Protein AF-Q387C3-F1 (afdb_monomer_lite)

GO terms:
  GO:0005739 mitochondrion (C, HTP)
  GO:0020023 kinetoplast (C, HTP)

Organism: Trypanosoma brucei brucei (strain 927/4 GUTat10.1) (NCBI:txid185431)

Radius of gyration: 22.63 Å; chains: 1; bounding box: 74×60×64 Å

Foldseek 3Di:
DPPPPVVVPPVPPPQDDDPDPPQAPVNLVVCLCCVLAVPKDKFFDDQDPPDDPDDDDDDDDDDDDPQPPNVVVVVVVNVVVVVVCVVVVVDDDQPPALQFDFALCRDFPDPQLSVLQVVLCVQFPFQQVPAAPHFTLFFRMEMADAPDFQVCVLVPVQLSSLSNQAWDPDPVLCCQARRHRQPPDPPPPQDPVSCVRDVQVCSCNTFVWHDDPRFKIWGQGWDDDPPGTHTYTGIYGYAHSPADLVQLQQDQELVSNQRRSSSSRDDPSSNCRRGRVLLVLLLVLLQVLCVVPDPQGDHSQLSSQLLSVLSSVSPLVPDFQPCDVPGGDSLRSSLSSNLSSLVCLQPPVVSSQARNRRRSYGCCSHNCSVVSVVCSPVRPSVVSVVDDRDDPPPPPDD

pLDDT: mean 73.8, std 21.59, range [23.7, 95.62]

Structure (mmCIF, N/CA/C/O backbone):
data_AF-Q387C3-F1
#
_entry.id   AF-Q387C3-F1
#
loop_
_atom_site.group_PDB
_atom_site.id
_atom_site.type_symbol
_atom_site.label_atom_id
_atom_site.label_alt_id
_atom_site.label_comp_id
_atom_site.label_asym_id
_atom_site.label_entity_id
_atom_site.label_seq_id
_atom_site.pdbx_PDB_ins_code
_atom_site.Cartn_x
_atom_site.Cartn_y
_atom_site.Cartn_z
_atom_site.occupancy
_atom_site.B_iso_or_equiv
_atom_site.auth_seq_id
_atom_site.auth_comp_id
_atom_site.auth_asym_id
_atom_site.auth_atom_id
_atom_site.pdbx_PDB_model_num
ATOM 1 N N . MET A 1 1 ? -52.956 4.264 6.812 1.00 38.75 1 MET A N 1
ATOM 2 C CA . MET A 1 1 ? -51.473 4.323 6.847 1.00 38.75 1 MET A CA 1
ATOM 3 C C . MET A 1 1 ? -50.904 3.700 8.136 1.00 38.75 1 MET A C 1
ATOM 5 O O . MET A 1 1 ? -50.330 4.404 8.950 1.00 38.75 1 MET A O 1
ATOM 9 N N . LYS A 1 2 ? -51.064 2.383 8.361 1.00 35.19 2 LYS A N 1
ATOM 10 C CA . LYS A 1 2 ? -50.528 1.671 9.554 1.00 35.19 2 LYS A CA 1
ATOM 11 C C . LYS A 1 2 ? -49.824 0.340 9.223 1.00 35.19 2 LYS A C 1
ATOM 13 O O . LYS A 1 2 ? -49.592 -0.472 10.108 1.00 35.19 2 LYS A O 1
ATOM 18 N N . LEU A 1 3 ? -49.461 0.120 7.956 1.00 33.91 3 LEU A N 1
ATOM 19 C CA . LEU A 1 3 ? -48.816 -1.124 7.504 1.00 33.91 3 LEU A CA 1
ATOM 20 C C . LEU A 1 3 ? -47.295 -1.009 7.285 1.00 33.91 3 LEU A C 1
ATOM 22 O O . LEU A 1 3 ? -46.644 -2.024 7.087 1.00 33.91 3 LEU A O 1
ATOM 26 N N . SER A 1 4 ? -46.703 0.185 7.405 1.00 39.81 4 SER A N 1
ATOM 27 C CA . SER A 1 4 ? -45.262 0.382 7.156 1.00 39.81 4 SER A CA 1
ATOM 28 C C . SER A 1 4 ? -44.362 0.206 8.387 1.00 39.81 4 SER A C 1
ATOM 30 O O . SER A 1 4 ? -43.162 0.031 8.216 1.00 39.81 4 SER A O 1
ATOM 32 N N . GLN A 1 5 ? -44.887 0.245 9.617 1.00 36.94 5 GLN A N 1
ATOM 33 C CA . GLN A 1 5 ? -44.041 0.131 10.819 1.00 36.94 5 GLN A CA 1
ATOM 34 C C . GLN A 1 5 ? -43.820 -1.314 11.281 1.00 36.94 5 GLN A C 1
ATOM 36 O O . GLN A 1 5 ? -42.764 -1.614 11.823 1.00 36.94 5 GLN A O 1
ATOM 41 N N . ARG A 1 6 ? -44.751 -2.241 11.011 1.00 37.69 6 ARG A N 1
ATOM 42 C CA . ARG A 1 6 ? -44.586 -3.650 11.422 1.00 37.69 6 ARG A CA 1
ATOM 43 C C . ARG A 1 6 ? -43.566 -4.427 10.586 1.00 37.69 6 ARG A C 1
ATOM 45 O O . ARG A 1 6 ? -43.044 -5.422 11.070 1.00 37.69 6 ARG A O 1
ATOM 52 N N . PHE A 1 7 ? -43.239 -3.960 9.381 1.00 34.22 7 PHE A N 1
ATOM 53 C CA . PHE A 1 7 ? -42.236 -4.615 8.535 1.00 34.22 7 PHE A CA 1
ATOM 54 C C . PHE A 1 7 ? -40.785 -4.293 8.915 1.00 34.22 7 PHE A C 1
ATOM 56 O O . PHE A 1 7 ? -39.894 -5.007 8.477 1.00 34.22 7 PHE A O 1
ATOM 63 N N . LEU A 1 8 ? -40.537 -3.273 9.745 1.00 36.22 8 LEU A N 1
ATOM 64 C CA . LEU A 1 8 ? -39.182 -2.941 10.209 1.00 36.22 8 LEU A CA 1
ATOM 65 C C . LEU A 1 8 ? -38.859 -3.515 11.595 1.00 36.22 8 LEU A C 1
ATOM 67 O O . LEU A 1 8 ? -37.692 -3.608 11.957 1.00 36.22 8 LEU A O 1
ATOM 71 N N . SER A 1 9 ? -39.864 -3.936 12.368 1.00 35.44 9 SER A N 1
ATOM 72 C CA . SER A 1 9 ? -39.640 -4.496 13.708 1.00 35.44 9 SER A CA 1
ATOM 73 C C . SER A 1 9 ? -39.278 -5.983 13.689 1.00 35.44 9 SER A C 1
ATOM 75 O O . SER A 1 9 ? -38.544 -6.432 14.561 1.00 35.44 9 SER A O 1
ATOM 77 N N . ASN A 1 10 ? -39.749 -6.747 12.696 1.00 30.33 10 ASN A N 1
ATOM 78 C CA . ASN A 1 10 ? -39.537 -8.200 12.671 1.00 30.33 10 ASN A CA 1
ATOM 79 C C . ASN A 1 10 ? -38.231 -8.633 11.987 1.00 30.33 10 ASN A C 1
ATOM 81 O O . ASN A 1 10 ? -37.791 -9.755 12.202 1.00 30.33 10 ASN A O 1
ATOM 85 N N . THR A 1 11 ? -37.573 -7.765 11.218 1.00 34.19 11 THR A N 1
ATOM 86 C CA . THR A 1 11 ? -36.307 -8.088 10.529 1.00 34.19 11 THR A CA 1
ATOM 87 C C . THR A 1 11 ? -35.054 -7.767 11.346 1.00 34.19 11 THR A C 1
ATOM 89 O O . THR A 1 11 ? -33.955 -8.111 10.926 1.00 34.19 11 THR A O 1
ATOM 92 N N . LEU A 1 12 ? -35.189 -7.144 12.522 1.00 31.41 12 LEU A N 1
ATOM 93 C CA . LEU A 1 12 ? -34.053 -6.819 13.397 1.00 31.41 12 LEU A CA 1
ATOM 94 C C . LEU A 1 12 ? -33.748 -7.891 14.456 1.00 31.41 12 LEU A C 1
ATOM 96 O O . LEU A 1 12 ? -32.735 -7.780 15.139 1.00 31.41 12 LEU A O 1
ATOM 100 N N . ALA A 1 13 ? -34.568 -8.939 14.585 1.00 33.94 13 ALA A N 1
ATOM 101 C CA . ALA A 1 13 ? -34.376 -9.967 15.613 1.00 33.94 13 ALA A CA 1
ATOM 102 C C . ALA A 1 13 ? -33.485 -11.154 15.186 1.00 33.94 13 ALA A C 1
ATOM 104 O O . ALA A 1 13 ? -33.095 -11.943 16.039 1.00 33.94 13 ALA A O 1
ATOM 105 N N . GLU A 1 14 ? -33.103 -11.266 13.908 1.00 33.69 14 GLU A N 1
ATOM 106 C CA . GLU A 1 14 ? -32.164 -12.304 13.426 1.00 33.69 14 GLU A CA 1
ATOM 107 C C . GLU A 1 14 ? -30.790 -11.735 13.024 1.00 33.69 14 GLU A C 1
ATOM 109 O O . GLU A 1 14 ? -29.954 -12.413 12.419 1.00 33.69 14 GLU A O 1
ATOM 114 N N . ALA A 1 15 ? -30.526 -10.474 13.373 1.00 40.91 15 ALA A N 1
ATOM 115 C CA . ALA A 1 15 ? -29.268 -9.802 13.087 1.00 40.91 15 ALA A CA 1
ATOM 116 C C . ALA A 1 15 ? -28.169 -10.257 14.060 1.00 40.91 15 ALA A C 1
ATOM 118 O O . ALA A 1 15 ? -27.867 -9.564 15.021 1.00 40.91 15 ALA A O 1
ATOM 119 N N . GLY A 1 16 ? -27.573 -11.416 13.764 1.00 44.28 16 GLY A N 1
ATOM 120 C CA . GLY A 1 16 ? -26.260 -11.843 14.249 1.00 44.28 16 GLY A CA 1
ATOM 121 C C . GLY A 1 16 ? -26.186 -12.092 15.753 1.00 44.28 16 GLY A C 1
ATOM 122 O O . GLY A 1 16 ? -26.202 -11.168 16.557 1.00 44.28 16 GLY A O 1
ATOM 123 N N . THR A 1 17 ? -26.019 -13.356 16.140 1.00 41.78 17 THR A N 1
ATOM 124 C CA . THR A 1 17 ? -25.529 -13.732 17.470 1.00 41.78 17 THR A CA 1
ATOM 125 C C . THR A 1 17 ? -24.332 -12.858 17.832 1.00 41.78 17 THR A C 1
ATOM 127 O O . THR A 1 17 ? -23.262 -12.983 17.235 1.00 41.78 17 THR A O 1
ATOM 130 N N . LEU A 1 18 ? -24.551 -11.932 18.770 1.00 46.16 18 LEU A N 1
ATOM 131 C CA . LEU A 1 18 ? -23.509 -11.109 19.366 1.00 46.16 18 LEU A CA 1
ATOM 132 C C . LEU A 1 18 ? -22.377 -12.025 19.845 1.00 46.16 18 LEU A C 1
ATOM 134 O O . LEU A 1 18 ? -22.671 -13.112 20.357 1.00 46.16 18 LEU A O 1
ATOM 138 N N . PRO A 1 19 ? -21.111 -11.596 19.721 1.00 47.91 19 PRO A N 1
ATOM 139 C CA . PRO A 1 19 ? -20.008 -12.334 20.302 1.00 47.91 19 PRO A CA 1
ATOM 140 C C . PRO A 1 19 ? -20.312 -12.623 21.777 1.00 47.91 19 PRO A C 1
ATOM 142 O O . PRO A 1 19 ? -20.581 -11.707 22.563 1.00 47.91 19 PRO A O 1
ATOM 145 N N . SER A 1 20 ? -20.336 -13.905 22.146 1.00 47.19 20 SER A N 1
ATOM 146 C CA . SER A 1 20 ? -20.483 -14.324 23.538 1.00 47.19 20 SER A CA 1
ATOM 147 C C . SER A 1 20 ? -19.380 -13.675 24.377 1.00 47.19 20 SER A C 1
ATOM 149 O O . SER A 1 20 ? -18.255 -13.530 23.899 1.00 47.19 20 SER A O 1
ATOM 151 N N . ARG A 1 21 ? -19.686 -13.291 25.625 1.00 48.75 21 ARG A N 1
ATOM 152 C CA . ARG A 1 21 ? -18.704 -12.760 26.591 1.00 48.75 21 ARG A CA 1
ATOM 153 C C . ARG A 1 21 ? -17.388 -13.555 26.503 1.00 48.75 21 ARG A C 1
ATOM 155 O O . ARG A 1 21 ? -17.379 -14.726 26.863 1.00 48.75 21 ARG A O 1
ATOM 162 N N . GLY A 1 22 ? -16.316 -12.926 26.014 1.00 58.00 22 GLY A N 1
ATOM 163 C CA . GLY A 1 22 ? -14.974 -13.518 25.927 1.00 58.00 22 GLY A CA 1
ATOM 164 C C . GLY A 1 22 ? -14.355 -13.620 24.528 1.00 58.00 22 GLY A C 1
ATOM 165 O O . GLY A 1 22 ? -13.241 -14.114 24.415 1.00 58.00 22 GLY A O 1
ATOM 166 N N . THR A 1 23 ? -15.011 -13.173 23.453 1.00 70.12 23 THR A N 1
ATOM 167 C CA . THR A 1 23 ? -14.377 -13.193 22.120 1.00 70.12 23 THR A CA 1
ATOM 168 C C . THR A 1 23 ? -13.334 -12.082 21.986 1.00 70.12 23 THR A C 1
ATOM 170 O O . THR A 1 23 ? -13.680 -10.892 22.030 1.00 70.12 23 THR A O 1
ATOM 173 N N . SER A 1 24 ? -12.079 -12.469 21.777 1.00 84.25 24 SER A N 1
ATOM 174 C CA . SER A 1 24 ? -10.998 -11.551 21.427 1.00 84.25 24 SER A CA 1
ATOM 175 C C . SER A 1 24 ? -11.196 -10.934 20.034 1.00 84.25 24 SER A C 1
ATOM 177 O O . SER A 1 24 ? -12.136 -11.276 19.307 1.00 84.25 24 SER A O 1
ATOM 179 N N . HIS A 1 25 ? -10.326 -9.997 19.642 1.00 85.44 25 HIS A N 1
ATOM 180 C CA . HIS A 1 25 ? -10.421 -9.342 18.332 1.00 85.44 25 HIS A CA 1
ATOM 181 C C 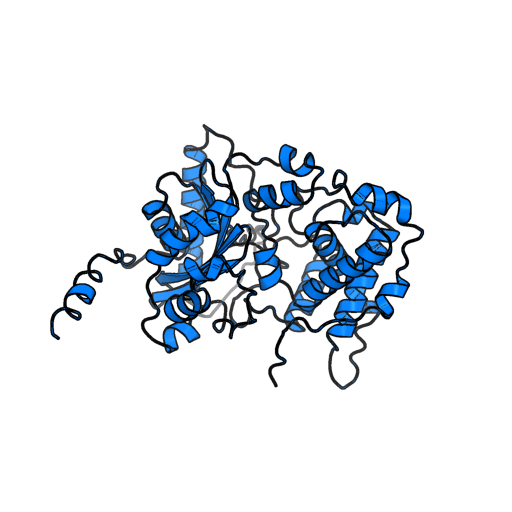. HIS A 1 25 ? -10.236 -10.338 17.182 1.00 85.44 25 HIS A C 1
ATOM 183 O O . HIS A 1 25 ? -11.015 -10.340 16.226 1.00 85.44 25 HIS A O 1
ATOM 189 N N . SER A 1 26 ? -9.249 -11.225 17.311 1.00 87.69 26 SER A N 1
ATOM 190 C CA . SER A 1 26 ? -8.972 -12.286 16.342 1.00 87.69 26 SER A CA 1
ATOM 191 C C . SER A 1 26 ? -10.149 -13.263 16.215 1.00 87.69 26 SER A C 1
ATOM 193 O O . SER A 1 26 ? -10.561 -13.612 15.105 1.00 87.69 26 SER A O 1
ATOM 195 N N . GLU A 1 27 ? -10.763 -13.639 17.337 1.00 90.12 27 GLU A N 1
ATOM 196 C CA . GLU A 1 27 ? -11.932 -14.515 17.350 1.00 90.12 27 GLU A CA 1
ATOM 197 C C . GLU A 1 27 ? -13.176 -13.840 16.753 1.00 90.12 27 GLU A C 1
ATOM 199 O O . GLU A 1 27 ? -13.901 -14.464 15.980 1.00 90.12 27 GLU A O 1
ATOM 204 N N . ALA A 1 28 ? -13.392 -12.545 17.008 1.00 90.12 28 ALA A N 1
ATOM 205 C CA . ALA A 1 28 ? -14.476 -11.788 16.381 1.00 90.12 28 ALA A CA 1
ATOM 206 C C . ALA A 1 28 ? -14.335 -11.739 14.846 1.00 90.12 28 ALA A C 1
ATOM 208 O O . ALA A 1 28 ? -15.321 -11.908 14.122 1.00 90.12 28 ALA A O 1
ATOM 209 N N . ILE A 1 29 ? -13.107 -11.570 14.333 1.00 92.69 29 ILE A N 1
ATOM 210 C CA . ILE A 1 29 ? -12.818 -11.668 12.892 1.00 92.69 29 ILE A CA 1
ATOM 211 C C . ILE A 1 29 ? -13.145 -13.073 12.385 1.00 92.69 29 ILE A C 1
ATOM 213 O O . ILE A 1 29 ? -13.852 -13.210 11.385 1.00 92.69 29 ILE A O 1
ATOM 217 N N . ARG A 1 30 ? -12.668 -14.121 13.070 1.00 93.69 30 ARG A N 1
ATOM 218 C CA . ARG A 1 30 ? -12.927 -15.511 12.676 1.00 93.69 30 ARG A CA 1
ATOM 219 C C . ARG A 1 30 ? -14.420 -15.794 12.587 1.00 93.69 30 ARG A C 1
ATOM 221 O O . ARG A 1 30 ? -14.869 -16.286 11.558 1.00 93.69 30 ARG A O 1
ATOM 228 N N . GLN A 1 31 ? -15.191 -15.461 13.616 1.00 93.31 31 GLN A N 1
ATOM 229 C CA . GLN A 1 31 ? -16.634 -15.705 13.645 1.00 93.31 31 GLN A CA 1
ATOM 230 C C . GLN A 1 31 ? -17.361 -14.971 12.517 1.00 93.31 31 GLN A C 1
ATOM 232 O O . GLN A 1 31 ? -18.200 -15.559 11.829 1.00 93.31 31 GLN A O 1
ATOM 237 N N . LEU A 1 32 ? -17.008 -13.707 12.269 1.00 94.94 32 LEU A N 1
ATOM 238 C CA . LEU A 1 32 ? -17.576 -12.931 11.170 1.00 94.94 32 LEU A CA 1
ATOM 239 C C . LEU A 1 32 ? -17.297 -13.584 9.809 1.00 94.94 32 LEU A C 1
ATOM 241 O O . LEU A 1 32 ? -18.212 -13.762 9.001 1.00 94.94 32 LEU A O 1
ATOM 245 N N . ILE A 1 33 ? -16.041 -13.951 9.554 1.00 95.38 33 ILE A N 1
ATOM 246 C CA . ILE A 1 33 ? -15.647 -14.529 8.270 1.00 95.38 33 ILE A CA 1
ATOM 247 C C . ILE A 1 33 ? -16.227 -15.934 8.110 1.00 95.38 33 ILE A C 1
ATOM 249 O O . ILE A 1 33 ? -16.856 -16.193 7.093 1.00 95.38 33 ILE A O 1
ATOM 253 N N . MET A 1 34 ? -16.109 -16.813 9.106 1.00 94.94 34 MET A N 1
ATOM 254 C CA . MET A 1 34 ? -16.586 -18.202 9.031 1.00 94.94 34 MET A CA 1
ATOM 255 C C . MET A 1 34 ? -18.110 -18.304 8.941 1.00 94.94 34 MET A C 1
ATOM 257 O O . MET A 1 34 ? -18.622 -19.185 8.257 1.00 94.94 34 MET A O 1
ATOM 261 N N . SER A 1 35 ? -18.853 -17.385 9.566 1.00 94.25 35 SER A N 1
ATOM 262 C CA . SER A 1 35 ? -20.317 -17.343 9.422 1.00 94.25 35 SER A CA 1
ATOM 263 C C . SER A 1 35 ? -20.780 -16.875 8.038 1.00 94.25 35 SER A C 1
ATOM 265 O O . SER A 1 35 ? -21.914 -17.149 7.648 1.00 94.25 35 SER A O 1
ATOM 267 N N . THR A 1 36 ? -19.920 -16.179 7.289 1.00 94.00 36 THR A N 1
ATOM 268 C CA . THR A 1 36 ? -20.244 -15.630 5.962 1.00 94.00 36 THR A CA 1
ATOM 269 C C . THR A 1 36 ? -19.657 -16.474 4.824 1.00 94.00 36 THR A C 1
ATOM 271 O O . THR A 1 36 ? -20.293 -16.656 3.785 1.00 94.00 36 THR A O 1
ATOM 274 N N . PHE A 1 37 ? -18.455 -17.007 5.035 1.00 94.44 37 PHE A N 1
ATOM 275 C CA . PHE A 1 37 ? -17.664 -17.814 4.111 1.00 94.44 37 PHE A CA 1
ATOM 276 C C . PHE A 1 37 ? -17.051 -19.003 4.872 1.00 94.44 37 PHE A C 1
ATOM 278 O O . PHE A 1 37 ? -15.876 -18.960 5.237 1.00 94.44 37 PHE A O 1
ATOM 285 N N . PRO A 1 38 ? -17.823 -20.081 5.111 1.00 92.50 38 PRO A N 1
ATOM 286 C CA . PRO A 1 38 ? -17.369 -21.221 5.916 1.00 92.50 38 PRO A CA 1
ATOM 287 C C . PRO A 1 38 ? -16.145 -21.955 5.353 1.00 92.50 38 PRO A C 1
ATOM 289 O O . PRO A 1 38 ? -15.455 -22.653 6.084 1.00 92.50 38 PRO A O 1
ATOM 292 N N . THR A 1 39 ? -15.881 -21.814 4.052 1.00 90.69 39 THR A N 1
ATOM 293 C CA . THR A 1 39 ? -14.740 -22.432 3.360 1.00 90.69 39 THR A CA 1
ATOM 294 C C . THR A 1 39 ? -13.518 -21.517 3.277 1.00 90.69 39 THR A C 1
ATOM 296 O O . THR A 1 39 ? -12.529 -21.885 2.646 1.00 90.69 39 THR A O 1
ATOM 299 N N . ALA A 1 40 ? -13.586 -20.299 3.823 1.00 93.62 40 ALA A N 1
ATOM 300 C CA . ALA A 1 40 ? -12.461 -19.377 3.784 1.00 93.62 40 ALA A CA 1
ATOM 301 C C . ALA A 1 40 ? -11.338 -19.831 4.728 1.00 93.62 40 ALA A C 1
ATOM 303 O O . ALA A 1 40 ? -11.575 -20.472 5.748 1.00 93.62 40 ALA A O 1
ATOM 304 N N . THR A 1 41 ? -10.105 -19.450 4.416 1.00 93.06 41 THR A N 1
ATOM 305 C CA . THR A 1 41 ? -8.969 -19.569 5.344 1.00 93.06 41 THR A CA 1
ATOM 306 C C . THR A 1 41 ? -8.548 -18.173 5.783 1.00 93.06 41 THR A C 1
ATOM 308 O O . THR A 1 41 ? -8.606 -17.237 4.990 1.00 93.06 41 THR A O 1
ATOM 311 N N . ILE A 1 42 ? -8.141 -18.004 7.041 1.00 92.38 42 ILE A N 1
ATOM 312 C CA . ILE A 1 42 ? -7.762 -16.697 7.594 1.00 92.38 42 ILE A CA 1
ATOM 313 C C . ILE A 1 42 ? -6.333 -16.785 8.113 1.00 92.38 42 ILE A C 1
ATOM 315 O O . ILE A 1 42 ? -6.062 -17.564 9.022 1.00 92.38 42 ILE A O 1
ATOM 319 N N . SER A 1 43 ? -5.447 -15.950 7.580 1.00 91.62 43 SER A N 1
ATOM 320 C CA . SER A 1 43 ? -4.094 -15.776 8.108 1.00 91.62 43 SER A CA 1
ATOM 321 C C . SER A 1 43 ? -3.997 -14.421 8.787 1.00 91.62 43 SER A C 1
ATOM 323 O O . SER A 1 43 ? -4.036 -13.379 8.131 1.00 91.62 43 SER A O 1
ATOM 325 N N . PHE A 1 44 ? -3.885 -14.426 10.110 1.00 87.62 44 PHE A N 1
ATOM 326 C CA . PHE A 1 44 ? -3.710 -13.206 10.890 1.00 87.62 44 PHE A CA 1
ATOM 327 C C . PHE A 1 44 ? -2.278 -12.694 10.785 1.00 87.62 44 PHE A C 1
ATOM 329 O O . PHE A 1 44 ? -1.318 -13.467 10.799 1.00 87.62 44 PHE A O 1
ATOM 336 N N . ILE A 1 45 ? -2.145 -11.374 10.733 1.00 80.25 45 ILE A N 1
ATOM 337 C CA . ILE A 1 45 ? -0.859 -10.691 10.713 1.00 80.25 45 ILE A CA 1
ATOM 338 C C .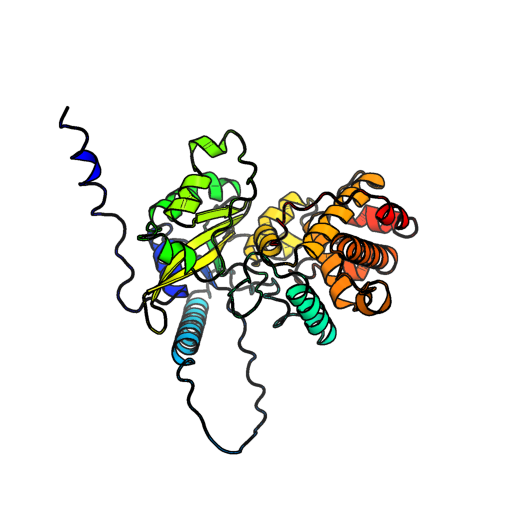 ILE A 1 45 ? -0.630 -10.146 12.119 1.00 80.25 45 ILE A C 1
ATOM 340 O O . ILE A 1 45 ? -1.075 -9.053 12.459 1.00 80.25 45 ILE A O 1
ATOM 344 N N . THR A 1 46 ? -0.004 -10.949 12.979 1.00 68.50 46 THR A N 1
ATOM 345 C CA . THR A 1 46 ? 0.390 -10.483 14.315 1.00 68.50 46 THR A CA 1
ATOM 346 C C . THR A 1 46 ? 1.493 -9.433 14.179 1.00 68.50 46 THR A C 1
ATOM 348 O O . THR A 1 46 ? 2.213 -9.431 13.194 1.00 68.50 46 THR A O 1
ATOM 351 N N . THR A 1 47 ? 1.663 -8.509 15.118 1.00 57.97 47 THR A N 1
ATOM 352 C CA . THR A 1 47 ? 2.948 -7.804 15.272 1.00 57.97 47 THR A CA 1
ATOM 353 C C . THR A 1 47 ? 3.841 -8.743 16.064 1.00 57.97 47 THR A C 1
ATOM 355 O O . THR A 1 47 ? 3.412 -9.218 17.110 1.00 57.97 47 THR A O 1
ATOM 358 N N . GLY A 1 48 ? 5.022 -9.100 15.555 1.00 47.81 48 GLY A N 1
ATOM 359 C CA . GLY A 1 48 ? 5.881 -10.037 16.280 1.00 47.81 48 GLY A CA 1
ATOM 360 C C . GLY A 1 48 ? 6.265 -9.399 17.608 1.00 47.81 48 GLY A C 1
ATOM 361 O O . GLY A 1 48 ? 6.888 -8.338 17.598 1.00 47.81 48 GLY A O 1
ATOM 362 N N . SER A 1 49 ? 5.875 -9.999 18.736 1.00 34.94 49 SER A N 1
ATOM 363 C CA . SER A 1 49 ? 6.625 -9.774 19.962 1.00 34.94 49 SER A CA 1
ATOM 364 C C . SER A 1 49 ? 8.011 -10.351 19.671 1.00 34.94 49 SER A C 1
ATOM 366 O O . SER A 1 49 ? 8.148 -11.470 19.170 1.00 34.94 49 SER A O 1
ATOM 368 N N . ASN A 1 50 ? 9.047 -9.528 19.804 1.00 34.06 50 ASN A N 1
ATOM 369 C CA . ASN A 1 50 ? 10.405 -9.977 19.554 1.00 34.06 50 ASN A CA 1
ATOM 370 C C . ASN A 1 50 ? 10.662 -11.196 20.436 1.00 34.06 50 ASN A C 1
ATOM 372 O O . ASN A 1 50 ? 10.640 -11.084 21.663 1.00 34.06 50 ASN A O 1
ATOM 376 N N . GLY A 1 51 ? 10.891 -12.343 19.790 1.00 28.28 51 GLY A N 1
ATOM 377 C CA . GLY A 1 51 ? 11.363 -13.551 20.438 1.00 28.28 51 GLY A CA 1
ATOM 378 C C . GLY A 1 51 ? 12.522 -13.168 21.340 1.00 28.28 51 GLY A C 1
ATOM 379 O O . GLY A 1 51 ? 13.549 -12.673 20.875 1.00 28.28 51 GLY A O 1
ATOM 380 N N . ALA A 1 52 ? 12.290 -13.318 22.639 1.00 29.22 52 ALA A N 1
ATOM 381 C CA . ALA A 1 52 ? 13.228 -12.989 23.683 1.00 29.22 52 ALA A CA 1
ATOM 382 C C . ALA A 1 52 ? 14.551 -13.715 23.415 1.00 29.22 52 ALA A C 1
ATOM 384 O O . ALA A 1 52 ? 14.711 -14.904 23.699 1.00 29.22 52 ALA A O 1
ATOM 385 N N . HIS A 1 53 ? 15.532 -12.982 22.896 1.00 27.17 53 HIS A N 1
ATOM 386 C CA . HIS A 1 53 ? 16.915 -13.287 23.189 1.00 27.17 53 HIS A CA 1
ATOM 387 C C . HIS A 1 53 ? 17.102 -13.064 24.684 1.00 27.17 53 HIS A C 1
ATOM 389 O O . HIS A 1 53 ? 17.242 -11.945 25.166 1.00 27.17 53 HIS A O 1
ATOM 395 N N . SER A 1 54 ? 17.006 -14.189 25.390 1.00 26.52 54 SER A N 1
ATOM 396 C CA . SER A 1 54 ? 17.482 -14.465 26.735 1.00 26.52 54 SER A CA 1
ATOM 397 C C . SER A 1 54 ? 18.729 -13.644 27.078 1.00 26.52 54 SER A C 1
ATOM 399 O O . SER A 1 54 ? 19.855 -14.080 26.851 1.00 26.52 54 SER A O 1
ATOM 401 N N . ALA A 1 55 ? 18.530 -12.465 27.656 1.00 28.41 55 ALA A N 1
ATOM 402 C CA . ALA A 1 55 ? 19.565 -11.718 28.345 1.00 28.41 55 ALA A CA 1
ATOM 403 C C . ALA A 1 55 ? 19.100 -11.548 29.788 1.00 28.41 55 ALA A C 1
ATOM 405 O O . ALA A 1 55 ? 18.257 -10.712 30.107 1.00 28.41 55 ALA A O 1
ATOM 406 N N . ASN A 1 56 ? 19.624 -12.432 30.632 1.00 26.30 56 ASN A N 1
ATOM 407 C CA . ASN A 1 56 ? 19.478 -12.422 32.076 1.00 26.30 56 ASN A CA 1
ATOM 408 C C . ASN A 1 56 ? 19.787 -11.025 32.625 1.00 26.30 56 ASN A C 1
ATOM 410 O O . ASN A 1 56 ? 20.947 -10.622 32.678 1.00 26.30 56 ASN A O 1
ATOM 414 N N . VAL A 1 57 ? 18.756 -10.314 33.070 1.00 29.25 57 VAL A N 1
ATOM 415 C CA . VAL A 1 57 ? 18.902 -9.192 33.996 1.00 29.25 57 VAL A CA 1
ATOM 416 C C . VAL A 1 57 ? 17.989 -9.475 35.179 1.00 29.25 57 VAL A C 1
ATOM 418 O O . VAL A 1 57 ? 16.839 -9.051 35.256 1.00 29.25 57 VAL A O 1
ATOM 421 N N . THR A 1 58 ? 18.517 -10.273 36.097 1.00 28.16 58 THR A N 1
ATOM 422 C CA . THR A 1 58 ? 18.178 -10.194 37.514 1.00 28.16 58 THR A CA 1
ATOM 423 C C . THR A 1 58 ? 18.565 -8.799 38.000 1.00 28.16 58 THR A C 1
ATOM 425 O O . THR A 1 58 ? 19.752 -8.491 38.009 1.00 28.16 58 THR A O 1
ATOM 428 N N . ASP A 1 59 ? 17.603 -7.931 38.315 1.00 25.75 59 ASP A N 1
ATOM 429 C CA . ASP A 1 59 ? 17.340 -7.582 39.717 1.00 25.75 59 ASP A CA 1
ATOM 430 C C . ASP A 1 59 ? 16.271 -6.484 39.910 1.00 25.75 59 ASP A C 1
ATOM 432 O O . ASP A 1 59 ? 16.372 -5.361 39.427 1.00 25.75 59 ASP A O 1
ATOM 436 N N . THR A 1 60 ? 15.282 -6.858 40.727 1.00 27.02 60 THR A N 1
ATOM 437 C CA . THR A 1 60 ? 14.535 -6.074 41.732 1.00 27.02 60 THR A CA 1
ATOM 438 C C . THR A 1 60 ? 13.706 -4.818 41.383 1.00 27.02 60 THR A C 1
ATOM 440 O O . THR A 1 60 ? 14.183 -3.693 41.283 1.00 27.02 60 THR A O 1
ATOM 443 N N . THR A 1 61 ? 12.393 -5.044 41.542 1.00 25.62 61 THR A N 1
ATOM 444 C CA . THR A 1 61 ? 11.413 -4.307 42.379 1.00 25.62 61 THR A CA 1
ATOM 445 C C . THR A 1 61 ? 10.601 -3.129 41.824 1.00 25.62 61 THR A C 1
ATOM 447 O O . THR A 1 61 ? 11.078 -2.015 41.670 1.00 25.62 61 THR A O 1
ATOM 450 N N . ALA A 1 62 ? 9.288 -3.414 41.794 1.00 27.11 62 ALA A N 1
ATOM 451 C CA . ALA A 1 62 ? 8.143 -2.552 42.104 1.00 27.11 62 ALA A CA 1
ATOM 452 C C . ALA A 1 62 ? 7.588 -1.638 40.996 1.00 27.11 62 ALA A C 1
ATOM 454 O O . ALA A 1 62 ? 8.052 -0.526 40.788 1.00 27.11 62 ALA A O 1
ATOM 455 N N . SER A 1 63 ? 6.459 -2.051 40.404 1.00 23.70 63 SER A N 1
ATOM 456 C CA . SER A 1 63 ? 5.147 -1.410 40.633 1.00 23.70 63 SER A CA 1
ATOM 457 C C . SER A 1 63 ? 4.178 -1.675 39.469 1.00 23.70 63 SER A C 1
ATOM 459 O O . SER A 1 63 ? 4.362 -1.196 38.356 1.00 23.70 63 SER A O 1
ATOM 461 N N . VAL A 1 64 ? 3.143 -2.464 39.772 1.00 28.17 64 VAL A N 1
ATOM 462 C CA . VAL A 1 64 ? 1.771 -2.460 39.229 1.00 28.17 64 VAL A CA 1
ATOM 463 C C . VAL A 1 64 ? 1.552 -1.774 37.870 1.00 28.17 64 VAL A C 1
ATOM 465 O O . VAL A 1 64 ? 1.325 -0.572 37.807 1.00 28.17 64 VAL A O 1
ATOM 468 N N . THR A 1 65 ? 1.411 -2.568 36.805 1.00 30.95 65 THR A N 1
ATOM 469 C CA . THR A 1 65 ? 0.475 -2.267 35.704 1.00 30.95 65 THR A CA 1
ATOM 470 C C . THR A 1 65 ? -0.128 -3.572 35.167 1.00 30.95 65 THR A C 1
ATOM 472 O O . THR A 1 65 ? 0.431 -4.252 34.313 1.00 30.95 65 THR A O 1
ATOM 475 N N . ASN A 1 66 ? -1.305 -3.936 35.689 1.00 31.80 66 ASN A N 1
ATOM 476 C CA . ASN A 1 66 ? -2.152 -5.038 35.207 1.00 31.80 66 ASN A CA 1
ATOM 477 C C . ASN A 1 66 ? -2.815 -4.682 33.859 1.00 31.80 66 ASN A C 1
ATOM 479 O O . ASN A 1 66 ? -4.033 -4.556 33.770 1.00 31.80 66 ASN A O 1
ATOM 483 N N . ALA A 1 67 ? -2.013 -4.494 32.812 1.00 35.47 67 ALA A N 1
ATOM 484 C CA . ALA A 1 67 ? -2.491 -4.308 31.438 1.00 35.47 67 ALA A CA 1
ATOM 485 C C . ALA A 1 67 ? -1.908 -5.341 30.450 1.00 35.47 67 ALA A C 1
ATOM 487 O O . ALA A 1 67 ? -2.089 -5.200 29.245 1.00 35.47 67 ALA A O 1
ATOM 488 N N . GLY A 1 68 ? -1.225 -6.382 30.945 1.00 35.25 68 GLY A N 1
ATOM 489 C CA . GLY A 1 68 ? -0.550 -7.387 30.109 1.00 35.25 68 GLY A CA 1
ATOM 490 C C . GLY A 1 68 ? -1.383 -8.617 29.725 1.00 35.25 68 GLY A C 1
ATOM 491 O O . GLY A 1 68 ? -1.055 -9.287 28.754 1.00 35.25 68 GLY A O 1
ATOM 492 N N . THR A 1 69 ? -2.480 -8.922 30.424 1.00 39.69 69 THR A N 1
ATOM 493 C CA . THR A 1 69 ? -3.148 -10.230 30.265 1.00 39.69 69 THR A CA 1
ATOM 494 C C . THR A 1 69 ? -3.916 -10.387 28.953 1.00 39.69 69 THR A C 1
ATOM 496 O O . THR A 1 69 ? -3.932 -11.473 28.388 1.00 39.69 69 THR A O 1
ATOM 499 N N . CYS A 1 70 ? -4.501 -9.317 28.408 1.00 46.03 70 CYS A N 1
ATOM 500 C CA . CYS A 1 70 ? -5.314 -9.433 27.192 1.00 46.03 70 CYS A CA 1
ATOM 501 C C . CYS A 1 70 ? -4.469 -9.619 25.917 1.00 46.03 70 CYS A C 1
ATOM 503 O O . CYS A 1 70 ? -4.937 -10.236 24.965 1.00 46.03 70 CYS A O 1
ATOM 505 N N . ALA A 1 71 ? -3.236 -9.101 25.894 1.00 48.06 71 ALA A N 1
ATOM 506 C CA . ALA A 1 71 ? -2.328 -9.274 24.759 1.00 48.06 71 ALA A CA 1
ATOM 507 C C . ALA A 1 71 ? -1.684 -10.669 24.761 1.00 48.06 71 ALA A C 1
ATOM 509 O O . ALA A 1 71 ? -1.602 -11.300 23.711 1.00 48.06 71 ALA A O 1
ATOM 510 N N . GLU A 1 72 ? -1.304 -11.181 25.938 1.00 49.47 72 GLU A N 1
ATOM 511 C CA . GLU A 1 72 ? -0.757 -12.537 26.072 1.00 49.47 72 GLU A CA 1
ATOM 512 C C . GLU A 1 72 ? -1.785 -13.625 25.741 1.00 49.47 72 GLU A C 1
ATOM 514 O O . GLU A 1 72 ? -1.421 -14.661 25.187 1.00 49.47 72 GLU A O 1
ATOM 519 N N . GLU A 1 73 ? -3.064 -13.423 26.075 1.00 51.25 73 GLU A N 1
ATOM 520 C CA . GLU A 1 73 ? -4.124 -14.372 25.717 1.00 51.25 73 GLU A CA 1
ATOM 521 C C . GLU A 1 73 ? -4.382 -14.400 24.209 1.00 51.25 73 GLU A C 1
ATOM 523 O O . GLU A 1 73 ? -4.517 -15.488 23.647 1.00 51.25 73 GLU A O 1
ATOM 528 N N . ASP A 1 74 ? -4.380 -13.240 23.541 1.00 51.28 74 ASP A N 1
ATOM 529 C CA . ASP A 1 74 ? -4.485 -13.191 22.081 1.00 51.28 74 ASP A CA 1
ATOM 530 C C . ASP A 1 74 ? -3.245 -13.826 21.433 1.00 51.28 74 ASP A C 1
ATOM 532 O O . ASP A 1 74 ? -3.385 -14.615 20.507 1.00 51.28 74 ASP A O 1
ATOM 536 N N . GLU A 1 75 ? -2.036 -13.586 21.949 1.00 55.06 75 GLU A N 1
ATOM 537 C CA . GLU A 1 75 ? -0.813 -14.206 21.425 1.00 55.06 75 GLU A CA 1
ATOM 538 C C . GLU A 1 75 ? -0.791 -15.730 21.633 1.00 55.06 75 GLU A C 1
ATOM 540 O O . GLU A 1 75 ? -0.478 -16.473 20.702 1.00 55.06 75 GLU A O 1
ATOM 545 N N . LYS A 1 76 ? -1.212 -16.224 22.805 1.00 59.84 76 LYS A N 1
ATOM 546 C CA . LYS A 1 76 ? -1.348 -17.668 23.071 1.00 59.84 76 LYS A CA 1
ATOM 547 C C . LYS A 1 76 ? -2.418 -18.313 22.205 1.00 59.84 76 LYS A C 1
ATOM 549 O O . LYS A 1 76 ? -2.190 -19.409 21.695 1.00 59.84 76 LYS A O 1
ATOM 554 N N . LEU A 1 77 ? -3.567 -17.661 22.023 1.00 59.66 77 LEU A N 1
ATOM 555 C CA . LEU A 1 77 ? -4.612 -18.147 21.126 1.00 59.66 77 LEU A CA 1
ATOM 556 C C . LEU A 1 77 ? -4.083 -18.188 19.689 1.00 59.66 77 LEU A C 1
ATOM 558 O O . LEU A 1 77 ? -4.258 -19.189 19.001 1.00 59.66 77 LEU A O 1
ATOM 562 N N . MET A 1 78 ? -3.382 -17.141 19.253 1.00 55.28 78 MET A N 1
ATOM 563 C CA . MET A 1 78 ? -2.775 -17.065 17.928 1.00 55.28 78 MET A CA 1
ATOM 564 C C . MET A 1 78 ? -1.707 -18.139 17.703 1.00 55.28 78 MET A C 1
ATOM 566 O O . MET A 1 78 ? -1.687 -18.738 16.628 1.00 55.28 78 MET A O 1
ATOM 570 N N . GLU A 1 79 ? -0.881 -18.453 18.702 1.00 61.22 79 GLU A N 1
ATOM 571 C CA . GLU A 1 79 ? 0.091 -19.547 18.605 1.00 61.22 79 GLU A CA 1
ATOM 572 C C . GLU A 1 79 ? -0.597 -20.921 18.619 1.00 61.22 79 GLU A C 1
ATOM 574 O O . GLU A 1 79 ? -0.247 -21.786 17.820 1.00 61.22 79 GLU A O 1
ATOM 579 N N . GLN A 1 80 ? -1.637 -21.125 19.438 1.00 62.16 80 GLN A N 1
ATOM 580 C CA . GLN A 1 80 ? -2.446 -22.355 19.408 1.00 62.16 80 GLN A CA 1
ATOM 581 C C . GLN A 1 80 ? -3.122 -22.564 18.051 1.00 62.16 80 GLN A C 1
ATOM 583 O O . GLN A 1 80 ? -3.174 -23.682 17.539 1.00 62.16 80 GLN A O 1
ATOM 588 N N . LEU A 1 81 ? -3.624 -21.489 17.446 1.00 57.66 81 LEU A N 1
ATOM 589 C CA . LEU A 1 81 ? -4.191 -21.519 16.105 1.00 57.66 81 LEU A CA 1
ATOM 590 C C . LEU A 1 81 ? -3.121 -21.805 15.058 1.00 57.66 81 LEU A C 1
ATOM 592 O O . LEU A 1 81 ? -3.392 -22.567 14.141 1.00 57.66 81 LEU A O 1
ATOM 596 N N . ARG A 1 82 ? -1.908 -21.261 15.211 1.00 59.69 82 ARG A N 1
ATOM 597 C CA . ARG A 1 82 ? -0.775 -21.556 14.325 1.00 59.69 82 ARG A CA 1
ATOM 598 C C . ARG A 1 82 ? -0.384 -23.031 14.385 1.00 59.69 82 ARG A C 1
ATOM 600 O O . ARG A 1 82 ? -0.179 -23.636 13.338 1.00 59.69 82 ARG A O 1
ATOM 607 N N . MET A 1 83 ? -0.353 -23.61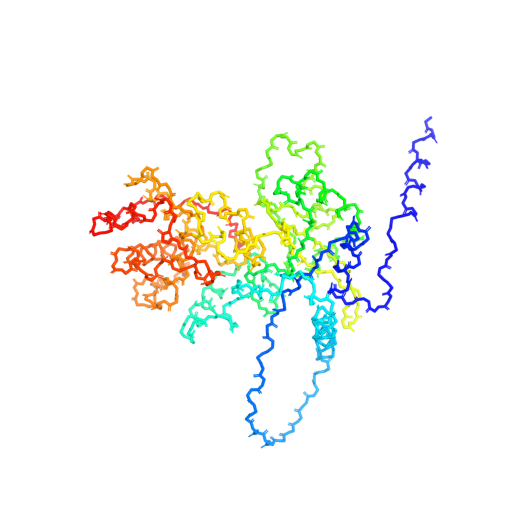3 15.584 1.00 54.44 83 MET A N 1
ATOM 608 C CA . MET A 1 83 ? -0.114 -25.045 15.792 1.00 54.44 83 MET A CA 1
ATOM 609 C C . MET A 1 83 ? -1.219 -25.893 15.146 1.00 54.44 83 MET A C 1
ATOM 611 O O . MET A 1 83 ? -0.935 -26.833 14.408 1.00 54.44 83 MET A O 1
ATOM 615 N N . LYS A 1 84 ? -2.487 -25.516 15.340 1.00 54.62 84 LYS A N 1
ATOM 616 C CA . LYS A 1 84 ? -3.636 -26.234 14.768 1.00 54.62 84 LYS A CA 1
ATOM 617 C C . LYS A 1 84 ? -3.723 -26.103 13.238 1.00 54.62 84 LYS A C 1
ATOM 619 O O . LYS A 1 84 ? -4.112 -27.045 12.544 1.00 54.62 84 LYS A O 1
ATOM 624 N N . ASP A 1 85 ? -3.325 -24.955 12.697 1.00 48.91 85 ASP A N 1
ATOM 625 C CA . ASP A 1 85 ? -3.196 -24.739 11.256 1.00 48.91 85 ASP A CA 1
ATOM 626 C C . ASP A 1 85 ? -2.017 -25.528 10.672 1.00 48.91 85 ASP A C 1
ATOM 628 O O . ASP A 1 85 ? -2.139 -26.052 9.569 1.00 48.91 85 ASP A O 1
ATOM 632 N N . GLN A 1 86 ? -0.898 -25.671 11.394 1.00 45.47 86 GLN A N 1
ATOM 633 C CA . GLN A 1 86 ? 0.223 -26.508 10.948 1.00 45.47 86 GLN A CA 1
ATOM 634 C C . GLN A 1 86 ? -0.149 -27.994 10.894 1.00 45.47 86 GLN A C 1
ATOM 636 O O . GLN A 1 86 ? 0.196 -28.661 9.920 1.00 45.47 86 GLN A O 1
ATOM 641 N N . GLU A 1 87 ? -0.895 -28.503 11.878 1.00 46.28 87 GLU A N 1
ATOM 642 C CA . GLU A 1 87 ? -1.347 -29.902 11.881 1.00 46.28 87 GLU A CA 1
ATOM 643 C C . GLU A 1 87 ? -2.366 -30.203 10.768 1.00 46.28 87 GLU A C 1
ATOM 645 O O . GLU A 1 87 ? -2.379 -31.307 10.227 1.00 46.28 87 GLU A O 1
ATOM 650 N N . SER A 1 88 ? -3.190 -29.227 10.368 1.00 44.62 88 SER A N 1
ATOM 651 C CA . SER A 1 88 ? -4.182 -29.415 9.295 1.00 44.62 88 SER A CA 1
ATOM 652 C C . SER A 1 88 ? -3.650 -29.155 7.878 1.00 44.62 88 SER A C 1
ATOM 654 O O . SER A 1 88 ? -4.248 -29.625 6.910 1.00 44.62 88 SER A O 1
ATOM 656 N N . LYS A 1 89 ? -2.512 -28.462 7.721 1.00 39.03 89 LYS A N 1
ATOM 657 C CA . LYS A 1 89 ? -1.980 -28.036 6.410 1.00 39.03 89 LYS A CA 1
ATOM 658 C C . LYS A 1 89 ? -0.870 -28.918 5.829 1.00 39.03 89 LYS A C 1
ATOM 660 O O . LYS A 1 89 ? -0.245 -28.527 4.844 1.00 39.03 89 LYS A O 1
ATOM 665 N N . GLN A 1 90 ? -0.680 -30.148 6.321 1.00 41.56 90 GLN A N 1
ATOM 666 C CA . GLN A 1 90 ? 0.101 -31.148 5.566 1.00 41.56 90 GLN A CA 1
ATOM 667 C C . GLN A 1 90 ? -0.547 -31.536 4.221 1.00 41.56 90 GLN A C 1
ATOM 669 O O . GLN A 1 90 ? 0.113 -32.130 3.372 1.00 41.56 90 GLN A O 1
ATOM 674 N N . SER A 1 91 ? -1.787 -31.113 3.959 1.00 34.56 91 SER A N 1
ATOM 675 C CA . SER A 1 91 ? -2.347 -31.044 2.610 1.00 34.56 91 SER A CA 1
ATOM 676 C C . SER A 1 91 ? -2.617 -29.586 2.218 1.00 34.56 91 SER A C 1
ATOM 678 O O . SER A 1 91 ? -3.442 -28.925 2.839 1.00 34.56 91 SER A O 1
ATOM 680 N N . VAL A 1 92 ? -1.978 -29.127 1.136 1.00 40.03 92 VAL A N 1
ATOM 681 C CA . VAL A 1 92 ? -2.193 -27.837 0.438 1.00 40.03 92 VAL A CA 1
ATOM 682 C C . VAL A 1 92 ? -1.499 -26.600 1.054 1.00 40.03 92 VAL A C 1
ATOM 684 O O . VAL A 1 92 ? -2.121 -25.702 1.608 1.00 40.03 92 VAL A O 1
ATOM 687 N N . GLY A 1 93 ? -0.172 -26.535 0.900 1.00 37.34 93 GLY A N 1
ATOM 688 C CA . GLY A 1 93 ? 0.552 -25.451 0.200 1.00 37.34 93 GLY A CA 1
ATOM 689 C C . GLY A 1 93 ? 0.447 -23.966 0.604 1.00 37.34 93 GLY A C 1
ATOM 690 O O . GLY A 1 93 ? 1.159 -23.172 0.005 1.00 37.34 93 GLY A O 1
ATOM 691 N N . CYS A 1 94 ? -0.365 -23.543 1.576 1.00 44.06 94 CYS A N 1
ATOM 692 C CA . CYS A 1 94 ? -0.608 -22.108 1.846 1.00 44.06 94 CYS A CA 1
ATOM 693 C C . CYS A 1 94 ? 0.176 -21.509 3.034 1.00 44.06 94 CYS A C 1
ATOM 695 O O . CYS A 1 94 ? -0.141 -20.410 3.484 1.00 44.06 94 CYS A O 1
ATOM 697 N N . SER A 1 95 ? 1.169 -22.213 3.588 1.00 42.25 95 SER A N 1
ATOM 698 C CA . SER A 1 95 ? 1.948 -21.733 4.747 1.00 42.25 95 SER A CA 1
ATOM 699 C C . SER A 1 95 ? 3.213 -20.944 4.372 1.00 42.25 95 SER A C 1
ATOM 701 O O . SER A 1 95 ? 4.022 -20.660 5.259 1.00 42.25 95 SER A O 1
ATOM 703 N N . GLU A 1 96 ? 3.419 -20.578 3.102 1.00 51.75 96 GLU A N 1
ATOM 704 C CA . GLU A 1 96 ? 4.430 -19.565 2.780 1.00 51.75 96 GLU A CA 1
ATOM 705 C C . GLU A 1 96 ? 4.058 -18.290 3.547 1.00 51.75 96 GLU A C 1
ATOM 707 O O . GLU A 1 96 ? 3.006 -17.688 3.335 1.00 51.75 96 GLU A O 1
ATOM 712 N N . SER A 1 97 ? 4.868 -17.970 4.555 1.00 61.47 97 SER A N 1
ATOM 713 C CA . SER A 1 97 ? 4.631 -16.899 5.516 1.00 61.47 97 SER A CA 1
ATOM 714 C C . SER A 1 97 ? 4.281 -15.601 4.800 1.00 61.47 97 SER A C 1
ATOM 716 O O . SER A 1 97 ? 4.962 -15.236 3.844 1.00 61.47 97 SER A O 1
ATOM 718 N N . LEU A 1 98 ? 3.268 -14.886 5.298 1.00 74.50 98 LEU A N 1
ATOM 719 C CA . LEU A 1 98 ? 2.979 -13.505 4.910 1.00 74.50 98 LEU A CA 1
ATOM 720 C C . LEU A 1 98 ? 4.294 -12.714 4.845 1.00 74.50 98 LEU A C 1
ATOM 722 O O . LEU A 1 98 ? 4.932 -12.492 5.872 1.00 74.50 98 LEU A O 1
ATOM 726 N N . GLY A 1 99 ? 4.720 -12.369 3.630 1.00 84.00 99 GLY A N 1
ATOM 727 C CA . GLY A 1 99 ? 6.043 -11.800 3.374 1.00 84.00 99 GLY A CA 1
ATOM 728 C C . GLY A 1 99 ? 6.097 -10.284 3.535 1.00 84.00 99 GLY A C 1
ATOM 729 O O . GLY A 1 99 ? 7.175 -9.705 3.443 1.00 84.00 99 GLY A O 1
ATOM 730 N N . ALA A 1 100 ? 4.954 -9.618 3.722 1.00 88.38 100 ALA A N 1
ATOM 731 C CA . ALA A 1 100 ? 4.905 -8.170 3.861 1.00 88.38 100 ALA A CA 1
ATOM 732 C C . ALA A 1 100 ? 5.462 -7.698 5.214 1.00 88.38 100 ALA A C 1
ATOM 734 O O . ALA A 1 100 ? 5.164 -8.272 6.263 1.00 88.38 100 ALA A O 1
ATOM 735 N N . ARG A 1 101 ? 6.225 -6.600 5.193 1.00 88.12 101 ARG A N 1
ATOM 736 C CA . ARG A 1 101 ? 6.723 -5.940 6.406 1.00 88.12 101 ARG A CA 1
ATOM 737 C C . ARG A 1 101 ? 5.569 -5.348 7.193 1.00 88.12 101 ARG A C 1
ATOM 739 O O . ARG A 1 101 ? 4.786 -4.574 6.645 1.00 88.12 101 ARG A O 1
ATOM 746 N N . ARG A 1 102 ? 5.509 -5.653 8.484 1.00 82.31 102 ARG A N 1
ATOM 747 C CA . ARG A 1 102 ? 4.397 -5.304 9.374 1.00 82.31 102 ARG A CA 1
ATOM 748 C C . ARG A 1 102 ? 4.440 -3.851 9.793 1.00 82.31 102 ARG A C 1
ATOM 750 O O . ARG A 1 102 ? 3.396 -3.267 10.041 1.00 82.31 102 ARG A O 1
ATOM 757 N N . GLY A 1 103 ? 5.610 -3.233 9.850 1.00 83.06 103 GLY A N 1
ATOM 758 C CA . GLY A 1 103 ? 5.715 -1.842 10.259 1.00 83.06 103 GLY A CA 1
ATOM 759 C C . GLY A 1 103 ? 7.151 -1.379 10.440 1.00 83.06 103 GLY A C 1
ATOM 760 O O . GLY A 1 103 ? 8.088 -2.175 10.337 1.00 83.06 103 GLY A O 1
ATOM 761 N N . PRO A 1 104 ? 7.328 -0.093 10.772 1.00 77.69 104 PRO A N 1
ATOM 762 C CA . PRO A 1 104 ? 8.645 0.510 10.851 1.00 77.69 104 PRO A CA 1
ATOM 763 C C . PRO A 1 104 ? 9.457 0.087 12.082 1.00 77.69 104 PRO A C 1
ATOM 765 O O . PRO A 1 104 ? 10.614 0.473 12.187 1.00 77.69 104 PRO A O 1
ATOM 768 N N . PHE A 1 105 ? 8.872 -0.649 13.033 1.00 74.06 105 PHE A N 1
ATOM 769 C CA . PHE A 1 105 ? 9.526 -0.999 14.305 1.00 74.06 105 PHE A CA 1
ATOM 770 C C . PHE A 1 105 ? 9.915 -2.466 14.422 1.00 74.06 105 PHE A C 1
ATOM 772 O O . PHE A 1 105 ? 10.736 -2.803 15.268 1.00 74.06 105 PHE A O 1
ATOM 779 N N . THR A 1 106 ? 9.302 -3.330 13.614 1.00 69.50 106 THR A N 1
ATOM 780 C CA . THR A 1 106 ? 9.507 -4.780 13.680 1.00 69.50 106 THR A CA 1
ATOM 781 C C . THR A 1 106 ? 10.406 -5.265 12.554 1.00 69.50 106 THR A C 1
ATOM 783 O O . THR A 1 106 ? 11.321 -6.036 12.808 1.00 69.50 106 THR A O 1
ATOM 786 N N . ASP A 1 107 ? 10.190 -4.774 11.328 1.00 70.62 107 ASP A N 1
ATOM 787 C CA . ASP A 1 107 ? 10.764 -5.381 10.117 1.00 70.62 107 ASP A CA 1
ATOM 788 C C . ASP A 1 107 ? 11.601 -4.399 9.274 1.00 70.62 107 ASP A C 1
ATOM 790 O O . ASP A 1 107 ? 11.867 -4.638 8.092 1.00 70.62 107 ASP A O 1
ATOM 794 N N . CYS A 1 108 ? 12.000 -3.254 9.834 1.00 70.38 108 CYS A N 1
ATOM 795 C CA . CYS A 1 108 ? 12.970 -2.372 9.174 1.00 70.38 108 CYS A CA 1
ATOM 796 C C . CYS A 1 108 ? 14.334 -3.057 9.039 1.00 70.38 108 CYS A C 1
ATOM 798 O O . CYS A 1 108 ? 14.715 -3.873 9.875 1.00 70.38 108 CYS A O 1
ATOM 800 N N . CYS A 1 109 ? 15.082 -2.710 7.986 1.00 71.12 109 CYS A N 1
ATOM 801 C CA . CYS A 1 109 ? 16.372 -3.351 7.712 1.00 71.12 109 CYS A CA 1
ATOM 802 C C . CYS A 1 109 ? 17.455 -2.934 8.706 1.00 71.12 109 CYS A C 1
ATOM 804 O O . CYS A 1 109 ? 18.396 -3.691 8.936 1.00 71.12 109 CYS A O 1
ATOM 806 N N . SER A 1 110 ? 17.343 -1.732 9.268 1.00 83.75 110 SER A N 1
ATOM 807 C CA . SER A 1 110 ? 18.358 -1.168 10.143 1.00 83.75 110 SER A CA 1
ATOM 808 C C . SER A 1 110 ? 17.756 -0.328 11.276 1.00 83.75 110 SER A C 1
ATOM 810 O O . SER A 1 110 ? 16.679 0.258 11.122 1.00 83.75 110 SER A O 1
ATOM 812 N N . PRO A 1 111 ? 18.477 -0.182 12.406 1.00 85.06 111 PRO A N 1
ATOM 813 C CA . PRO A 1 111 ? 18.108 0.760 13.464 1.00 85.06 111 PRO A CA 1
ATOM 814 C C . PRO A 1 111 ? 17.963 2.206 12.965 1.00 85.06 111 PRO A C 1
ATOM 816 O O . PRO A 1 111 ? 17.135 2.959 13.474 1.00 85.06 111 PRO A O 1
ATOM 819 N N . GLN A 1 112 ? 18.744 2.590 11.950 1.00 86.50 112 GLN A N 1
ATOM 820 C CA . GLN A 1 112 ? 18.659 3.907 11.323 1.00 86.50 112 GLN A CA 1
ATOM 821 C C . GLN A 1 112 ? 17.330 4.087 10.581 1.00 86.50 112 GLN A C 1
ATOM 823 O O . GLN A 1 112 ? 16.654 5.093 10.786 1.00 86.50 112 GLN A O 1
ATOM 828 N N . GLY A 1 113 ? 16.910 3.092 9.796 1.00 88.00 113 GLY A N 1
ATOM 829 C CA . GLY A 1 113 ? 15.606 3.090 9.135 1.00 88.00 113 GLY A CA 1
ATOM 830 C C . GLY A 1 113 ? 14.448 3.199 10.126 1.00 88.00 113 GLY A C 1
ATOM 831 O O . GLY A 1 113 ? 13.543 4.009 9.925 1.00 88.00 113 GLY A O 1
ATOM 832 N N . VAL A 1 114 ? 14.509 2.464 11.246 1.00 86.75 114 VAL A N 1
ATOM 833 C CA . VAL A 1 114 ? 13.520 2.577 12.338 1.00 86.75 114 VAL A CA 1
ATOM 834 C C . VAL A 1 114 ? 13.431 4.019 12.851 1.00 86.75 114 VAL A C 1
ATOM 836 O O . VAL A 1 114 ? 12.330 4.562 12.961 1.00 86.75 114 VAL A O 1
ATOM 839 N N . ALA A 1 115 ? 14.573 4.654 13.138 1.00 86.38 115 ALA A N 1
ATOM 840 C CA . ALA A 1 115 ? 14.629 6.022 13.654 1.00 86.38 115 ALA A CA 1
ATOM 841 C C . ALA A 1 115 ? 14.087 7.056 12.647 1.00 86.38 115 ALA A C 1
ATOM 843 O O . ALA A 1 115 ? 13.366 7.986 13.019 1.00 86.38 115 ALA A O 1
ATOM 844 N N . GLU A 1 116 ? 14.379 6.881 11.360 1.00 88.50 116 GLU A N 1
ATOM 845 C CA . GLU A 1 116 ? 13.889 7.759 10.295 1.00 88.50 116 GLU A CA 1
ATOM 846 C C . GLU A 1 116 ? 12.377 7.638 10.092 1.00 88.50 116 GLU A C 1
ATOM 848 O O . GLU A 1 116 ? 11.657 8.643 10.032 1.00 88.50 116 GLU A O 1
ATOM 853 N N . TRP A 1 117 ? 11.859 6.411 10.080 1.00 89.38 117 TRP A N 1
ATOM 854 C CA . TRP A 1 117 ? 10.422 6.184 10.039 1.00 89.38 117 TRP A CA 1
ATOM 855 C C . TRP A 1 117 ? 9.713 6.723 11.279 1.00 89.38 117 TRP A C 1
ATOM 857 O O . TRP A 1 117 ? 8.651 7.335 11.141 1.00 89.38 117 TRP A O 1
ATOM 867 N N . GLN A 1 118 ? 10.292 6.539 12.468 1.00 85.38 118 GLN A N 1
ATOM 868 C CA . GLN A 1 118 ? 9.811 7.132 13.716 1.00 85.38 118 GLN A CA 1
ATOM 869 C C . GLN A 1 118 ? 9.677 8.643 13.593 1.00 85.38 118 GLN A C 1
ATOM 871 O O . GLN A 1 118 ? 8.606 9.192 13.856 1.00 85.38 118 GLN A O 1
ATOM 876 N N . ARG A 1 119 ? 10.737 9.306 13.126 1.00 85.56 119 ARG A N 1
ATOM 877 C CA . ARG A 1 119 ? 10.749 10.751 12.912 1.00 85.56 119 ARG A CA 1
ATOM 878 C C . ARG A 1 119 ? 9.643 11.186 11.953 1.00 85.56 119 ARG A C 1
ATOM 880 O O . ARG A 1 119 ? 8.912 12.127 12.253 1.00 85.56 119 ARG A O 1
ATOM 887 N N . LEU A 1 120 ? 9.471 10.495 10.824 1.00 88.00 120 LEU A N 1
ATOM 888 C CA . LEU A 1 120 ? 8.413 10.823 9.864 1.00 88.00 120 LEU A CA 1
ATOM 889 C C . LEU A 1 120 ? 7.008 10.646 10.446 1.00 88.00 120 LEU A C 1
ATOM 891 O O . LEU A 1 120 ? 6.154 11.492 10.197 1.00 88.00 120 LEU A O 1
ATOM 895 N N . HIS A 1 121 ? 6.764 9.595 11.230 1.00 85.00 121 HIS A N 1
ATOM 896 C CA . HIS A 1 121 ? 5.460 9.382 11.866 1.00 85.00 121 HIS A CA 1
ATOM 897 C C . HIS A 1 121 ? 5.186 10.387 12.992 1.00 85.00 121 HIS A C 1
ATOM 899 O O . HIS A 1 121 ? 4.033 10.754 13.198 1.00 85.00 121 HIS A O 1
ATOM 905 N N . GLN A 1 122 ? 6.219 10.865 13.692 1.00 83.00 122 GLN A N 1
ATOM 906 C CA . GLN A 1 122 ? 6.086 11.929 14.692 1.00 83.00 122 GLN A CA 1
ATOM 907 C C . GLN A 1 122 ? 5.775 13.285 14.045 1.00 83.00 122 GLN A C 1
ATOM 909 O O . GLN A 1 122 ? 4.917 14.017 14.531 1.00 83.00 122 GLN A O 1
ATOM 914 N N . LEU A 1 123 ? 6.451 13.617 12.940 1.00 83.75 123 LEU A N 1
ATOM 915 C CA . LEU A 1 123 ? 6.242 14.879 12.223 1.00 83.75 123 LEU A CA 1
ATOM 916 C C . LEU A 1 123 ? 4.932 14.894 11.424 1.00 83.75 123 LEU A C 1
ATOM 918 O O . LEU A 1 123 ? 4.279 15.930 11.311 1.00 83.75 123 LEU A O 1
ATOM 922 N N . PHE A 1 124 ? 4.559 13.751 10.851 1.00 84.00 124 PHE A N 1
ATOM 923 C CA . PHE A 1 124 ? 3.430 13.609 9.937 1.00 84.00 124 PHE A CA 1
ATOM 924 C C . PHE A 1 124 ? 2.638 12.336 10.278 1.00 84.00 124 PHE A C 1
ATOM 926 O O . PHE A 1 124 ? 2.724 11.342 9.547 1.00 84.00 124 PHE A O 1
ATOM 933 N N . PRO A 1 125 ? 1.868 12.339 11.381 1.00 76.06 125 PRO A N 1
ATOM 934 C CA . PRO A 1 125 ? 1.119 11.165 11.812 1.00 76.06 125 PRO A CA 1
ATOM 935 C C . PRO A 1 125 ? 0.128 10.726 10.729 1.00 76.06 125 PRO A C 1
ATOM 937 O O . PRO A 1 125 ? -0.543 11.552 10.105 1.00 76.06 125 PRO A O 1
ATOM 940 N N . ALA A 1 126 ? 0.037 9.416 10.493 1.00 71.31 126 ALA A N 1
ATOM 941 C CA . ALA A 1 126 ? -0.931 8.875 9.545 1.00 71.31 126 ALA A CA 1
ATOM 942 C C . ALA A 1 126 ? -2.350 8.883 10.135 1.00 71.31 126 ALA A C 1
ATOM 944 O O . ALA A 1 126 ? -2.539 8.812 11.353 1.00 71.31 126 ALA A O 1
ATOM 945 N N . GLU A 1 127 ? -3.361 8.911 9.263 1.00 62.19 127 GLU A N 1
ATOM 946 C CA . GLU A 1 127 ? -4.773 9.026 9.657 1.00 62.19 127 GLU A CA 1
ATOM 947 C C . GLU A 1 127 ? -5.232 7.899 10.601 1.00 62.19 127 GLU A C 1
ATOM 949 O O . GLU A 1 127 ? -6.064 8.130 11.480 1.00 62.19 127 GLU A O 1
ATOM 954 N N . ALA A 1 128 ? -4.683 6.688 10.452 1.00 57.12 128 ALA A N 1
ATOM 955 C CA . ALA A 1 128 ? -5.046 5.530 11.271 1.00 57.12 128 ALA A CA 1
ATOM 956 C C . ALA A 1 128 ? -4.426 5.525 12.687 1.00 57.12 128 ALA A C 1
ATOM 958 O O . ALA A 1 128 ? -4.917 4.804 13.555 1.00 57.12 128 ALA A O 1
ATOM 959 N N . PHE A 1 129 ? -3.377 6.319 12.948 1.00 47.47 129 PHE A N 1
ATOM 960 C CA . PHE A 1 129 ? -2.547 6.186 14.159 1.00 47.47 129 PHE A CA 1
ATOM 961 C C . PHE A 1 129 ? -2.739 7.265 15.211 1.00 47.47 129 PHE A C 1
ATOM 963 O O . PHE A 1 129 ? -2.011 7.261 16.197 1.00 47.47 129 PHE A O 1
ATOM 970 N N . VAL A 1 130 ? -3.744 8.135 15.084 1.00 45.03 130 VAL A N 1
ATOM 971 C CA . VAL A 1 130 ? -3.955 9.201 16.082 1.00 45.03 130 VAL A CA 1
ATOM 972 C C . VAL A 1 130 ? -4.134 8.641 17.511 1.00 45.03 130 VAL A C 1
ATOM 974 O O . VAL A 1 130 ? -3.858 9.370 18.449 1.00 45.03 130 VAL A O 1
ATOM 977 N N . ASN A 1 131 ? -4.489 7.354 17.696 1.00 40.28 131 ASN A N 1
ATOM 978 C CA . ASN A 1 131 ? -4.634 6.709 19.017 1.00 40.28 131 ASN A CA 1
ATOM 979 C C . ASN A 1 131 ? -4.186 5.224 19.098 1.00 40.28 131 ASN A C 1
ATOM 981 O O . ASN A 1 131 ? -4.602 4.525 20.020 1.00 40.28 131 ASN A O 1
ATOM 985 N N . ALA A 1 132 ? -3.433 4.684 18.132 1.00 48.94 132 ALA A N 1
ATOM 986 C CA . ALA A 1 132 ? -3.058 3.258 18.134 1.00 48.94 132 ALA A CA 1
ATOM 987 C C . ALA A 1 132 ? -1.597 3.059 18.590 1.00 48.94 132 ALA A C 1
ATOM 989 O O . ALA A 1 132 ? -0.760 3.902 18.271 1.00 48.94 132 ALA A O 1
ATOM 990 N N . PRO A 1 133 ? -1.281 1.971 19.327 1.00 51.44 133 PRO A N 1
ATOM 991 C CA . PRO A 1 133 ? -0.014 1.839 20.046 1.00 51.44 133 PRO A CA 1
ATOM 992 C C . PRO A 1 133 ? 1.222 1.875 19.140 1.00 51.44 133 PRO A C 1
ATOM 994 O O . PRO A 1 133 ? 2.235 2.414 19.573 1.00 51.44 133 PRO A O 1
ATOM 997 N N . GLN A 1 134 ? 1.149 1.388 17.893 1.00 61.88 134 GLN A N 1
ATOM 998 C CA . GLN A 1 134 ? 2.218 1.533 16.895 1.00 61.88 134 GLN A CA 1
ATOM 999 C C . GLN A 1 134 ? 1.684 1.481 15.451 1.00 61.88 134 GLN A C 1
ATOM 1001 O O . GLN A 1 134 ? 0.738 0.734 15.181 1.00 61.88 134 GLN A O 1
ATOM 1006 N N . PRO A 1 135 ? 2.297 2.229 14.508 1.00 65.81 135 PRO A N 1
ATOM 1007 C CA . PRO A 1 135 ? 2.040 2.070 13.087 1.00 65.81 135 PRO A CA 1
ATOM 1008 C C . PRO A 1 135 ? 2.244 0.645 12.563 1.00 65.81 135 PRO A C 1
ATOM 1010 O O . PRO A 1 135 ? 3.349 0.117 12.634 1.00 65.81 135 PRO A O 1
ATOM 1013 N N . CYS A 1 136 ? 1.197 0.059 11.981 1.00 78.06 136 CYS A N 1
ATOM 1014 C CA . CYS A 1 136 ? 1.244 -1.194 11.227 1.00 78.06 136 CYS A CA 1
ATOM 1015 C C . CYS A 1 136 ? 0.953 -0.911 9.747 1.00 78.06 136 CYS A C 1
ATOM 1017 O O . CYS A 1 136 ? -0.019 -0.231 9.436 1.00 78.06 136 CYS A O 1
ATOM 1019 N N . TRP A 1 137 ? 1.804 -1.383 8.842 1.00 85.38 137 TRP A N 1
ATOM 1020 C CA . TRP A 1 137 ? 1.707 -1.221 7.387 1.00 85.38 137 TRP A CA 1
ATOM 1021 C C . TRP A 1 137 ? 0.773 -2.233 6.723 1.00 85.38 137 TRP A C 1
ATOM 1023 O O . TRP A 1 137 ? 0.260 -1.991 5.628 1.00 85.38 137 TRP A O 1
ATOM 1033 N N . THR A 1 138 ? 0.565 -3.369 7.379 1.00 86.69 138 THR A N 1
ATOM 1034 C CA . THR A 1 138 ? -0.195 -4.501 6.857 1.00 86.69 138 THR A CA 1
ATOM 1035 C C . THR A 1 138 ? -1.637 -4.494 7.369 1.00 86.69 138 THR A C 1
ATOM 1037 O O . THR A 1 138 ? -1.932 -3.906 8.412 1.00 86.69 138 THR A O 1
ATOM 1040 N N . PRO A 1 139 ? -2.574 -5.157 6.667 1.00 88.94 139 PRO A N 1
ATOM 1041 C CA . PRO A 1 139 ? -3.882 -5.464 7.236 1.00 88.94 139 PRO A CA 1
ATOM 1042 C C . PRO A 1 139 ? -3.740 -6.326 8.502 1.00 88.94 139 PRO A C 1
ATOM 1044 O O . PRO A 1 139 ? -2.693 -6.904 8.770 1.00 88.94 139 PRO A O 1
ATOM 1047 N N . HIS A 1 140 ? -4.821 -6.450 9.270 1.00 87.81 140 HIS A N 1
ATOM 1048 C CA . HIS A 1 140 ? -4.861 -7.305 10.461 1.00 87.81 140 HIS A CA 1
ATOM 1049 C C . HIS A 1 140 ? -4.912 -8.794 10.092 1.00 87.81 140 HIS A C 1
ATOM 1051 O O . HIS A 1 140 ? -4.448 -9.645 10.846 1.00 87.81 140 HIS A O 1
ATOM 1057 N N . ALA A 1 141 ? -5.490 -9.121 8.934 1.00 90.94 141 ALA A N 1
ATOM 1058 C CA . ALA A 1 141 ? -5.518 -10.475 8.400 1.00 90.94 141 ALA A CA 1
ATOM 1059 C C . ALA A 1 141 ? -5.670 -10.474 6.874 1.00 90.94 141 ALA A C 1
ATOM 1061 O O . ALA A 1 141 ? -6.202 -9.523 6.286 1.00 90.94 141 ALA A O 1
ATOM 1062 N N . VAL A 1 142 ? -5.248 -11.579 6.264 1.00 93.69 142 VAL A N 1
ATOM 1063 C CA . VAL A 1 142 ? -5.585 -11.960 4.890 1.00 93.69 142 VAL A CA 1
ATOM 1064 C C . VAL A 1 142 ? -6.625 -13.071 4.937 1.00 93.69 142 VAL A C 1
ATOM 1066 O O . VAL A 1 142 ? -6.453 -14.065 5.645 1.00 93.69 142 VAL A O 1
ATOM 1069 N N . VAL A 1 143 ? -7.711 -12.894 4.192 1.00 94.50 143 VAL A N 1
ATOM 1070 C CA . VAL A 1 143 ? -8.788 -13.870 4.046 1.00 94.50 143 VAL A CA 1
ATOM 1071 C C . VAL A 1 143 ? -8.709 -14.483 2.652 1.00 94.50 143 VAL A C 1
ATOM 1073 O O . VAL A 1 143 ? -8.878 -13.794 1.646 1.00 94.50 143 VAL A O 1
ATOM 1076 N N . TYR A 1 144 ? -8.478 -15.790 2.602 1.00 94.88 144 TYR A N 1
ATOM 1077 C CA . TYR A 1 144 ? -8.407 -16.564 1.371 1.00 94.88 144 TYR A CA 1
ATOM 1078 C C . TYR A 1 144 ? -9.762 -17.186 1.072 1.00 94.88 144 TYR A C 1
ATOM 1080 O O . TYR A 1 144 ? -10.300 -17.938 1.888 1.00 94.88 144 TYR A O 1
ATOM 1088 N N . ILE A 1 145 ? -10.302 -16.890 -0.106 1.00 91.75 145 ILE A N 1
ATOM 1089 C CA . ILE A 1 145 ? -11.554 -17.465 -0.601 1.00 91.75 145 ILE A CA 1
ATOM 1090 C C . ILE A 1 145 ? -11.252 -18.139 -1.944 1.00 91.75 145 ILE A C 1
ATOM 1092 O O . ILE A 1 145 ? -10.669 -17.530 -2.839 1.00 91.75 145 ILE A O 1
ATOM 1096 N N . GLY A 1 146 ? -11.627 -19.413 -2.086 1.00 87.81 146 GLY A N 1
ATOM 1097 C CA . GLY A 1 146 ? -11.441 -20.149 -3.340 1.00 87.81 146 GLY A CA 1
ATOM 1098 C C . GLY A 1 146 ? -12.187 -19.481 -4.500 1.00 87.81 146 GLY A C 1
ATOM 1099 O O . GLY A 1 146 ? -13.357 -19.131 -4.353 1.00 87.81 146 GLY A O 1
ATOM 1100 N N . GLY A 1 147 ? -11.505 -19.294 -5.634 1.00 87.25 147 GLY A N 1
ATOM 1101 C CA . GLY A 1 147 ? -12.062 -18.635 -6.822 1.00 87.25 147 GLY A CA 1
ATOM 1102 C C . GLY A 1 147 ? -12.296 -17.126 -6.684 1.00 87.25 147 GLY A C 1
ATOM 1103 O O . GLY A 1 147 ? -12.991 -16.556 -7.514 1.00 87.25 147 GLY A O 1
ATOM 1104 N N . PHE A 1 148 ? -11.765 -16.482 -5.640 1.00 90.44 148 PHE A N 1
ATOM 1105 C CA . PHE A 1 148 ? -11.916 -15.042 -5.448 1.00 90.44 148 PHE A CA 1
ATOM 1106 C C . PHE A 1 148 ? -11.117 -14.231 -6.468 1.00 90.44 148 PHE A C 1
ATOM 1108 O O . PHE A 1 148 ? -9.903 -14.397 -6.597 1.00 90.44 148 PHE A O 1
ATOM 1115 N N . GLU A 1 149 ? -11.786 -13.259 -7.081 1.00 88.19 149 GLU A N 1
ATOM 1116 C CA . GLU A 1 149 ? -11.162 -12.196 -7.859 1.00 88.19 149 GLU A CA 1
ATOM 1117 C C . GLU A 1 149 ? -11.450 -10.817 -7.245 1.00 88.19 149 GLU A C 1
ATOM 1119 O O . GLU A 1 149 ? -12.475 -10.589 -6.605 1.00 88.19 149 GLU A O 1
ATOM 1124 N N . ALA A 1 150 ? -10.579 -9.831 -7.487 1.00 85.81 150 ALA A N 1
ATOM 1125 C CA . ALA A 1 150 ? -10.731 -8.483 -6.924 1.00 85.81 150 ALA A CA 1
ATOM 1126 C C . ALA A 1 150 ? -12.131 -7.839 -7.124 1.00 85.81 150 ALA A C 1
ATOM 1128 O O . ALA A 1 150 ? -12.640 -7.216 -6.186 1.00 85.81 150 ALA A O 1
ATOM 1129 N N . PRO A 1 151 ? -12.817 -7.983 -8.282 1.00 86.50 151 PRO A N 1
ATOM 1130 C CA . PRO A 1 151 ? -14.182 -7.475 -8.444 1.00 86.50 151 PRO A CA 1
ATOM 1131 C C . PRO A 1 151 ? -15.206 -8.091 -7.476 1.00 86.50 151 PRO A C 1
ATOM 1133 O O . PRO A 1 151 ? -16.205 -7.434 -7.153 1.00 86.50 151 PRO A O 1
ATOM 1136 N N . ASP A 1 152 ? -14.972 -9.314 -6.994 1.00 88.81 152 ASP A N 1
ATOM 1137 C CA . ASP A 1 152 ? -15.855 -10.012 -6.055 1.00 88.81 152 ASP A CA 1
ATOM 1138 C C . ASP A 1 152 ? -15.872 -9.348 -4.689 1.00 88.81 152 ASP A C 1
ATOM 1140 O O . ASP A 1 152 ? -16.892 -9.411 -3.992 1.00 88.81 152 ASP A O 1
ATOM 1144 N N . LEU A 1 153 ? -14.794 -8.638 -4.328 1.00 89.81 153 LEU A N 1
ATOM 1145 C CA . LEU A 1 153 ? -14.745 -7.898 -3.077 1.00 89.81 153 LEU A CA 1
ATOM 1146 C C . LEU A 1 153 ? -15.920 -6.932 -2.980 1.00 89.81 153 LEU A C 1
ATOM 1148 O O . LEU A 1 153 ? -16.673 -6.941 -2.011 1.00 89.81 153 LEU A O 1
ATOM 1152 N N . ARG A 1 154 ? -16.116 -6.122 -4.023 1.00 86.19 154 ARG A N 1
ATOM 1153 C CA . ARG A 1 154 ? -17.213 -5.154 -4.081 1.00 86.19 154 ARG A CA 1
ATOM 1154 C C . ARG A 1 154 ? -18.568 -5.825 -4.296 1.00 86.19 154 ARG A C 1
ATOM 1156 O O . ARG A 1 154 ? -19.560 -5.355 -3.743 1.00 86.19 154 ARG A O 1
ATOM 1163 N N . ARG A 1 155 ? -18.632 -6.840 -5.162 1.00 85.94 155 ARG A N 1
ATOM 1164 C CA . ARG A 1 155 ? -19.901 -7.410 -5.650 1.00 85.94 155 ARG A CA 1
ATOM 1165 C C . ARG A 1 155 ? -20.545 -8.383 -4.669 1.00 85.94 155 ARG A C 1
ATOM 1167 O O . ARG A 1 155 ? -21.767 -8.410 -4.581 1.00 85.94 155 ARG A O 1
ATOM 1174 N N . THR A 1 156 ? -19.734 -9.142 -3.939 1.00 87.31 156 THR A N 1
ATOM 1175 C CA . THR A 1 156 ? -20.199 -10.299 -3.165 1.00 87.31 156 THR A CA 1
ATOM 1176 C C . THR A 1 156 ? -19.718 -10.242 -1.724 1.00 87.31 156 THR A C 1
ATOM 1178 O O . THR A 1 156 ? -20.522 -10.391 -0.805 1.00 87.31 156 THR A O 1
ATOM 1181 N N . VAL A 1 157 ? -18.423 -10.005 -1.505 1.00 91.00 157 VAL A N 1
ATOM 1182 C CA . VAL A 1 157 ? -17.815 -10.134 -0.174 1.00 91.00 157 VAL A CA 1
ATOM 1183 C C . VAL A 1 157 ? -18.218 -8.989 0.750 1.00 91.00 157 VAL A C 1
ATOM 1185 O O . VAL A 1 157 ? -18.767 -9.228 1.825 1.00 91.00 157 VAL A O 1
ATOM 1188 N N . ALA A 1 158 ? -17.998 -7.745 0.324 1.00 90.69 158 ALA A N 1
ATOM 1189 C CA . ALA A 1 158 ? -18.259 -6.567 1.141 1.00 90.69 158 ALA A CA 1
ATOM 1190 C C . ALA A 1 158 ? -19.731 -6.451 1.573 1.00 90.69 158 ALA A C 1
ATOM 1192 O O . ALA A 1 158 ? -19.952 -6.286 2.772 1.00 90.69 158 ALA A O 1
ATOM 1193 N N . PRO A 1 159 ? -20.744 -6.595 0.686 1.00 88.00 159 PRO A N 1
ATOM 1194 C CA . PRO A 1 159 ? -22.145 -6.521 1.103 1.00 88.00 159 PRO A CA 1
ATOM 1195 C C . PRO A 1 159 ? -22.493 -7.533 2.201 1.00 88.00 159 PRO A C 1
ATOM 1197 O O . PRO A 1 159 ? -23.032 -7.149 3.237 1.00 88.00 159 PRO A O 1
ATOM 1200 N N . ARG A 1 160 ? -22.095 -8.802 2.027 1.00 90.81 160 ARG A N 1
ATOM 1201 C CA . ARG A 1 160 ? -22.398 -9.874 2.986 1.00 90.81 160 ARG A CA 1
ATOM 1202 C C . ARG A 1 160 ? -21.746 -9.646 4.348 1.00 90.81 160 ARG A C 1
ATOM 1204 O O . ARG A 1 160 ? -22.375 -9.870 5.376 1.00 90.8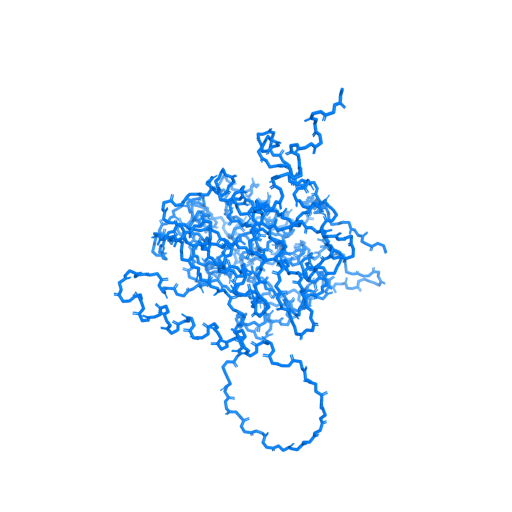1 160 ARG A O 1
ATOM 1211 N N . LEU A 1 161 ? -20.500 -9.172 4.370 1.00 92.00 161 LEU A N 1
ATOM 1212 C CA . LEU A 1 161 ? -19.815 -8.866 5.627 1.00 92.00 161 LEU A CA 1
ATOM 1213 C C . LEU A 1 161 ? -20.403 -7.627 6.304 1.00 92.00 161 LEU A C 1
ATOM 1215 O O . LEU A 1 161 ? -20.625 -7.637 7.512 1.00 92.00 161 LEU A O 1
ATOM 1219 N N . PHE A 1 162 ? -20.702 -6.571 5.545 1.00 89.69 162 PHE A N 1
ATOM 1220 C CA . PHE A 1 162 ? -21.277 -5.346 6.101 1.00 89.69 162 PHE A CA 1
ATOM 1221 C C . PHE A 1 162 ? -22.667 -5.569 6.699 1.00 89.69 162 PHE A C 1
ATOM 1223 O O . PHE A 1 162 ? -23.009 -4.910 7.678 1.00 89.69 162 PHE A O 1
ATOM 1230 N N . GLU A 1 163 ? -23.466 -6.493 6.163 1.00 86.94 163 GLU A N 1
ATOM 1231 C CA . GLU A 1 163 ? -24.745 -6.897 6.762 1.00 86.94 163 GLU A CA 1
ATOM 1232 C C . GLU A 1 163 ? -24.564 -7.456 8.179 1.00 86.94 163 GLU A C 1
ATOM 1234 O O . GLU A 1 163 ? -25.354 -7.131 9.065 1.00 86.94 163 GLU A O 1
ATOM 1239 N N . LYS A 1 164 ? -23.490 -8.219 8.408 1.00 89.19 164 LYS A N 1
ATOM 1240 C CA . LYS A 1 164 ? -23.181 -8.868 9.689 1.00 89.19 164 LYS A CA 1
ATOM 1241 C C . LYS A 1 164 ? -22.506 -7.948 10.708 1.00 89.19 164 LYS A C 1
ATOM 1243 O O . LYS A 1 164 ? -22.563 -8.236 11.900 1.00 89.19 164 LYS A O 1
ATOM 1248 N N . VAL A 1 165 ? -21.893 -6.841 10.280 1.00 89.00 165 VAL A N 1
ATOM 1249 C CA . VAL A 1 165 ? -21.345 -5.846 11.216 1.00 89.00 165 VAL A CA 1
ATOM 1250 C C . VAL A 1 165 ? -22.499 -5.061 11.858 1.00 89.00 165 VAL A C 1
ATOM 1252 O O . VAL A 1 165 ? -23.315 -4.483 11.129 1.00 89.00 165 VAL A O 1
ATOM 1255 N N . PRO A 1 166 ? -22.603 -5.007 13.200 1.00 87.00 166 PRO A N 1
ATOM 1256 C CA . PRO A 1 166 ? -23.669 -4.255 13.859 1.00 87.00 166 PRO A CA 1
ATOM 1257 C C . PRO A 1 166 ? -23.490 -2.743 13.661 1.00 87.00 166 PRO A C 1
ATOM 1259 O O . PRO A 1 166 ? -22.392 -2.269 13.376 1.00 87.00 166 PRO A O 1
ATOM 1262 N N . ALA A 1 167 ? -24.554 -1.957 13.807 1.00 86.38 167 ALA A N 1
ATOM 1263 C CA . ALA A 1 167 ? -24.440 -0.497 13.778 1.00 86.38 167 ALA A CA 1
ATOM 1264 C C . ALA A 1 167 ? -23.751 0.042 15.043 1.00 86.38 167 ALA A C 1
ATOM 1266 O O . ALA A 1 167 ? -23.610 -0.672 16.040 1.00 86.38 167 ALA A O 1
ATOM 1267 N N . PHE A 1 168 ? -23.306 1.295 15.000 1.00 83.38 168 PHE A N 1
ATOM 1268 C CA . PHE A 1 168 ? -23.006 2.052 16.209 1.00 83.38 168 PHE A CA 1
ATOM 1269 C C . PHE A 1 168 ? -24.301 2.294 16.987 1.00 83.38 168 PHE A C 1
ATOM 1271 O O . PHE A 1 168 ? -25.318 2.685 16.416 1.00 83.38 168 PHE A O 1
ATOM 1278 N N . VAL A 1 169 ? -24.257 2.073 18.295 1.00 83.19 169 VAL A N 1
ATOM 1279 C CA . VAL A 1 169 ? -25.368 2.327 19.216 1.00 83.19 169 VAL A CA 1
ATOM 1280 C C . VAL A 1 169 ? -25.405 3.804 19.610 1.00 83.19 169 VAL A C 1
ATOM 1282 O O . VAL A 1 169 ? -26.475 4.354 19.860 1.00 83.19 169 VAL A O 1
ATOM 1285 N N . THR A 1 170 ? -24.242 4.464 19.656 1.00 79.56 170 THR A N 1
ATOM 1286 C CA . THR A 1 170 ? -24.118 5.881 20.029 1.00 79.56 170 THR A CA 1
ATOM 1287 C C . THR A 1 170 ? -23.031 6.600 19.228 1.00 79.56 170 THR A C 1
ATOM 1289 O O . THR A 1 170 ? -22.081 5.985 18.743 1.00 79.56 170 THR A O 1
ATOM 1292 N N . ASP A 1 171 ? -23.120 7.931 19.149 1.00 76.06 171 ASP A N 1
ATOM 1293 C CA . ASP A 1 171 ? -22.040 8.765 18.603 1.00 76.06 171 ASP A CA 1
ATOM 1294 C C . ASP A 1 171 ? -20.740 8.631 19.414 1.00 76.06 171 ASP A C 1
ATOM 1296 O O . ASP A 1 171 ? -19.650 8.682 18.847 1.00 76.06 171 ASP A O 1
ATOM 1300 N N . SER A 1 172 ? -20.847 8.405 20.728 1.00 76.81 172 SER A N 1
ATOM 1301 C CA . SER A 1 172 ? -19.688 8.202 21.602 1.00 76.81 172 SER A CA 1
ATOM 1302 C C . SER A 1 172 ? -18.922 6.929 21.244 1.00 76.81 172 SER A C 1
ATOM 1304 O O . SER A 1 172 ? -17.699 6.958 21.160 1.00 76.81 172 SER A O 1
ATOM 1306 N N . GLU A 1 173 ? -19.623 5.834 20.939 1.00 76.62 173 GLU A N 1
ATOM 1307 C CA . GLU A 1 173 ? -18.998 4.590 20.473 1.00 76.62 173 GLU A CA 1
ATOM 1308 C C . GLU A 1 173 ? -18.223 4.805 19.162 1.00 76.62 173 GLU A C 1
ATOM 1310 O O . GLU A 1 173 ? -17.104 4.309 18.986 1.00 76.62 173 GLU A O 1
ATOM 1315 N N . ARG A 1 174 ? -18.790 5.603 18.249 1.00 74.69 174 ARG A N 1
ATOM 1316 C CA . ARG A 1 174 ? -18.126 5.988 16.999 1.00 74.69 174 ARG A CA 1
ATOM 1317 C C . ARG A 1 174 ? -16.834 6.767 17.262 1.00 74.69 174 ARG A C 1
ATOM 1319 O O . ARG A 1 174 ? -15.835 6.537 16.583 1.00 74.69 174 ARG A O 1
ATOM 1326 N N . GLU A 1 175 ? -16.841 7.677 18.232 1.00 72.12 175 GLU A N 1
ATOM 1327 C CA . GLU A 1 175 ? -15.668 8.476 18.611 1.00 72.12 175 GLU A CA 1
ATOM 1328 C C . GLU A 1 175 ? -14.606 7.674 19.375 1.00 72.12 175 GLU A C 1
ATOM 1330 O O . GLU A 1 175 ? -13.416 7.940 19.214 1.00 72.12 175 GLU A O 1
ATOM 1335 N N . GLN A 1 176 ? -15.025 6.685 20.167 1.00 72.56 176 GLN A N 1
ATOM 1336 C CA . GLN A 1 176 ? -14.153 5.827 20.977 1.00 72.56 176 GLN A CA 1
ATOM 1337 C C . GLN A 1 176 ? -13.581 4.625 20.217 1.00 72.56 176 GLN A C 1
ATOM 1339 O O . GLN A 1 176 ? -12.755 3.897 20.764 1.00 72.56 176 GLN A O 1
ATOM 1344 N N . THR A 1 177 ? -14.000 4.396 18.968 1.00 70.62 177 THR A N 1
ATOM 1345 C CA . THR A 1 177 ? -13.483 3.287 18.158 1.00 70.62 177 THR A CA 1
ATOM 1346 C C . THR A 1 177 ? -11.959 3.397 18.017 1.00 70.62 177 THR A C 1
ATOM 1348 O O . THR A 1 177 ? -11.429 4.377 17.483 1.00 70.62 177 THR A O 1
ATOM 1351 N N . VAL A 1 178 ? -11.242 2.375 18.488 1.00 59.31 178 VAL A N 1
ATOM 1352 C CA . VAL A 1 178 ? -9.774 2.325 18.487 1.00 59.31 178 VAL A CA 1
ATOM 1353 C C . VAL A 1 178 ? -9.269 2.285 17.038 1.00 59.31 178 VAL A C 1
ATOM 1355 O O . VAL A 1 178 ? -9.804 1.550 16.203 1.00 59.31 178 VAL A O 1
ATOM 1358 N N . GLY A 1 179 ? -8.260 3.109 16.719 1.00 57.59 179 GLY A N 1
ATOM 1359 C CA . GLY A 1 179 ? -7.782 3.335 15.342 1.00 57.59 179 GLY A CA 1
ATOM 1360 C C . GLY A 1 179 ? -8.298 4.621 14.671 1.00 57.59 179 GLY A C 1
ATOM 1361 O O . GLY A 1 179 ? -8.208 4.768 13.450 1.00 57.59 179 GLY A O 1
ATOM 1362 N N . GLY A 1 180 ? -8.837 5.562 15.456 1.00 51.69 180 GLY A N 1
ATOM 1363 C CA . GLY A 1 180 ? -8.962 6.977 15.087 1.00 51.69 180 GLY A CA 1
ATOM 1364 C C . GLY A 1 180 ? -10.391 7.523 15.058 1.00 51.69 180 GLY A C 1
ATOM 1365 O O . GLY A 1 180 ? -11.361 6.774 14.972 1.00 51.69 180 GLY A O 1
ATOM 1366 N N . ARG A 1 181 ? -10.518 8.860 15.031 1.00 43.28 181 ARG A N 1
ATOM 1367 C CA . ARG A 1 181 ? -11.775 9.543 14.670 1.00 43.28 181 ARG A CA 1
ATOM 1368 C C . ARG A 1 181 ? -12.228 9.005 13.311 1.00 43.28 181 ARG A C 1
ATOM 1370 O O . ARG A 1 181 ? -11.425 8.924 12.379 1.00 43.28 181 ARG A O 1
ATOM 1377 N N . THR A 1 182 ? -13.480 8.568 13.182 1.00 39.75 182 THR A N 1
ATOM 1378 C CA . THR A 1 182 ? -14.063 8.195 11.881 1.00 39.75 182 THR A CA 1
ATOM 1379 C C . THR A 1 182 ? -13.731 9.275 10.869 1.00 39.75 182 THR A C 1
ATOM 1381 O O . THR A 1 182 ? -14.064 10.436 11.107 1.00 39.75 182 THR A O 1
ATOM 1384 N N . ALA A 1 183 ? -13.006 8.905 9.808 1.00 40.50 183 ALA A N 1
ATOM 1385 C CA . ALA A 1 183 ? -12.533 9.833 8.797 1.00 40.50 183 ALA A CA 1
ATOM 1386 C C . ALA A 1 183 ? -13.688 10.757 8.406 1.00 40.50 183 ALA A C 1
ATOM 1388 O O . ALA A 1 183 ? -14.711 10.299 7.891 1.00 40.50 183 ALA A O 1
ATOM 1389 N N . VAL A 1 184 ? -13.554 12.054 8.695 1.00 36.66 184 VAL A N 1
ATOM 1390 C CA . VAL A 1 184 ? -14.495 13.053 8.197 1.00 36.66 184 VAL A CA 1
ATOM 1391 C C . VAL A 1 184 ? -14.226 13.138 6.703 1.00 36.66 184 VAL A C 1
ATOM 1393 O O . VAL A 1 184 ? -13.348 13.873 6.264 1.00 36.66 184 VAL A O 1
ATOM 1396 N N . GLY A 1 185 ? -14.936 12.279 5.969 1.00 36.09 185 GLY A N 1
ATOM 1397 C CA . GLY A 1 185 ? -14.878 12.018 4.539 1.00 36.09 185 GLY A CA 1
ATOM 1398 C C . GLY A 1 185 ? -13.962 12.932 3.738 1.00 36.09 185 GLY A C 1
ATOM 1399 O O . GLY A 1 185 ? -14.406 13.939 3.182 1.00 36.09 185 GLY A O 1
ATOM 1400 N N . GLY A 1 186 ? -12.719 12.497 3.527 1.00 36.78 186 GLY A N 1
ATOM 1401 C CA . GLY A 1 186 ? -12.135 12.711 2.211 1.00 36.78 186 GLY A CA 1
ATOM 1402 C C . GLY A 1 186 ? -13.137 12.146 1.205 1.00 36.78 186 GLY A C 1
ATOM 1403 O O . GLY A 1 186 ? -13.613 11.027 1.392 1.00 36.78 186 GLY A O 1
ATOM 1404 N N . ARG A 1 187 ? -13.547 12.931 0.199 1.00 38.94 187 ARG A N 1
ATOM 1405 C CA . ARG A 1 187 ? -14.477 12.468 -0.842 1.00 38.94 187 ARG A CA 1
ATOM 1406 C C . ARG A 1 187 ? -13.859 11.243 -1.522 1.00 38.94 187 ARG A C 1
ATOM 1408 O O . ARG A 1 187 ? -13.105 11.392 -2.483 1.00 38.94 187 ARG A O 1
ATOM 1415 N N . GLN A 1 188 ? -14.159 10.038 -1.036 1.00 43.81 188 GLN A N 1
ATOM 1416 C CA . GLN A 1 188 ? -13.929 8.822 -1.795 1.00 43.81 188 GLN A CA 1
ATOM 1417 C C . GLN A 1 188 ? -14.708 9.020 -3.089 1.00 43.81 188 GLN A C 1
ATOM 1419 O O . GLN A 1 188 ? -15.917 9.268 -3.086 1.00 43.81 188 GLN A O 1
ATOM 1424 N N . LYS A 1 189 ? -13.979 9.066 -4.202 1.00 40.47 189 LYS A N 1
ATOM 1425 C CA . LYS A 1 189 ? -14.556 9.293 -5.519 1.00 40.47 189 LYS A CA 1
ATOM 1426 C C . LYS A 1 189 ? -15.355 8.042 -5.866 1.00 40.47 189 LYS A C 1
ATOM 1428 O O . LYS A 1 189 ? -14.812 7.125 -6.463 1.00 40.47 189 LYS A O 1
ATOM 1433 N N . ASN A 1 190 ? -16.618 8.001 -5.449 1.00 36.88 190 ASN A N 1
ATOM 1434 C CA . ASN A 1 190 ? -17.530 6.906 -5.747 1.00 36.88 190 ASN A CA 1
ATOM 1435 C C . ASN A 1 190 ? -17.731 6.854 -7.268 1.00 36.88 190 ASN A C 1
ATOM 1437 O O . ASN A 1 190 ? -18.281 7.803 -7.840 1.00 36.88 190 ASN A O 1
ATOM 1441 N N . PRO A 1 191 ? -17.304 5.786 -7.960 1.00 39.47 191 PRO A N 1
ATOM 1442 C CA . PRO A 1 191 ? -17.696 5.590 -9.346 1.00 39.47 191 PRO A CA 1
ATOM 1443 C C . PRO A 1 191 ? -19.228 5.503 -9.412 1.00 39.47 191 PRO A C 1
ATOM 1445 O O . PRO A 1 191 ? -19.837 4.857 -8.563 1.00 39.47 191 PRO A O 1
ATOM 1448 N N . LYS A 1 192 ? -19.866 6.131 -10.412 1.00 44.28 192 LYS A N 1
ATOM 1449 C CA . LYS A 1 192 ? -21.341 6.242 -10.531 1.00 44.28 192 LYS A CA 1
ATOM 1450 C C . LYS A 1 192 ? -22.103 4.907 -10.455 1.00 44.28 192 LYS A C 1
ATOM 1452 O O . LYS A 1 192 ? -23.300 4.908 -10.192 1.00 44.28 192 LYS A O 1
ATOM 1457 N N . TYR A 1 193 ? -21.442 3.778 -10.709 1.00 42.56 193 TYR A N 1
ATOM 1458 C CA . TYR A 1 193 ? -22.052 2.453 -10.586 1.00 42.56 193 TYR A CA 1
ATOM 1459 C C . TYR A 1 193 ? -22.052 1.921 -9.139 1.00 42.56 193 TYR A C 1
ATOM 1461 O O . TYR A 1 193 ? -22.943 1.158 -8.782 1.00 42.56 193 TYR A O 1
ATOM 1469 N N . ALA A 1 194 ? -21.109 2.350 -8.290 1.00 40.25 194 ALA A N 1
ATOM 1470 C CA . ALA A 1 194 ? -20.961 1.887 -6.906 1.00 40.25 194 ALA A CA 1
ATOM 1471 C C . ALA A 1 194 ? -22.034 2.456 -5.962 1.00 40.25 194 ALA A C 1
ATOM 1473 O O . ALA A 1 194 ? -22.392 1.813 -4.979 1.00 40.25 194 ALA A O 1
ATOM 1474 N N . THR A 1 195 ? -22.603 3.623 -6.287 1.00 49.56 195 THR A N 1
ATOM 1475 C CA . THR A 1 195 ? -23.669 4.249 -5.488 1.00 49.56 195 THR A CA 1
ATOM 1476 C C . THR A 1 195 ? -24.953 3.426 -5.423 1.00 49.56 195 THR A C 1
ATOM 1478 O O . THR A 1 195 ? -25.763 3.684 -4.544 1.00 49.56 195 THR A O 1
ATOM 1481 N N . LYS A 1 196 ? -25.161 2.453 -6.324 1.00 51.06 196 LYS A N 1
ATOM 1482 C CA . LYS A 1 196 ? -26.375 1.621 -6.318 1.00 51.06 196 LYS A CA 1
ATOM 1483 C C . LYS A 1 196 ? -26.341 0.484 -5.295 1.00 51.06 196 LYS A C 1
ATOM 1485 O O . LYS A 1 196 ? -27.400 0.099 -4.823 1.00 51.06 196 LYS A O 1
ATOM 1490 N N . THR A 1 197 ? -25.165 -0.055 -4.975 1.00 55.25 197 THR A N 1
ATOM 1491 C CA . THR A 1 197 ? -25.053 -1.288 -4.171 1.00 55.25 197 THR A CA 1
ATOM 1492 C C . THR A 1 197 ? -24.520 -1.034 -2.766 1.00 55.25 197 THR A C 1
ATOM 1494 O O . THR A 1 197 ? -24.865 -1.758 -1.842 1.00 55.25 197 THR A O 1
ATOM 1497 N N . LEU A 1 198 ? -23.687 -0.004 -2.586 1.00 59.78 198 LEU A N 1
ATOM 1498 C CA . LEU A 1 198 ? -23.073 0.335 -1.305 1.00 59.78 198 LEU A CA 1
ATOM 1499 C C . LEU A 1 198 ? -23.095 1.859 -1.152 1.00 59.78 198 LEU A C 1
ATOM 1501 O O . LEU A 1 198 ? -22.269 2.564 -1.736 1.00 59.78 198 LEU A O 1
ATOM 1505 N N . HIS A 1 199 ? -24.030 2.393 -0.364 1.00 66.38 199 HIS A N 1
ATOM 1506 C CA . HIS A 1 199 ? -23.960 3.792 0.061 1.00 66.38 199 HIS A CA 1
ATOM 1507 C C . HIS A 1 199 ? -22.803 3.940 1.058 1.00 66.38 199 HIS A C 1
ATOM 1509 O O . HIS A 1 199 ? -22.996 3.888 2.267 1.00 66.38 199 HIS A O 1
ATOM 1515 N N . THR A 1 200 ? -21.583 4.107 0.542 1.00 64.88 200 THR A N 1
ATOM 1516 C CA . THR A 1 200 ? -20.339 4.151 1.332 1.00 64.88 200 THR A CA 1
ATOM 1517 C C . THR A 1 200 ? -20.393 5.163 2.474 1.00 64.88 200 THR A C 1
ATOM 1519 O O . THR A 1 200 ? -19.976 4.849 3.582 1.00 64.88 200 THR A O 1
ATOM 1522 N N . GLY A 1 201 ? -20.968 6.348 2.234 1.00 66.06 201 GLY A N 1
ATOM 1523 C CA . GLY A 1 201 ? -21.159 7.364 3.273 1.00 66.06 201 GLY A CA 1
ATOM 1524 C C . GLY A 1 201 ? -22.057 6.891 4.420 1.00 66.06 201 GLY A C 1
ATOM 1525 O O . GLY A 1 201 ? -21.699 7.098 5.574 1.00 66.06 201 GLY A O 1
ATOM 1526 N N . LEU A 1 202 ? -23.162 6.208 4.097 1.00 67.94 202 LEU A N 1
ATOM 1527 C CA . LEU A 1 202 ? -24.104 5.662 5.077 1.00 67.94 202 LEU A CA 1
ATOM 1528 C C . LEU A 1 202 ? -23.474 4.502 5.860 1.00 67.94 202 LEU A C 1
ATOM 1530 O O . LEU A 1 202 ? -23.502 4.491 7.082 1.00 67.94 202 LEU A O 1
ATOM 1534 N N . LEU A 1 203 ? -22.829 3.562 5.164 1.00 75.25 203 LEU A N 1
ATOM 1535 C CA . LEU A 1 203 ? -22.146 2.421 5.785 1.00 75.25 203 LEU A CA 1
ATOM 1536 C C . LEU A 1 203 ? -21.025 2.861 6.728 1.00 75.25 203 LEU A C 1
ATOM 1538 O O . LEU A 1 203 ? -20.853 2.287 7.804 1.00 75.25 203 LEU A O 1
ATOM 1542 N N . MET A 1 204 ? -20.280 3.900 6.351 1.00 73.94 204 MET A N 1
ATOM 1543 C CA . MET A 1 204 ? -19.264 4.480 7.218 1.00 73.94 204 MET A CA 1
ATOM 1544 C C . MET A 1 204 ? -19.898 5.164 8.434 1.00 73.94 204 MET A C 1
ATOM 1546 O O . MET A 1 204 ? -19.438 4.946 9.552 1.00 73.94 204 MET A O 1
ATOM 1550 N N . SER A 1 205 ? -20.954 5.965 8.247 1.00 70.12 205 SER A N 1
ATOM 1551 C CA . SER A 1 205 ? -21.596 6.678 9.358 1.00 70.12 205 SER A CA 1
ATOM 1552 C C . SER A 1 205 ? -22.332 5.754 10.328 1.00 70.12 205 SER A C 1
ATOM 1554 O O . SER A 1 205 ? -22.306 6.006 11.528 1.00 70.12 205 SER A O 1
ATOM 1556 N N . GLU A 1 206 ? -22.972 4.697 9.824 1.00 80.38 206 GLU A N 1
ATOM 1557 C CA . GLU A 1 206 ? -23.798 3.782 10.618 1.00 80.38 206 GLU A CA 1
ATOM 1558 C C . GLU A 1 206 ? -22.996 2.628 11.217 1.00 80.38 206 GLU A C 1
ATOM 1560 O O . GLU A 1 206 ? -23.266 2.226 12.344 1.00 80.38 206 GLU A O 1
ATOM 1565 N N . LYS A 1 207 ? -22.026 2.078 10.477 1.00 83.88 207 LYS A N 1
ATOM 1566 C CA . LYS A 1 207 ? -21.317 0.840 10.850 1.00 83.88 207 LYS A CA 1
ATOM 1567 C C . LYS A 1 207 ? -19.796 0.977 10.886 1.00 83.88 207 LYS A C 1
ATOM 1569 O O . LYS A 1 207 ? -19.108 -0.001 11.166 1.00 83.88 207 LYS A O 1
ATOM 1574 N N . GLY A 1 208 ? -19.241 2.138 10.533 1.00 81.94 208 GLY A N 1
ATOM 1575 C CA . GLY A 1 208 ? -17.789 2.344 10.486 1.00 81.94 208 GLY A CA 1
ATOM 1576 C C . GLY A 1 208 ? -17.085 1.484 9.434 1.00 81.94 208 GLY A C 1
ATOM 1577 O O . GLY A 1 208 ? -15.913 1.145 9.598 1.00 81.94 208 GLY A O 1
ATOM 1578 N N . CYS A 1 209 ? -17.810 1.093 8.381 1.00 86.19 209 CYS A N 1
ATOM 1579 C CA . CYS A 1 209 ? -17.315 0.207 7.335 1.00 86.19 209 CYS A CA 1
ATOM 1580 C C . CYS A 1 209 ? -16.894 0.990 6.082 1.00 86.19 209 CYS A C 1
ATOM 1582 O O . CYS A 1 209 ? -17.604 1.892 5.636 1.00 86.19 209 CYS A O 1
ATOM 1584 N N . ALA A 1 210 ? -15.767 0.612 5.477 1.00 84.25 210 ALA A N 1
ATOM 1585 C CA . ALA A 1 210 ? -15.310 1.111 4.182 1.00 84.25 210 ALA A CA 1
ATOM 1586 C C . ALA A 1 210 ? -14.773 -0.014 3.300 1.00 84.25 210 ALA A C 1
ATOM 1588 O O . ALA A 1 210 ? -14.193 -0.990 3.769 1.00 84.25 210 ALA A O 1
ATOM 1589 N N . LEU A 1 211 ? -14.917 0.190 1.995 1.00 84.81 211 LEU A N 1
ATOM 1590 C CA . LEU A 1 211 ? -14.241 -0.580 0.963 1.00 84.81 211 LEU A CA 1
ATOM 1591 C C . LEU A 1 211 ? -13.107 0.275 0.392 1.00 84.81 211 LEU A C 1
ATOM 1593 O O . LEU A 1 211 ? -13.354 1.378 -0.102 1.00 84.81 211 LEU A O 1
ATOM 1597 N N . HIS A 1 212 ? -11.888 -0.251 0.419 1.00 83.12 212 HIS A N 1
ATOM 1598 C CA . HIS A 1 212 ? -10.713 0.345 -0.203 1.00 83.12 212 HIS A CA 1
ATOM 1599 C C . HIS A 1 212 ? -10.239 -0.579 -1.324 1.00 83.12 212 HIS A C 1
ATOM 1601 O O . HIS A 1 212 ? -9.569 -1.582 -1.097 1.00 83.12 212 HIS A O 1
ATOM 1607 N N . GLU A 1 213 ? -10.645 -0.260 -2.550 1.00 72.31 213 GLU A N 1
ATOM 1608 C CA . GLU A 1 213 ? -10.291 -1.071 -3.714 1.00 72.31 213 GLU A CA 1
ATOM 1609 C C . GLU A 1 213 ? -8.770 -1.134 -3.944 1.00 72.31 213 GLU A C 1
ATOM 1611 O O . GLU A 1 213 ? -8.076 -0.137 -3.708 1.00 72.31 213 GLU A O 1
ATOM 1616 N N . PRO A 1 214 ? -8.269 -2.257 -4.492 1.00 81.06 214 PRO A N 1
ATOM 1617 C CA . PRO A 1 214 ? -9.040 -3.406 -4.990 1.00 81.06 214 PRO A CA 1
ATOM 1618 C C . PRO A 1 214 ? -9.322 -4.511 -3.956 1.00 81.06 214 PRO A C 1
ATOM 1620 O O . PRO A 1 214 ? -10.194 -5.335 -4.206 1.00 81.06 214 PRO A O 1
ATOM 1623 N N . ASP A 1 215 ? -8.621 -4.535 -2.824 1.00 87.00 215 ASP A N 1
ATOM 1624 C CA . ASP A 1 215 ? -8.460 -5.754 -2.018 1.00 87.00 215 ASP A CA 1
ATOM 1625 C C . ASP A 1 215 ? -8.759 -5.595 -0.519 1.00 87.00 215 ASP A C 1
ATOM 1627 O O . ASP A 1 215 ? -8.791 -6.593 0.196 1.00 87.00 215 ASP A O 1
ATOM 1631 N N . LEU A 1 216 ? -8.989 -4.374 -0.024 1.00 90.56 216 LEU A N 1
ATOM 1632 C CA . LEU A 1 216 ? -9.009 -4.095 1.411 1.00 90.56 216 LEU A CA 1
ATOM 1633 C C . LEU A 1 216 ? -10.395 -3.671 1.914 1.00 90.56 216 LEU A C 1
ATOM 1635 O O . LEU A 1 216 ? -10.999 -2.711 1.429 1.00 90.56 216 LEU A O 1
ATOM 1639 N N . LEU A 1 217 ? -10.877 -4.335 2.962 1.00 90.75 217 LEU A N 1
ATOM 1640 C CA . LEU A 1 217 ? -12.023 -3.895 3.755 1.00 90.75 217 LEU A CA 1
ATOM 1641 C C . LEU A 1 217 ? -11.569 -3.275 5.059 1.00 90.75 217 LEU A C 1
ATOM 1643 O O . LEU A 1 217 ? -10.661 -3.766 5.718 1.00 90.75 217 LEU A O 1
ATOM 1647 N N . GLN A 1 218 ? -12.271 -2.225 5.451 1.00 88.75 218 GLN A N 1
ATOM 1648 C CA . GLN A 1 218 ? -12.197 -1.631 6.770 1.00 88.75 218 GLN A CA 1
ATOM 1649 C C . GLN A 1 218 ? -13.531 -1.865 7.474 1.00 88.75 218 GLN A C 1
ATOM 1651 O O . GLN A 1 218 ? -14.578 -1.512 6.936 1.00 88.75 218 GLN A O 1
ATOM 1656 N N . LEU A 1 219 ? -13.495 -2.426 8.677 1.00 89.00 219 LEU A N 1
ATOM 1657 C CA . LEU A 1 219 ? -14.667 -2.775 9.477 1.00 89.00 219 LEU A CA 1
ATOM 1658 C C . LEU A 1 219 ? -14.498 -2.233 10.898 1.00 89.00 219 LEU A C 1
ATOM 1660 O O . LEU A 1 219 ? -13.416 -2.344 11.466 1.00 89.00 219 LEU A O 1
ATOM 1664 N N . ALA A 1 220 ? -15.551 -1.691 11.505 1.00 88.00 220 ALA A N 1
ATOM 1665 C CA . ALA A 1 220 ? -15.553 -1.391 12.936 1.00 88.00 220 ALA A CA 1
ATOM 1666 C C . ALA A 1 220 ? -16.117 -2.601 13.694 1.00 88.00 220 ALA A C 1
ATOM 1668 O O . ALA A 1 220 ? -17.334 -2.755 13.840 1.00 88.00 220 ALA A O 1
ATOM 1669 N N . LEU A 1 221 ? -15.234 -3.494 14.145 1.00 87.81 221 LEU A N 1
ATOM 1670 C CA . LEU A 1 221 ? -15.633 -4.760 14.761 1.00 87.81 221 LEU A CA 1
ATOM 1671 C C . LEU A 1 221 ? -15.694 -4.631 16.282 1.00 87.81 221 LEU A C 1
ATOM 1673 O O . LEU A 1 221 ? -14.685 -4.259 16.886 1.00 87.81 221 LEU A O 1
ATOM 1677 N N . PRO A 1 222 ? -16.854 -4.903 16.907 1.00 87.94 222 PRO A N 1
ATOM 1678 C CA . PRO A 1 222 ? -16.944 -4.961 18.353 1.00 87.94 222 PRO A CA 1
ATOM 1679 C C . PRO A 1 222 ? -16.377 -6.295 18.853 1.00 87.94 222 PRO A C 1
ATOM 1681 O O . PRO A 1 222 ? -16.660 -7.353 18.292 1.00 87.94 222 PRO A O 1
ATOM 1684 N N . HIS A 1 223 ? -15.590 -6.247 19.918 1.00 83.25 223 HIS A N 1
ATOM 1685 C CA . HIS A 1 223 ? -15.034 -7.412 20.599 1.00 83.25 223 HIS A CA 1
ATOM 1686 C C . HIS A 1 223 ? -14.896 -7.120 22.097 1.00 83.25 223 HIS A C 1
ATOM 1688 O O . HIS A 1 223 ? -15.090 -5.989 22.548 1.00 83.25 223 HIS A O 1
ATOM 1694 N N . VAL A 1 224 ? -14.587 -8.139 22.896 1.00 79.75 224 VAL A N 1
ATOM 1695 C CA . VAL A 1 224 ? -14.312 -7.936 24.321 1.00 79.75 224 VAL A CA 1
ATOM 1696 C C . VAL A 1 224 ? -12.863 -7.476 24.467 1.00 79.75 224 VAL A C 1
ATOM 1698 O O . VAL A 1 224 ? -11.953 -8.093 23.916 1.00 79.75 224 VAL A O 1
ATOM 1701 N N . GLY A 1 225 ? -12.662 -6.345 25.139 1.00 72.31 225 GLY A N 1
ATOM 1702 C CA . GLY A 1 225 ? -11.353 -5.864 25.568 1.00 72.31 225 GLY A CA 1
ATOM 1703 C C . GLY A 1 225 ? -11.132 -6.082 27.069 1.00 72.31 225 GLY A C 1
ATOM 1704 O O . GLY A 1 225 ? -11.992 -6.663 27.732 1.00 72.31 225 GLY A O 1
ATOM 1705 N N . PRO A 1 226 ? -10.025 -5.562 27.635 1.00 69.56 226 PRO A N 1
ATOM 1706 C CA . PRO A 1 226 ? -9.642 -5.823 29.026 1.00 69.56 226 PRO A CA 1
ATOM 1707 C C . PRO A 1 226 ? -10.711 -5.448 30.063 1.00 69.56 226 PRO A C 1
ATOM 1709 O O . PRO A 1 226 ? -10.862 -6.134 31.069 1.00 69.56 226 PRO A O 1
ATOM 1712 N N . SER A 1 227 ? -11.460 -4.367 29.814 1.00 72.62 227 SER A N 1
ATOM 1713 C CA . SER A 1 227 ? -12.398 -3.796 30.796 1.00 72.62 227 SER A CA 1
ATOM 1714 C C . SER A 1 227 ? -13.832 -3.648 30.286 1.00 72.62 227 SER A C 1
ATOM 1716 O O . SER A 1 227 ? -14.743 -3.420 31.079 1.00 72.62 227 SER A O 1
ATOM 1718 N N . ALA A 1 228 ? -14.052 -3.720 28.972 1.00 77.12 228 ALA A N 1
ATOM 1719 C CA . ALA A 1 228 ? -15.343 -3.437 28.350 1.00 77.12 228 ALA A CA 1
ATOM 1720 C C . ALA A 1 228 ? -15.423 -4.030 26.939 1.00 77.12 228 ALA A C 1
ATOM 1722 O O . ALA A 1 228 ? -14.424 -4.486 26.383 1.00 77.12 228 ALA A O 1
ATOM 1723 N N . MET A 1 229 ? -16.612 -3.981 26.338 1.00 80.81 229 MET A N 1
ATOM 1724 C CA . MET A 1 229 ? -16.743 -4.155 24.894 1.00 80.81 229 MET A CA 1
ATOM 1725 C C . MET A 1 229 ? -16.063 -2.969 24.203 1.00 80.81 229 MET A C 1
ATOM 1727 O O . MET A 1 229 ? -16.398 -1.818 24.477 1.00 80.81 229 MET A O 1
ATOM 1731 N N . ILE A 1 230 ? -15.097 -3.251 23.337 1.00 79.38 230 ILE A N 1
ATOM 1732 C CA . ILE A 1 230 ? -14.358 -2.252 22.568 1.00 79.38 230 ILE A CA 1
ATOM 1733 C C . ILE A 1 230 ? -14.665 -2.480 21.098 1.00 79.38 230 ILE A C 1
ATOM 1735 O O . ILE A 1 230 ? -14.908 -3.605 20.661 1.00 79.38 230 ILE A O 1
ATOM 1739 N N . ARG A 1 231 ? -14.650 -1.402 20.320 1.00 85.69 231 ARG A N 1
ATOM 1740 C CA . ARG A 1 231 ? -14.759 -1.475 18.873 1.00 85.69 231 ARG A CA 1
ATOM 1741 C C . ARG A 1 231 ? -13.448 -1.064 18.234 1.00 85.69 231 ARG A C 1
ATOM 1743 O O . ARG A 1 231 ? -12.940 0.020 18.512 1.00 85.69 231 ARG A O 1
ATOM 1750 N N . THR A 1 232 ? -12.928 -1.920 17.362 1.00 82.56 232 THR A N 1
ATOM 1751 C CA . THR A 1 232 ? -11.620 -1.726 16.732 1.00 82.56 232 THR A CA 1
ATOM 1752 C C . THR A 1 232 ? -11.764 -1.626 15.224 1.00 82.56 232 THR A C 1
ATOM 1754 O O . THR A 1 232 ? -12.456 -2.426 14.580 1.00 82.56 232 THR A O 1
ATOM 1757 N N . ARG A 1 233 ? -11.094 -0.628 14.641 1.00 83.38 233 ARG A N 1
ATOM 1758 C CA . ARG A 1 233 ? -10.989 -0.482 13.191 1.00 83.38 233 ARG A CA 1
ATOM 1759 C C . ARG A 1 233 ? -10.095 -1.583 12.629 1.00 83.38 233 ARG A C 1
ATOM 1761 O O . ARG A 1 233 ? -8.876 -1.534 12.719 1.00 83.38 233 ARG A O 1
ATOM 1768 N N . THR A 1 234 ? -10.736 -2.558 12.013 1.00 86.56 234 THR A N 1
ATOM 1769 C CA . THR A 1 234 ? -10.125 -3.768 11.482 1.00 86.56 234 THR A CA 1
ATOM 1770 C C . THR A 1 234 ? -9.951 -3.644 9.982 1.00 86.56 234 THR A C 1
ATOM 1772 O O . THR A 1 234 ? -10.905 -3.334 9.274 1.00 86.56 234 THR A O 1
ATOM 1775 N N . TYR A 1 235 ? -8.750 -3.927 9.499 1.00 89.56 235 TYR A N 1
ATOM 1776 C CA . TYR A 1 235 ? -8.431 -3.976 8.077 1.00 89.56 235 TYR A CA 1
ATOM 1777 C C . TYR A 1 235 ? -8.231 -5.425 7.646 1.00 89.56 235 TYR A C 1
ATOM 1779 O O . TYR A 1 235 ? -7.376 -6.103 8.209 1.00 89.56 235 TYR A O 1
ATOM 1787 N N . LEU A 1 236 ? -8.999 -5.887 6.666 1.00 92.25 236 LEU A N 1
ATOM 1788 C CA . LEU A 1 236 ? -8.935 -7.245 6.130 1.00 92.25 236 LEU A CA 1
ATOM 1789 C C . LEU A 1 236 ? -8.616 -7.173 4.642 1.00 92.25 236 LEU A C 1
ATOM 1791 O O . LEU A 1 236 ? -9.329 -6.490 3.906 1.00 92.25 236 LEU A O 1
ATOM 1795 N N . SER A 1 237 ? -7.562 -7.858 4.210 1.00 93.94 237 SER A N 1
ATOM 1796 C CA . SER A 1 237 ? -7.278 -8.035 2.785 1.00 93.94 237 SER A CA 1
ATOM 1797 C C . SER A 1 237 ? -7.846 -9.369 2.305 1.00 93.94 237 SER A C 1
ATOM 1799 O O . SER A 1 237 ? -7.922 -10.321 3.082 1.00 93.94 237 SER A O 1
ATOM 1801 N N . PHE A 1 238 ? -8.284 -9.430 1.051 1.00 93.81 238 PHE A N 1
ATOM 1802 C CA . PHE A 1 238 ? -8.865 -10.627 0.445 1.00 93.81 238 PHE A CA 1
ATOM 1803 C C . PHE A 1 238 ? -8.042 -11.080 -0.753 1.00 93.81 238 PHE A C 1
ATOM 1805 O O . PHE A 1 238 ? -7.627 -10.263 -1.577 1.00 93.81 238 PHE A O 1
ATOM 1812 N N . ALA A 1 239 ? -7.839 -12.391 -0.855 1.00 92.94 239 ALA A N 1
ATOM 1813 C CA . ALA A 1 239 ? -7.055 -13.002 -1.915 1.00 92.94 239 ALA A CA 1
ATOM 1814 C C . ALA A 1 239 ? -7.642 -14.350 -2.356 1.00 92.94 239 ALA A C 1
ATOM 1816 O O . ALA A 1 239 ? -8.351 -15.023 -1.601 1.00 92.94 239 ALA A O 1
ATOM 1817 N N . GLY A 1 240 ? -7.309 -14.759 -3.581 1.00 87.81 240 GLY A N 1
ATOM 1818 C CA . GLY A 1 240 ? -7.430 -16.157 -3.988 1.00 87.81 240 GLY A CA 1
ATOM 1819 C C . GLY A 1 240 ? -6.398 -17.015 -3.248 1.00 87.81 240 GLY A C 1
ATOM 1820 O O . GLY A 1 240 ? -5.381 -16.501 -2.790 1.00 87.81 240 GLY A O 1
ATOM 1821 N N . ALA A 1 241 ? -6.650 -18.318 -3.129 1.00 74.75 241 ALA A N 1
ATOM 1822 C CA . ALA A 1 241 ? -5.732 -19.257 -2.466 1.00 74.75 241 ALA A CA 1
ATOM 1823 C C . ALA A 1 241 ? -4.577 -19.747 -3.368 1.00 74.75 241 ALA A C 1
ATOM 1825 O O . ALA A 1 241 ? -3.666 -20.418 -2.901 1.00 74.75 241 ALA A O 1
ATOM 1826 N N . GLU A 1 242 ? -4.630 -19.436 -4.661 1.00 80.19 242 GLU A N 1
ATOM 1827 C CA . GLU A 1 242 ? -3.700 -19.925 -5.688 1.00 80.19 242 GLU A CA 1
ATOM 1828 C C . GLU A 1 242 ? -2.379 -19.139 -5.868 1.00 80.19 242 GLU A C 1
ATOM 1830 O O . GLU A 1 242 ? -1.414 -19.741 -6.348 1.00 80.19 242 GLU A O 1
ATOM 1835 N N . PRO A 1 243 ? -2.269 -17.830 -5.540 1.00 82.75 243 PRO A N 1
ATOM 1836 C CA . PRO A 1 243 ? -1.029 -17.078 -5.729 1.00 82.75 243 PRO A CA 1
ATOM 1837 C C . PRO A 1 243 ? 0.169 -17.668 -4.974 1.00 82.75 243 PRO A C 1
ATOM 1839 O O . PRO A 1 243 ? 0.075 -17.997 -3.797 1.00 82.75 243 PRO A O 1
ATOM 1842 N N . ASN A 1 244 ? 1.324 -17.705 -5.641 1.00 87.19 244 ASN A N 1
ATOM 1843 C CA . ASN A 1 244 ? 2.627 -18.028 -5.051 1.00 87.19 244 ASN A CA 1
ATOM 1844 C C . ASN A 1 244 ? 3.690 -17.008 -5.493 1.00 87.19 244 ASN A C 1
ATOM 1846 O O . ASN A 1 244 ? 3.476 -16.234 -6.435 1.00 87.19 244 ASN A O 1
ATOM 1850 N N . VAL A 1 245 ? 4.832 -16.981 -4.800 1.00 89.19 245 VAL A N 1
ATOM 1851 C CA . VAL A 1 245 ? 5.890 -15.979 -5.037 1.00 89.19 245 VAL A CA 1
ATOM 1852 C C . VAL A 1 245 ? 6.453 -16.068 -6.460 1.00 89.19 245 VAL A C 1
ATOM 1854 O O . VAL A 1 245 ? 6.739 -15.042 -7.079 1.00 89.19 245 VAL A O 1
ATOM 1857 N N . THR A 1 246 ? 6.555 -17.274 -7.027 1.00 91.12 246 THR A N 1
ATOM 1858 C CA . THR A 1 246 ? 7.014 -17.476 -8.409 1.00 91.12 246 THR A CA 1
ATOM 1859 C C . THR A 1 246 ? 6.087 -16.794 -9.416 1.00 91.12 246 THR A C 1
ATOM 1861 O O . THR A 1 246 ? 6.566 -16.094 -10.307 1.00 91.12 246 THR A O 1
ATOM 1864 N N . ALA A 1 247 ? 4.769 -16.933 -9.257 1.00 91.88 247 ALA A N 1
ATOM 1865 C CA . ALA A 1 247 ? 3.783 -16.270 -10.107 1.00 91.88 247 ALA A CA 1
ATOM 1866 C C . ALA A 1 247 ? 3.834 -14.740 -9.963 1.00 91.88 247 ALA A C 1
ATOM 1868 O O . ALA A 1 247 ? 3.749 -14.027 -10.962 1.00 91.88 247 ALA A O 1
ATOM 1869 N N . LEU A 1 248 ? 4.021 -14.233 -8.737 1.00 93.00 248 LEU A N 1
ATOM 1870 C CA . LEU A 1 248 ? 4.165 -12.798 -8.482 1.00 93.00 248 LEU A CA 1
ATOM 1871 C C . LEU A 1 248 ? 5.383 -12.213 -9.207 1.00 93.00 248 LEU A C 1
ATOM 1873 O O . LEU A 1 248 ? 5.256 -11.213 -9.913 1.00 93.00 248 LEU A O 1
ATOM 1877 N N . ASN A 1 249 ? 6.545 -12.849 -9.059 1.00 93.12 249 ASN A N 1
ATOM 1878 C CA . ASN A 1 249 ? 7.784 -12.353 -9.651 1.00 93.12 249 ASN A CA 1
ATOM 1879 C C . ASN A 1 249 ? 7.824 -12.557 -11.171 1.00 93.12 249 ASN A C 1
ATOM 1881 O O . ASN A 1 249 ? 8.367 -11.708 -11.872 1.00 93.12 249 ASN A O 1
ATOM 1885 N N . GLY A 1 250 ? 7.183 -13.609 -11.692 1.00 92.56 250 GLY A N 1
ATOM 1886 C CA . GLY A 1 250 ? 7.059 -13.865 -13.131 1.00 92.56 250 GLY A CA 1
ATOM 1887 C C . GLY A 1 250 ? 6.066 -12.957 -13.871 1.00 92.56 250 GLY A C 1
ATOM 1888 O O . GLY A 1 250 ? 6.117 -12.870 -15.098 1.00 92.56 250 GLY A O 1
ATOM 1889 N N . ALA A 1 251 ? 5.165 -12.265 -13.166 1.00 92.50 251 ALA A N 1
ATOM 1890 C CA . ALA A 1 251 ? 4.192 -11.374 -13.791 1.00 92.50 251 ALA A CA 1
ATOM 1891 C C . ALA A 1 251 ? 4.862 -10.090 -14.311 1.00 92.50 251 ALA A C 1
ATOM 1893 O O . ALA A 1 251 ? 5.416 -9.304 -13.546 1.00 92.50 251 ALA A O 1
ATOM 1894 N N . VAL A 1 252 ? 4.777 -9.835 -15.618 1.00 92.75 252 VAL A N 1
ATOM 1895 C CA . VAL A 1 252 ? 5.357 -8.629 -16.246 1.00 92.75 252 VAL A CA 1
ATOM 1896 C C . VAL A 1 252 ? 4.423 -7.419 -16.129 1.00 92.75 252 VAL A C 1
ATOM 1898 O O . VAL A 1 252 ? 4.876 -6.273 -16.053 1.00 92.75 252 VAL A O 1
ATOM 1901 N N . ASP A 1 253 ? 3.107 -7.657 -16.133 1.00 90.94 253 ASP A N 1
ATOM 1902 C CA . ASP A 1 253 ? 2.091 -6.607 -16.055 1.00 90.94 253 ASP A CA 1
ATOM 1903 C C . ASP A 1 253 ? 1.894 -6.134 -14.599 1.00 90.94 253 ASP A C 1
ATOM 1905 O O . ASP A 1 253 ? 1.517 -6.939 -13.737 1.00 90.94 253 ASP A O 1
ATOM 1909 N N . PRO A 1 254 ? 2.069 -4.829 -14.306 1.00 89.00 254 PRO A N 1
ATOM 1910 C CA . PRO A 1 254 ? 1.762 -4.257 -12.999 1.00 89.00 254 PRO A CA 1
ATOM 1911 C C . PRO A 1 254 ? 0.371 -4.612 -12.459 1.00 89.00 254 PRO A C 1
ATOM 1913 O O . PRO A 1 254 ? 0.218 -4.776 -11.249 1.00 89.00 254 PRO A O 1
ATOM 1916 N N . MET A 1 255 ? -0.643 -4.734 -13.322 1.00 88.38 255 MET A N 1
ATOM 1917 C CA . MET A 1 255 ? -2.011 -5.057 -12.907 1.00 88.38 255 MET A CA 1
ATOM 1918 C C . MET A 1 255 ? -2.146 -6.498 -12.413 1.00 88.38 255 MET A C 1
ATOM 1920 O O . MET A 1 255 ? -2.846 -6.735 -11.430 1.00 88.38 255 MET A O 1
ATOM 1924 N N . GLN A 1 256 ? -1.439 -7.443 -13.040 1.00 90.75 256 GLN A N 1
ATOM 1925 C CA . GLN A 1 256 ? -1.384 -8.831 -12.571 1.00 90.75 256 GLN A CA 1
ATOM 1926 C C . GLN A 1 256 ? -0.697 -8.903 -11.207 1.00 90.75 256 GLN A C 1
ATOM 1928 O O . GLN A 1 256 ? -1.229 -9.505 -10.279 1.00 90.75 256 GLN A O 1
ATOM 1933 N N . ARG A 1 257 ? 0.425 -8.192 -11.037 1.00 92.25 257 ARG A N 1
ATOM 1934 C CA . ARG A 1 257 ? 1.112 -8.095 -9.740 1.00 92.25 257 ARG A CA 1
ATOM 1935 C C . ARG A 1 257 ? 0.206 -7.527 -8.649 1.00 92.25 257 ARG A C 1
ATOM 1937 O O . ARG A 1 257 ? 0.163 -8.062 -7.547 1.00 92.25 257 ARG A O 1
ATOM 1944 N N . VAL A 1 258 ? -0.559 -6.469 -8.948 1.00 90.88 258 VAL A N 1
ATOM 1945 C CA . VAL A 1 258 ? -1.537 -5.891 -8.005 1.00 90.88 258 VAL A CA 1
ATOM 1946 C C . VAL A 1 258 ? -2.558 -6.929 -7.529 1.00 90.88 258 VAL A C 1
ATOM 1948 O O . VAL A 1 258 ? -2.899 -6.907 -6.352 1.00 90.88 258 VAL A O 1
ATOM 1951 N N . ALA A 1 259 ? -3.012 -7.839 -8.393 1.00 89.94 259 ALA A N 1
ATOM 1952 C CA . ALA A 1 259 ? -3.975 -8.876 -8.019 1.00 89.94 259 ALA A CA 1
ATOM 1953 C C . ALA A 1 259 ? -3.378 -9.978 -7.121 1.00 89.94 259 ALA A C 1
ATOM 1955 O O . ALA A 1 259 ? -4.107 -10.579 -6.337 1.00 89.94 259 ALA A O 1
ATOM 1956 N N . LEU A 1 260 ? -2.067 -10.230 -7.211 1.00 92.00 260 LEU A N 1
ATOM 1957 C CA . LEU A 1 260 ? -1.383 -11.297 -6.468 1.00 92.00 260 LEU A CA 1
ATOM 1958 C C . LEU A 1 260 ? -0.887 -10.849 -5.084 1.00 92.00 260 LEU A C 1
ATOM 1960 O O . LEU A 1 260 ? -0.922 -11.625 -4.134 1.00 92.00 260 LEU A O 1
ATOM 1964 N N . ARG A 1 261 ? -0.453 -9.589 -4.945 1.00 93.19 261 ARG A N 1
ATOM 1965 C CA . ARG A 1 261 ? 0.116 -9.024 -3.702 1.00 93.19 261 ARG A CA 1
ATOM 1966 C C . ARG A 1 261 ? -0.728 -9.209 -2.420 1.00 93.19 261 ARG A C 1
ATOM 1968 O O . ARG A 1 261 ? -0.116 -9.484 -1.384 1.00 93.19 261 ARG A O 1
ATOM 1975 N N . PRO A 1 262 ? -2.075 -9.107 -2.447 1.00 92.38 262 PRO A N 1
ATOM 1976 C CA . PRO A 1 262 ? -2.924 -9.329 -1.272 1.00 92.38 262 PRO A CA 1
ATOM 1977 C C . PRO A 1 262 ? -2.676 -10.662 -0.561 1.00 92.38 262 PRO A C 1
ATOM 1979 O O . PRO A 1 262 ? -2.686 -10.713 0.668 1.00 92.38 262 PRO A O 1
ATOM 1982 N N . ALA A 1 263 ? -2.360 -11.720 -1.320 1.00 92.38 263 ALA A N 1
ATOM 1983 C CA . ALA A 1 263 ? -2.062 -13.047 -0.780 1.00 92.38 263 ALA A CA 1
ATOM 1984 C C . ALA A 1 263 ? -0.822 -13.068 0.129 1.00 92.38 263 ALA A C 1
ATOM 1986 O O . ALA A 1 263 ? -0.655 -13.974 0.929 1.00 92.38 263 ALA A O 1
ATOM 1987 N N . PHE A 1 264 ? 0.039 -12.054 0.050 1.00 92.25 264 PHE A N 1
ATOM 1988 C CA . PHE A 1 264 ? 1.265 -11.968 0.844 1.00 92.25 264 PHE A CA 1
ATOM 1989 C C . PHE A 1 264 ? 1.168 -10.928 1.968 1.00 92.25 264 PHE A C 1
ATOM 1991 O O . PHE A 1 264 ? 2.179 -10.560 2.565 1.00 92.25 264 PHE A O 1
ATOM 1998 N N . GLY A 1 265 ? -0.041 -10.427 2.253 1.00 91.00 265 GLY A N 1
ATOM 1999 C CA . GLY A 1 265 ? -0.275 -9.385 3.255 1.00 91.00 265 GLY A CA 1
ATOM 2000 C C . GLY A 1 265 ? 0.058 -7.972 2.775 1.00 91.00 265 GLY A C 1
ATOM 2001 O O . GLY A 1 265 ? -0.008 -7.030 3.562 1.00 91.00 265 GLY A O 1
ATOM 2002 N N . TYR A 1 266 ? 0.391 -7.788 1.495 1.00 92.56 266 TYR A N 1
ATOM 2003 C CA . TYR A 1 266 ? 0.612 -6.464 0.928 1.00 92.56 266 TYR A CA 1
ATOM 2004 C C . TYR A 1 266 ? -0.701 -5.887 0.405 1.00 92.56 266 TYR A C 1
ATOM 2006 O O . TYR A 1 266 ? -1.331 -6.451 -0.487 1.00 92.56 266 TYR A O 1
ATOM 2014 N N . SER A 1 267 ? -1.054 -4.694 0.880 1.00 90.62 267 SER A N 1
ATOM 2015 C CA . SER A 1 267 ? -2.145 -3.906 0.317 1.00 90.62 267 SER A CA 1
ATOM 2016 C C . SER A 1 267 ? -1.711 -2.456 0.152 1.00 90.62 267 SER A C 1
ATOM 2018 O O . SER A 1 267 ? -1.404 -1.763 1.124 1.00 90.62 267 SER A O 1
ATOM 2020 N N . ALA A 1 268 ? -1.730 -1.959 -1.087 1.00 88.06 268 ALA A N 1
ATOM 2021 C CA . ALA A 1 268 ? -1.428 -0.554 -1.363 1.00 88.06 268 ALA A CA 1
ATOM 2022 C C . ALA A 1 268 ? -2.432 0.386 -0.671 1.00 88.06 268 ALA A C 1
ATOM 2024 O O . ALA A 1 268 ? -2.081 1.500 -0.276 1.00 88.06 268 ALA A O 1
ATOM 2025 N N . ALA A 1 269 ? -3.678 -0.067 -0.499 1.00 85.38 269 ALA A N 1
ATOM 2026 C CA . ALA A 1 269 ? -4.687 0.650 0.261 1.00 85.38 269 ALA A CA 1
ATOM 2027 C C . ALA A 1 269 ? -4.346 0.706 1.757 1.00 85.38 269 ALA A C 1
ATOM 2029 O O . ALA A 1 269 ? -4.528 1.759 2.367 1.00 85.38 269 ALA A O 1
ATOM 2030 N N . ALA A 1 270 ? -3.822 -0.378 2.340 1.00 86.44 270 ALA A N 1
ATOM 2031 C CA . ALA A 1 270 ? -3.403 -0.383 3.742 1.00 86.44 270 ALA A CA 1
ATOM 2032 C C . ALA A 1 270 ? -2.248 0.604 3.936 1.00 86.44 270 ALA A C 1
ATOM 2034 O O . ALA A 1 270 ? -2.397 1.561 4.691 1.00 86.44 270 ALA A O 1
ATOM 2035 N N . LEU A 1 271 ? -1.194 0.481 3.118 1.00 89.06 271 LEU A N 1
ATOM 2036 C CA . LEU A 1 271 ? -0.039 1.382 3.135 1.00 89.06 271 LEU A CA 1
ATOM 2037 C C . LEU A 1 271 ? -0.432 2.856 3.018 1.00 89.06 271 LEU A C 1
ATOM 2039 O O . LEU A 1 271 ? 0.085 3.705 3.738 1.00 89.06 271 LEU A O 1
ATOM 2043 N N . ARG A 1 272 ? -1.384 3.189 2.143 1.00 85.56 272 ARG A N 1
ATOM 2044 C CA . ARG A 1 272 ? -1.854 4.571 1.990 1.00 85.56 272 ARG A CA 1
ATOM 2045 C C . ARG A 1 272 ? -2.467 5.146 3.272 1.00 85.56 272 ARG A C 1
ATOM 2047 O O . ARG A 1 272 ? -2.352 6.348 3.491 1.00 85.56 272 ARG A O 1
ATOM 2054 N N . ASN A 1 273 ? -3.148 4.324 4.068 1.00 78.88 273 ASN A N 1
ATOM 2055 C CA . ASN A 1 273 ? -3.790 4.754 5.314 1.00 78.88 273 ASN A CA 1
ATOM 2056 C C . ASN A 1 273 ? -2.815 4.781 6.501 1.00 78.88 273 ASN A C 1
ATOM 2058 O O . ASN A 1 273 ? -3.097 5.424 7.515 1.00 78.88 273 ASN A O 1
ATOM 2062 N N . THR A 1 274 ? -1.694 4.070 6.387 1.00 82.69 274 THR A N 1
ATOM 2063 C CA . THR A 1 274 ? -0.773 3.820 7.499 1.00 82.69 274 THR A CA 1
ATOM 2064 C C . THR A 1 274 ? 0.530 4.597 7.379 1.00 82.69 274 THR A C 1
ATOM 2066 O O . THR A 1 274 ? 1.159 4.885 8.391 1.00 82.69 274 THR A O 1
ATOM 2069 N N . LEU A 1 275 ? 0.947 4.944 6.162 1.00 88.19 275 LEU A N 1
ATOM 2070 C CA . LEU A 1 275 ? 2.158 5.717 5.923 1.00 88.19 275 LEU A CA 1
ATOM 2071 C C . LEU A 1 275 ? 1.923 7.220 6.147 1.00 88.19 275 LEU A C 1
ATOM 2073 O O . LEU A 1 275 ? 0.831 7.727 5.867 1.00 88.19 275 LEU A O 1
ATOM 2077 N N . PRO A 1 276 ? 2.961 7.968 6.564 1.00 88.44 276 PRO A N 1
ATOM 2078 C CA . PRO A 1 276 ? 2.937 9.424 6.589 1.00 88.44 276 PRO A CA 1
ATOM 2079 C C . PRO A 1 276 ? 2.510 9.988 5.232 1.00 88.44 276 PRO A C 1
ATOM 2081 O O . PRO A 1 276 ? 3.005 9.562 4.184 1.00 88.44 276 PRO A O 1
ATOM 2084 N N . PHE A 1 277 ? 1.622 10.986 5.215 1.00 88.25 277 PHE A N 1
ATOM 2085 C CA . PHE A 1 277 ? 1.078 11.494 3.948 1.00 88.25 277 PHE A CA 1
ATOM 2086 C C . PHE A 1 277 ? 2.159 12.070 3.020 1.00 88.25 277 PHE A C 1
ATOM 2088 O O . PHE A 1 277 ? 1.992 12.052 1.802 1.00 88.25 277 PHE A O 1
ATOM 2095 N N . VAL A 1 278 ? 3.285 12.538 3.571 1.00 90.62 278 VAL A N 1
ATOM 2096 C CA . VAL A 1 278 ? 4.440 13.003 2.789 1.00 90.62 278 VAL A CA 1
ATOM 2097 C C . VAL A 1 278 ? 5.105 11.873 1.990 1.00 90.62 278 VAL A C 1
ATOM 2099 O O . VAL A 1 278 ? 5.557 12.095 0.871 1.00 90.62 278 VAL A O 1
ATOM 2102 N N . VAL A 1 279 ? 5.096 10.640 2.499 1.00 93.00 279 VAL A N 1
ATOM 2103 C CA . VAL A 1 279 ? 5.620 9.455 1.796 1.00 93.00 279 VAL A CA 1
ATOM 2104 C C . VAL A 1 279 ? 4.711 9.094 0.625 1.00 93.00 279 VAL A C 1
ATOM 2106 O O . VAL A 1 279 ? 5.167 8.915 -0.506 1.00 93.00 279 VAL A O 1
ATOM 2109 N N . VAL A 1 280 ? 3.397 9.077 0.867 1.00 91.69 280 VAL A N 1
ATOM 2110 C CA . VAL A 1 280 ? 2.395 8.855 -0.186 1.00 91.69 280 VAL A CA 1
ATOM 2111 C C . VAL A 1 280 ? 2.473 9.960 -1.247 1.00 91.69 280 VAL A C 1
ATOM 2113 O O . VAL A 1 280 ? 2.428 9.686 -2.447 1.00 91.69 280 VAL A O 1
ATOM 2116 N N . GLY A 1 281 ? 2.629 11.215 -0.820 1.00 92.62 281 GLY A N 1
ATOM 2117 C CA . GLY A 1 281 ? 2.766 12.372 -1.700 1.00 92.62 281 GLY A CA 1
ATOM 2118 C C . GLY A 1 281 ? 4.014 12.310 -2.579 1.00 92.62 281 GLY A C 1
ATOM 2119 O O . GLY A 1 281 ? 3.914 12.561 -3.781 1.00 92.62 281 GLY A O 1
ATOM 2120 N N . ALA A 1 282 ? 5.155 11.905 -2.017 1.00 94.69 282 ALA A N 1
ATOM 2121 C CA . ALA A 1 282 ? 6.396 11.692 -2.759 1.00 94.69 282 ALA A CA 1
ATOM 2122 C C . ALA A 1 282 ? 6.238 10.612 -3.842 1.00 94.69 282 ALA A C 1
ATOM 2124 O O . ALA A 1 282 ? 6.579 10.848 -5.000 1.00 94.69 282 ALA A O 1
ATOM 2125 N N . SER A 1 283 ? 5.622 9.471 -3.510 1.00 95.12 283 SER A N 1
ATOM 2126 C CA . SER A 1 283 ? 5.324 8.407 -4.483 1.00 95.12 283 SER A CA 1
ATOM 2127 C C . SER A 1 283 ? 4.431 8.902 -5.633 1.00 95.12 283 SER A C 1
ATOM 2129 O O . SER A 1 283 ? 4.690 8.631 -6.807 1.00 95.12 283 SER A O 1
ATOM 2131 N N . LEU A 1 284 ? 3.407 9.713 -5.339 1.00 93.62 284 LEU A N 1
ATOM 2132 C CA . LEU A 1 284 ? 2.557 10.310 -6.376 1.00 93.62 284 LEU A CA 1
ATOM 2133 C C . LEU A 1 284 ? 3.303 11.326 -7.247 1.00 93.62 284 LEU A C 1
ATOM 2135 O O . LEU A 1 284 ? 3.038 11.409 -8.449 1.00 93.62 284 LEU A O 1
ATOM 2139 N N . LEU A 1 285 ? 4.212 12.104 -6.657 1.00 94.81 285 LEU A N 1
ATOM 2140 C CA . LEU A 1 285 ? 5.061 13.039 -7.388 1.00 94.81 285 LEU A CA 1
ATOM 2141 C C . LEU A 1 285 ? 5.975 12.285 -8.363 1.00 94.81 285 LEU A C 1
ATOM 2143 O O . LEU A 1 285 ? 6.017 12.637 -9.542 1.00 94.81 285 LEU A O 1
ATOM 2147 N N . LEU A 1 286 ? 6.604 11.203 -7.900 1.00 95.62 286 LEU A N 1
ATOM 2148 C CA . LEU A 1 286 ? 7.438 10.313 -8.709 1.00 95.62 286 LEU A CA 1
ATOM 2149 C C . LEU A 1 286 ? 6.665 9.678 -9.862 1.00 95.62 286 LEU A C 1
ATOM 2151 O O . LEU A 1 286 ? 7.159 9.653 -10.983 1.00 95.62 286 LEU A O 1
ATOM 2155 N N . ARG A 1 287 ? 5.418 9.248 -9.643 1.00 93.75 287 ARG A N 1
ATOM 2156 C CA . ARG A 1 287 ? 4.571 8.734 -10.732 1.00 93.75 287 ARG A CA 1
ATOM 2157 C C . ARG A 1 287 ? 4.299 9.776 -11.815 1.00 93.75 287 ARG A C 1
ATOM 2159 O O . ARG A 1 287 ? 4.330 9.451 -12.999 1.00 93.75 287 ARG A O 1
ATOM 2166 N N . ARG A 1 288 ? 4.026 11.029 -11.434 1.00 92.75 288 ARG A N 1
ATOM 2167 C CA . ARG A 1 288 ? 3.826 12.119 -12.409 1.00 92.75 288 ARG A CA 1
ATOM 2168 C C . ARG A 1 288 ? 5.112 12.463 -13.143 1.00 92.75 288 ARG A C 1
ATOM 2170 O O . ARG A 1 288 ? 5.066 12.771 -14.326 1.00 92.75 288 ARG A O 1
ATOM 2177 N N . TRP A 1 289 ? 6.231 12.427 -12.432 1.00 94.12 289 TRP A N 1
ATOM 2178 C CA . TRP A 1 289 ? 7.549 12.623 -13.011 1.00 94.12 289 TRP A CA 1
ATOM 2179 C C . TRP A 1 289 ? 7.902 11.511 -14.005 1.00 94.12 289 TRP A C 1
ATOM 2181 O O . TRP A 1 289 ? 8.274 11.818 -15.129 1.00 94.12 289 TRP A O 1
ATOM 2191 N N . ASN A 1 290 ? 7.672 10.244 -13.653 1.00 93.75 290 ASN A N 1
ATOM 2192 C CA . ASN A 1 290 ? 7.856 9.091 -14.536 1.00 93.75 290 ASN A CA 1
ATOM 2193 C C . ASN A 1 290 ? 7.081 9.232 -15.851 1.00 93.75 290 ASN A C 1
ATOM 2195 O O . ASN A 1 290 ? 7.651 9.032 -16.918 1.00 93.75 290 ASN A O 1
ATOM 2199 N N . ALA A 1 291 ? 5.832 9.698 -15.788 1.00 92.00 291 ALA A N 1
ATOM 2200 C CA . ALA A 1 291 ? 5.009 9.940 -16.973 1.00 92.00 291 ALA A CA 1
ATOM 2201 C C . ALA A 1 291 ? 5.534 11.047 -17.916 1.00 92.00 291 ALA A C 1
ATOM 2203 O O . ALA A 1 291 ? 4.993 11.211 -19.007 1.00 92.00 291 ALA A O 1
ATOM 2204 N N . ARG A 1 292 ? 6.540 11.841 -17.515 1.00 90.62 292 ARG A N 1
ATOM 2205 C CA . ARG A 1 292 ? 7.148 12.872 -18.378 1.00 90.62 292 ARG A CA 1
ATOM 2206 C C . ARG A 1 292 ? 8.273 12.348 -19.256 1.00 90.62 292 ARG A C 1
ATOM 2208 O O . ARG A 1 292 ? 8.508 12.919 -20.314 1.00 90.62 292 ARG A O 1
ATOM 2215 N N . TRP A 1 293 ? 8.980 11.316 -18.807 1.00 89.19 293 TRP A N 1
ATOM 2216 C CA . TRP A 1 293 ? 10.155 10.790 -19.505 1.00 89.19 293 TRP A CA 1
ATOM 2217 C C . TRP A 1 293 ? 9.973 9.354 -19.996 1.00 89.19 293 TRP A C 1
ATOM 2219 O O . TRP A 1 293 ? 10.773 8.901 -20.807 1.00 89.19 293 TRP A O 1
ATOM 2229 N N . SER A 1 294 ? 8.925 8.657 -19.553 1.00 90.50 294 SER A N 1
ATOM 2230 C CA . SER A 1 294 ? 8.611 7.300 -19.985 1.00 90.50 294 SER A CA 1
ATOM 2231 C C . SER A 1 294 ? 7.149 7.155 -20.383 1.00 90.50 294 SER A C 1
ATOM 2233 O O . SER A 1 294 ? 6.243 7.651 -19.709 1.00 90.50 294 SER A O 1
ATOM 2235 N N . SER A 1 295 ? 6.927 6.425 -21.478 1.00 88.38 295 SER A N 1
ATOM 2236 C CA . SER A 1 295 ? 5.586 5.982 -21.876 1.00 88.38 295 SER A CA 1
ATOM 2237 C C . SER A 1 295 ? 5.114 4.763 -21.073 1.00 88.38 295 SER A C 1
ATOM 2239 O O . SER A 1 295 ? 3.908 4.560 -20.905 1.00 88.38 295 SER A O 1
ATOM 2241 N N . THR A 1 296 ? 6.053 3.982 -20.529 1.00 90.12 296 THR A N 1
ATOM 2242 C CA . THR A 1 296 ? 5.780 2.804 -19.708 1.00 90.12 296 THR A CA 1
ATOM 2243 C C . THR A 1 296 ? 5.762 3.192 -18.237 1.00 90.12 296 THR A C 1
ATOM 2245 O O . THR A 1 296 ? 6.791 3.376 -17.591 1.00 90.12 296 THR A O 1
ATOM 2248 N N . THR A 1 297 ? 4.568 3.290 -17.662 1.00 86.62 297 THR A N 1
ATOM 2249 C CA . THR A 1 297 ? 4.451 3.647 -16.249 1.00 86.62 297 THR A CA 1
ATOM 2250 C C . THR A 1 297 ? 4.974 2.530 -15.352 1.00 86.62 297 THR A C 1
ATOM 2252 O O . THR A 1 297 ? 4.479 1.403 -15.420 1.00 86.62 297 THR A O 1
ATOM 2255 N N . LEU A 1 298 ? 5.885 2.873 -14.447 1.00 91.75 298 LEU A N 1
ATOM 2256 C CA . LEU A 1 298 ? 6.225 2.035 -13.301 1.00 91.75 298 LEU A CA 1
ATOM 2257 C C . LEU A 1 298 ? 5.058 1.984 -12.305 1.00 91.75 298 LEU A C 1
ATOM 2259 O O . LEU A 1 298 ? 4.274 2.938 -12.164 1.00 91.75 298 LEU A O 1
ATOM 2263 N N . SER A 1 299 ? 4.926 0.856 -11.612 1.00 92.25 299 SER A N 1
ATOM 2264 C CA . SER A 1 299 ? 3.835 0.620 -10.677 1.00 92.25 299 SER A CA 1
ATOM 2265 C C . SER A 1 299 ? 3.888 1.562 -9.469 1.00 92.25 299 SER A C 1
ATOM 2267 O O . SER A 1 299 ? 4.913 2.144 -9.111 1.00 92.25 299 SER A O 1
ATOM 2269 N N . SER A 1 300 ? 2.745 1.731 -8.794 1.00 92.25 300 SER A N 1
ATOM 2270 C CA . SER A 1 300 ? 2.728 2.494 -7.531 1.00 92.25 300 SER A CA 1
ATOM 2271 C C . SER A 1 300 ? 3.526 1.792 -6.439 1.00 92.25 300 SER A C 1
ATOM 2273 O O . SER A 1 300 ? 4.104 2.468 -5.596 1.00 92.25 300 SER A O 1
ATOM 2275 N N . ALA A 1 301 ? 3.562 0.456 -6.473 1.00 94.19 301 ALA A N 1
ATOM 2276 C CA . ALA A 1 301 ? 4.342 -0.347 -5.545 1.00 94.19 301 ALA A CA 1
ATOM 2277 C C . ALA A 1 301 ? 5.839 -0.072 -5.712 1.00 94.19 301 ALA A C 1
ATOM 2279 O O . ALA A 1 301 ? 6.502 0.178 -4.711 1.00 94.19 301 ALA A O 1
ATOM 2280 N N . PHE A 1 302 ? 6.330 -0.001 -6.956 1.00 95.19 302 PHE A N 1
ATOM 2281 C CA . PHE A 1 302 ? 7.712 0.373 -7.248 1.00 95.19 302 PHE A CA 1
ATOM 2282 C C . PHE A 1 302 ? 8.075 1.735 -6.642 1.00 95.19 302 PHE A C 1
ATOM 2284 O O . PHE A 1 302 ? 8.992 1.834 -5.833 1.00 95.19 302 PHE A O 1
ATOM 2291 N N . TRP A 1 303 ? 7.321 2.793 -6.962 1.00 95.56 303 TRP A N 1
ATOM 2292 C CA . TRP A 1 303 ? 7.660 4.134 -6.469 1.00 95.56 303 TRP A CA 1
ATOM 2293 C C . TRP A 1 303 ? 7.494 4.284 -4.962 1.00 95.56 303 TRP A C 1
ATOM 2295 O O . TRP A 1 303 ? 8.249 5.017 -4.334 1.00 95.56 303 TRP A O 1
ATOM 2305 N N . LEU A 1 304 ? 6.508 3.611 -4.367 1.00 95.12 304 LEU A N 1
ATOM 2306 C CA . LEU A 1 304 ? 6.362 3.597 -2.917 1.00 95.12 304 LEU A CA 1
ATOM 2307 C C . LEU A 1 304 ? 7.544 2.872 -2.257 1.00 95.12 304 LEU A C 1
ATOM 2309 O O . LEU A 1 304 ? 8.091 3.386 -1.288 1.00 95.12 304 LEU A O 1
ATOM 2313 N N . SER A 1 305 ? 7.972 1.739 -2.822 1.00 95.25 305 SER A N 1
ATOM 2314 C CA . SER A 1 305 ? 9.166 0.999 -2.403 1.00 95.25 305 SER A CA 1
ATOM 2315 C C . SER A 1 305 ? 10.431 1.854 -2.485 1.00 95.25 305 SER A C 1
ATOM 2317 O O . SER A 1 305 ? 11.158 1.953 -1.504 1.00 95.25 305 SER A O 1
ATOM 2319 N N . ALA A 1 306 ? 10.653 2.546 -3.607 1.00 95.38 306 ALA A N 1
ATOM 2320 C CA . ALA A 1 306 ? 11.799 3.439 -3.786 1.00 95.38 306 ALA A CA 1
ATOM 2321 C C . ALA A 1 306 ? 11.837 4.558 -2.730 1.00 95.38 306 ALA A C 1
ATOM 2323 O O . ALA A 1 306 ? 12.903 4.902 -2.227 1.00 95.38 306 ALA A O 1
ATOM 2324 N N . VAL A 1 307 ? 10.674 5.100 -2.342 1.00 95.56 307 VAL A N 1
ATOM 2325 C CA . VAL A 1 307 ? 10.591 6.050 -1.220 1.00 95.56 307 VAL A CA 1
ATOM 2326 C C . VAL A 1 307 ? 10.921 5.365 0.109 1.00 95.56 307 VAL A C 1
ATOM 2328 O O . VAL A 1 307 ? 11.614 5.960 0.924 1.00 95.56 307 VAL A O 1
ATOM 2331 N N . GLY A 1 308 ? 10.481 4.123 0.330 1.00 94.25 308 GLY A N 1
ATOM 2332 C CA . GLY A 1 308 ? 10.852 3.347 1.518 1.00 94.25 308 GLY A CA 1
ATOM 2333 C C . GLY A 1 308 ? 12.363 3.128 1.639 1.00 94.25 308 GLY A C 1
ATOM 2334 O O . GLY A 1 308 ? 12.935 3.413 2.688 1.00 94.25 308 GLY A O 1
ATOM 2335 N N . HIS A 1 309 ? 13.023 2.745 0.544 1.00 93.44 309 HIS A N 1
ATOM 2336 C CA . HIS A 1 309 ? 14.486 2.649 0.473 1.00 93.44 309 HIS A CA 1
ATOM 2337 C C . HIS A 1 309 ? 15.175 4.003 0.693 1.00 93.44 309 HIS A C 1
ATOM 2339 O O . HIS A 1 309 ? 16.177 4.080 1.401 1.00 93.44 309 HIS A O 1
ATOM 2345 N N . ALA A 1 310 ? 14.618 5.098 0.165 1.00 92.69 310 ALA A N 1
ATOM 2346 C CA . ALA A 1 310 ? 15.140 6.443 0.414 1.00 92.69 310 ALA A CA 1
ATOM 2347 C C . ALA A 1 310 ? 15.081 6.837 1.895 1.00 92.69 310 ALA A C 1
ATOM 2349 O O . ALA A 1 310 ? 16.049 7.397 2.414 1.00 92.69 310 ALA A O 1
ATOM 2350 N N . VAL A 1 311 ? 13.985 6.505 2.584 1.00 92.00 311 VAL A N 1
ATOM 2351 C CA . VAL A 1 311 ? 13.851 6.710 4.035 1.00 92.00 311 VAL A CA 1
ATOM 2352 C C . VAL A 1 311 ? 14.875 5.862 4.790 1.00 92.00 311 VAL A C 1
ATOM 2354 O O . VAL A 1 311 ? 15.576 6.389 5.650 1.00 92.00 311 VAL A O 1
ATOM 2357 N N . GLU A 1 312 ? 15.017 4.584 4.428 1.00 88.81 312 GLU A N 1
ATOM 2358 C CA . GLU A 1 312 ? 15.986 3.665 5.042 1.00 88.81 312 GLU A CA 1
ATOM 2359 C C . GLU A 1 312 ? 17.430 4.154 4.893 1.00 88.81 312 GLU A C 1
ATOM 2361 O O . GLU A 1 312 ? 18.217 4.037 5.828 1.00 88.81 312 GLU A O 1
ATOM 2366 N N . SER A 1 313 ? 17.775 4.762 3.754 1.00 86.19 313 SER A N 1
ATOM 2367 C CA . SER A 1 313 ? 19.133 5.255 3.510 1.00 86.19 313 SER A CA 1
ATOM 2368 C C . SER A 1 313 ? 19.560 6.407 4.431 1.00 86.19 313 SER A C 1
ATOM 2370 O O . SER A 1 313 ? 20.731 6.782 4.434 1.00 86.19 313 SER A O 1
ATOM 2372 N N . GLY A 1 314 ? 18.624 7.029 5.163 1.00 77.38 314 GLY A N 1
ATOM 2373 C CA . GLY A 1 314 ? 18.909 8.096 6.127 1.00 77.38 314 GLY A CA 1
ATOM 2374 C C . GLY A 1 314 ? 19.445 9.407 5.541 1.00 77.38 314 GLY A C 1
ATOM 2375 O O . GLY A 1 314 ? 19.702 10.354 6.286 1.00 77.38 314 GLY A O 1
ATOM 2376 N N . ARG A 1 315 ? 19.556 9.521 4.211 1.00 70.81 315 ARG A N 1
ATOM 2377 C CA . ARG A 1 315 ? 20.092 10.707 3.511 1.00 70.81 315 ARG A CA 1
ATOM 2378 C C . ARG A 1 315 ? 19.230 11.963 3.678 1.00 70.81 315 ARG A C 1
ATOM 2380 O O . ARG A 1 315 ? 19.681 13.080 3.445 1.00 70.81 315 ARG A O 1
ATOM 2387 N N . MET A 1 316 ? 17.997 11.802 4.158 1.00 67.38 316 MET A N 1
ATOM 2388 C CA . MET A 1 316 ? 17.085 12.910 4.447 1.00 67.38 316 MET A CA 1
ATOM 2389 C C . MET A 1 316 ? 17.583 13.845 5.553 1.00 67.38 316 MET A C 1
ATOM 2391 O O . MET A 1 316 ? 17.223 15.024 5.564 1.00 67.38 316 MET A O 1
ATOM 2395 N N . SER A 1 317 ? 18.351 13.314 6.511 1.00 59.62 317 SER A N 1
ATOM 2396 C CA . SER A 1 317 ? 18.787 14.057 7.696 1.00 59.62 317 SER A CA 1
ATOM 2397 C C . SER A 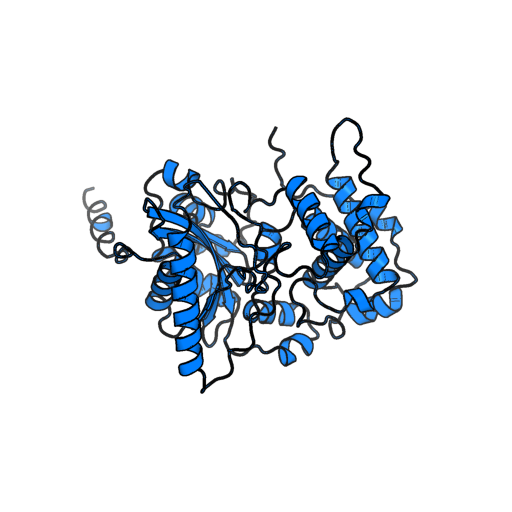1 317 ? 19.787 15.170 7.381 1.00 59.62 317 SER A C 1
ATOM 2399 O O . SER A 1 317 ? 19.813 16.167 8.097 1.00 59.62 317 SER A O 1
ATOM 2401 N N . GLU A 1 318 ? 20.539 15.052 6.285 1.00 51.34 318 GLU A N 1
ATOM 2402 C CA . GLU A 1 318 ? 21.558 16.036 5.906 1.00 51.34 318 GLU A CA 1
ATOM 2403 C C . GLU A 1 318 ? 21.020 17.153 4.998 1.00 51.34 318 GLU A C 1
ATOM 2405 O O . GLU A 1 318 ? 21.497 18.284 5.066 1.00 51.34 318 GLU A O 1
ATOM 2410 N N . ALA A 1 319 ? 20.025 16.869 4.149 1.00 44.06 319 ALA A N 1
ATOM 2411 C CA . ALA A 1 319 ? 19.812 17.687 2.952 1.00 44.06 319 ALA A CA 1
ATOM 2412 C C . ALA A 1 319 ? 18.682 18.732 3.001 1.00 44.06 319 ALA A C 1
ATOM 2414 O O . ALA A 1 319 ? 18.652 19.599 2.128 1.00 44.06 319 ALA A O 1
ATOM 2415 N N . GLY A 1 320 ? 17.724 18.712 3.939 1.00 51.34 320 GLY A N 1
ATOM 2416 C CA . GLY A 1 320 ? 16.571 19.602 3.710 1.00 51.34 320 GLY A CA 1
ATOM 2417 C C . GLY A 1 320 ? 15.485 19.753 4.752 1.00 51.34 320 GLY A C 1
ATOM 2418 O O . GLY A 1 320 ? 14.560 20.530 4.513 1.00 51.34 320 GLY A O 1
ATOM 2419 N N . LEU A 1 321 ? 15.585 19.126 5.924 1.00 53.62 321 LEU A N 1
ATOM 2420 C CA . LEU A 1 321 ? 14.773 19.550 7.067 1.00 53.62 321 LEU A CA 1
ATOM 2421 C C . LEU A 1 321 ? 15.387 20.826 7.660 1.00 53.62 321 LEU A C 1
ATOM 2423 O O . LEU A 1 321 ? 15.736 20.884 8.835 1.00 53.62 321 LEU A O 1
ATOM 2427 N N . LEU A 1 322 ? 15.525 21.867 6.829 1.00 49.81 322 LEU A N 1
ATOM 2428 C CA . LEU A 1 322 ? 15.573 23.241 7.297 1.00 49.81 322 LEU A CA 1
ATOM 2429 C C . LEU A 1 322 ? 14.263 23.446 8.048 1.00 49.81 322 LEU A C 1
ATOM 2431 O O . LEU A 1 322 ? 13.235 23.802 7.473 1.00 49.81 322 LEU A O 1
ATOM 2435 N N . VAL A 1 323 ? 14.316 23.166 9.347 1.00 49.59 323 VAL A N 1
ATOM 2436 C CA . VAL A 1 323 ? 13.391 23.662 10.350 1.00 49.59 323 VAL A CA 1
ATOM 2437 C C . VAL A 1 323 ? 13.535 25.178 10.286 1.00 49.59 323 VAL A C 1
ATOM 2439 O O . VAL A 1 323 ? 14.253 25.805 11.062 1.00 49.59 323 VAL A O 1
ATOM 2442 N N . GLN A 1 324 ? 12.912 25.794 9.281 1.00 46.78 324 GLN A N 1
ATOM 2443 C CA . GLN A 1 324 ? 12.648 27.213 9.341 1.00 46.78 324 GLN A CA 1
ATOM 2444 C C . GLN A 1 324 ? 11.826 27.420 10.611 1.00 46.78 324 GLN A C 1
ATOM 2446 O O . GLN A 1 324 ? 11.000 26.580 10.975 1.00 46.78 324 GLN A O 1
ATOM 2451 N N . LYS A 1 325 ? 12.057 28.539 11.297 1.00 47.66 325 LYS A N 1
ATOM 2452 C CA . LYS A 1 325 ? 11.432 28.900 12.581 1.00 47.66 325 LYS A CA 1
ATOM 2453 C C . LYS A 1 325 ? 9.884 28.820 12.617 1.00 47.66 325 LYS A C 1
ATOM 2455 O O . LYS A 1 325 ? 9.313 29.060 13.671 1.00 47.66 325 LYS A O 1
ATOM 2460 N N . GLY A 1 326 ? 9.212 28.496 11.508 1.00 52.31 326 GLY A N 1
ATOM 2461 C CA . GLY A 1 326 ? 7.764 28.309 11.376 1.00 52.31 326 GLY A CA 1
ATOM 2462 C C . GLY A 1 326 ? 7.274 26.861 11.198 1.00 52.31 326 GLY A C 1
ATOM 2463 O O . GLY A 1 326 ? 6.099 26.681 10.896 1.00 52.31 326 GLY A O 1
ATOM 2464 N N . GLY A 1 327 ? 8.124 25.842 11.370 1.00 66.69 327 GLY A N 1
ATOM 2465 C CA . GLY A 1 327 ? 7.736 24.426 11.277 1.00 66.69 327 GLY A CA 1
ATOM 2466 C C . GLY A 1 327 ? 8.196 23.733 9.990 1.00 66.69 327 GLY A C 1
ATOM 2467 O O . GLY A 1 327 ? 8.806 24.342 9.113 1.00 66.69 327 GLY A O 1
ATOM 2468 N N . VAL A 1 328 ? 7.940 22.425 9.899 1.00 73.56 328 VAL A N 1
ATOM 2469 C CA . VAL A 1 328 ? 8.356 21.598 8.758 1.00 73.56 328 VAL A CA 1
ATOM 2470 C C . VAL A 1 328 ? 7.317 21.697 7.637 1.00 73.56 328 VAL A C 1
ATOM 2472 O O . VAL A 1 328 ? 6.194 21.216 7.782 1.00 73.56 328 VAL A O 1
ATOM 2475 N N . ASP A 1 329 ? 7.686 22.296 6.501 1.00 84.12 329 ASP A N 1
ATOM 2476 C CA . ASP A 1 329 ? 6.825 22.325 5.314 1.00 84.12 329 ASP A CA 1
ATOM 2477 C C . ASP A 1 329 ? 6.723 20.929 4.680 1.00 84.12 329 ASP A C 1
ATOM 2479 O O . ASP A 1 329 ? 7.681 20.393 4.116 1.00 84.12 329 ASP A O 1
ATOM 2483 N N . ALA A 1 330 ? 5.524 20.351 4.732 1.00 86.31 330 ALA A N 1
ATOM 2484 C CA . ALA A 1 330 ? 5.238 19.029 4.195 1.00 86.31 330 ALA A CA 1
ATOM 2485 C C . ALA A 1 330 ? 5.546 18.910 2.693 1.00 86.31 330 ALA A C 1
ATOM 2487 O O . ALA A 1 330 ? 5.988 17.853 2.243 1.00 86.31 330 ALA A O 1
ATOM 2488 N N . ASN A 1 331 ? 5.336 19.975 1.910 1.00 88.50 331 ASN A N 1
ATOM 2489 C CA . ASN A 1 331 ? 5.609 19.951 0.470 1.00 88.50 331 ASN A CA 1
ATOM 2490 C C . ASN A 1 331 ? 7.109 19.842 0.192 1.00 88.50 331 ASN A C 1
ATOM 2492 O O . ASN A 1 331 ? 7.520 19.092 -0.695 1.00 88.50 331 ASN A O 1
ATOM 2496 N N . SER A 1 332 ? 7.923 20.554 0.969 1.00 87.31 332 SER A N 1
ATOM 2497 C CA . SER A 1 332 ? 9.379 20.452 0.911 1.00 87.31 332 SER A CA 1
ATOM 2498 C C . SER A 1 332 ? 9.851 19.038 1.257 1.00 87.31 332 SER A C 1
ATOM 2500 O O . SER A 1 332 ? 10.617 18.454 0.493 1.00 87.31 332 SER A O 1
ATOM 2502 N N . VAL A 1 333 ? 9.313 18.426 2.320 1.00 88.62 333 VAL A N 1
ATOM 2503 C CA . VAL A 1 333 ? 9.646 17.034 2.689 1.00 88.62 333 VAL A CA 1
ATOM 2504 C C . VAL A 1 333 ? 9.248 16.042 1.596 1.00 88.62 333 VAL A C 1
ATOM 2506 O O . VAL A 1 333 ? 10.048 15.183 1.232 1.00 88.62 333 VAL A O 1
ATOM 2509 N N . MET A 1 334 ? 8.051 16.184 1.015 1.00 91.56 334 MET A N 1
ATOM 2510 C CA . MET A 1 334 ? 7.609 15.366 -0.124 1.00 91.56 334 MET A CA 1
ATOM 2511 C C . MET A 1 334 ? 8.584 15.439 -1.304 1.00 91.56 334 MET A C 1
ATOM 2513 O O . MET A 1 334 ? 8.882 14.418 -1.922 1.00 91.56 334 MET A O 1
ATOM 2517 N N . ARG A 1 335 ? 9.080 16.640 -1.633 1.00 91.38 335 ARG A N 1
ATOM 2518 C CA . ARG A 1 335 ? 10.042 16.825 -2.728 1.00 91.38 335 ARG A CA 1
ATOM 2519 C C . ARG A 1 335 ? 11.390 16.204 -2.409 1.00 91.38 335 ARG A C 1
ATOM 2521 O O . ARG A 1 335 ? 11.937 15.540 -3.278 1.00 91.38 335 ARG A O 1
ATOM 2528 N N . VAL A 1 336 ? 11.907 16.400 -1.197 1.00 91.44 336 VAL A N 1
ATOM 2529 C CA . VAL A 1 336 ? 13.179 15.797 -0.768 1.00 91.44 336 VAL A CA 1
ATOM 2530 C C . VAL A 1 336 ? 13.093 14.275 -0.863 1.00 91.44 336 VAL A C 1
ATOM 2532 O O . VAL A 1 336 ? 13.926 13.671 -1.525 1.00 91.44 336 VAL A O 1
ATOM 2535 N N . LEU A 1 337 ? 12.029 13.667 -0.328 1.00 93.38 337 LEU A N 1
ATOM 2536 C CA . LEU A 1 337 ? 11.774 12.226 -0.452 1.00 93.38 337 LEU A CA 1
ATOM 2537 C C . LEU A 1 337 ? 11.754 11.752 -1.909 1.00 93.38 337 LEU A C 1
ATOM 2539 O O . LEU A 1 337 ? 12.362 10.739 -2.243 1.00 93.38 337 LEU A O 1
ATOM 2543 N N . ALA A 1 338 ? 11.058 12.481 -2.784 1.00 94.88 338 ALA A N 1
ATOM 2544 C CA . ALA A 1 338 ? 10.997 12.138 -4.199 1.00 94.88 338 ALA A CA 1
ATOM 2545 C C . ALA A 1 338 ? 12.365 12.276 -4.887 1.00 94.88 338 ALA A C 1
ATOM 2547 O O . ALA A 1 338 ? 12.741 11.412 -5.674 1.00 94.88 338 ALA A O 1
ATOM 2548 N N . MET A 1 339 ? 13.123 13.332 -4.587 1.00 93.81 339 MET A N 1
ATOM 2549 C CA . MET A 1 339 ? 14.460 13.534 -5.147 1.00 93.81 339 MET A CA 1
ATOM 2550 C C . MET A 1 339 ? 15.421 12.433 -4.695 1.00 93.81 339 MET A C 1
ATOM 2552 O O . MET A 1 339 ? 16.082 11.846 -5.547 1.00 93.81 339 MET A O 1
ATOM 2556 N N . GLU A 1 340 ? 15.435 12.079 -3.410 1.00 93.38 340 GLU A N 1
ATOM 2557 C CA . GLU A 1 340 ? 16.274 10.988 -2.898 1.00 93.38 340 GLU A CA 1
ATOM 2558 C C . GLU A 1 340 ? 15.900 9.641 -3.523 1.00 93.38 340 GLU A C 1
ATOM 2560 O O . GLU A 1 340 ? 16.763 8.954 -4.062 1.00 93.38 340 GLU A O 1
ATOM 2565 N N . ALA A 1 341 ? 14.610 9.298 -3.574 1.00 94.88 341 ALA A N 1
ATOM 2566 C CA . ALA A 1 341 ? 14.153 8.072 -4.232 1.00 94.88 341 ALA A CA 1
ATOM 2567 C C . ALA A 1 341 ? 14.534 8.031 -5.723 1.00 94.88 341 ALA A C 1
ATOM 2569 O O . ALA A 1 341 ? 14.956 6.994 -6.232 1.00 94.88 341 ALA A O 1
ATOM 2570 N N . SER A 1 342 ? 14.434 9.163 -6.429 1.00 93.94 342 SER A N 1
ATOM 2571 C CA . SER A 1 342 ? 14.872 9.259 -7.827 1.00 93.94 342 SER A CA 1
ATOM 2572 C C . SER A 1 342 ? 16.394 9.172 -7.984 1.00 93.94 342 SER A C 1
ATOM 2574 O O . SER A 1 342 ? 16.872 8.624 -8.973 1.00 93.94 342 SER A O 1
ATOM 2576 N N . SER A 1 343 ? 17.154 9.668 -7.003 1.00 92.75 343 SER A N 1
ATOM 2577 C CA . SER A 1 343 ? 18.614 9.576 -6.955 1.00 92.75 343 SER A CA 1
ATOM 2578 C C . SER A 1 343 ? 19.063 8.131 -6.748 1.00 92.75 343 SER A C 1
ATOM 2580 O O . SER A 1 343 ? 19.971 7.676 -7.438 1.00 92.75 343 SER A O 1
ATOM 2582 N N . ILE A 1 344 ? 18.384 7.377 -5.877 1.00 91.62 344 ILE A N 1
ATOM 2583 C CA . ILE A 1 344 ? 18.619 5.935 -5.719 1.00 91.62 344 ILE A CA 1
ATOM 2584 C C . ILE A 1 344 ? 18.269 5.211 -7.020 1.00 91.62 344 ILE A C 1
ATOM 2586 O O . ILE A 1 344 ? 19.115 4.519 -7.565 1.00 91.62 344 ILE A O 1
ATOM 2590 N N . ALA A 1 345 ? 17.087 5.448 -7.598 1.00 91.19 345 ALA A N 1
ATOM 2591 C CA . ALA A 1 345 ? 16.705 4.833 -8.874 1.00 91.19 345 ALA A CA 1
ATOM 2592 C C . ALA A 1 345 ? 17.661 5.170 -10.039 1.00 91.19 345 ALA A C 1
ATOM 2594 O O . ALA A 1 345 ? 17.767 4.396 -10.986 1.00 91.19 345 ALA A O 1
ATOM 2595 N N . LYS A 1 346 ? 18.350 6.317 -9.987 1.00 91.56 346 LYS A N 1
ATOM 2596 C CA . LYS A 1 346 ? 19.369 6.718 -10.966 1.00 91.56 346 LYS A CA 1
ATOM 2597 C C . LYS A 1 346 ? 20.718 6.038 -10.737 1.00 91.56 346 LYS A C 1
ATOM 2599 O O . LYS A 1 346 ? 21.351 5.633 -11.708 1.00 91.56 346 LYS A O 1
ATOM 2604 N N . ASN A 1 347 ? 21.187 6.012 -9.491 1.00 90.31 347 ASN A N 1
ATOM 2605 C CA . ASN A 1 347 ? 22.564 5.642 -9.159 1.00 90.31 347 ASN A CA 1
ATOM 2606 C C . ASN A 1 347 ? 22.713 4.167 -8.759 1.00 90.31 347 ASN A C 1
ATOM 2608 O O . ASN A 1 347 ? 23.768 3.599 -9.010 1.00 90.31 347 ASN A O 1
ATOM 2612 N N . CYS A 1 348 ? 21.673 3.582 -8.160 1.00 87.62 348 CYS A N 1
ATOM 2613 C CA . CYS A 1 348 ? 21.628 2.209 -7.652 1.00 87.62 348 CYS A CA 1
ATOM 2614 C C . CYS A 1 348 ? 20.248 1.575 -7.952 1.00 87.62 348 CYS A C 1
ATOM 2616 O O . CYS A 1 348 ? 19.473 1.295 -7.032 1.00 87.62 348 CYS A O 1
ATOM 2618 N N . PRO A 1 349 ? 19.846 1.418 -9.226 1.00 85.38 349 PRO A N 1
ATOM 2619 C CA . PRO A 1 349 ? 18.531 0.865 -9.560 1.00 85.38 349 PRO A CA 1
ATOM 2620 C C . PRO A 1 349 ? 18.309 -0.568 -9.044 1.00 85.38 349 PRO A C 1
ATOM 2622 O O . PRO A 1 349 ? 17.163 -0.950 -8.800 1.00 85.38 349 PRO A O 1
ATOM 2625 N N . GLU A 1 350 ? 19.377 -1.338 -8.839 1.00 84.38 350 GLU A N 1
ATOM 2626 C CA . GLU A 1 350 ? 19.374 -2.654 -8.199 1.00 84.38 350 GLU A CA 1
ATOM 2627 C C . GLU A 1 350 ? 18.850 -2.611 -6.756 1.00 84.38 350 GLU A C 1
ATOM 2629 O O . GLU A 1 350 ? 18.083 -3.486 -6.367 1.00 84.38 350 GLU A O 1
ATOM 2634 N N . ASP A 1 351 ? 19.129 -1.549 -5.993 1.00 84.44 351 ASP A N 1
ATOM 2635 C CA . ASP A 1 351 ? 18.583 -1.391 -4.636 1.00 84.44 351 ASP A CA 1
ATOM 2636 C C . ASP A 1 351 ? 17.057 -1.207 -4.679 1.00 84.44 351 ASP A C 1
ATOM 2638 O O . ASP A 1 351 ? 16.320 -1.656 -3.800 1.00 84.44 351 ASP A O 1
ATOM 2642 N N . CYS A 1 352 ? 16.557 -0.583 -5.748 1.00 85.44 352 CYS A N 1
ATOM 2643 C CA . CYS A 1 352 ? 15.132 -0.378 -5.987 1.00 85.44 352 CYS A CA 1
ATOM 2644 C C . CYS A 1 352 ? 14.436 -1.594 -6.615 1.00 85.44 352 CYS A C 1
ATOM 2646 O O . CYS A 1 352 ? 13.212 -1.553 -6.773 1.00 85.44 352 CYS A O 1
ATOM 2648 N N . CYS A 1 353 ? 15.163 -2.653 -6.999 1.00 90.50 353 CYS A N 1
ATOM 2649 C CA . CYS A 1 353 ? 14.551 -3.807 -7.656 1.00 90.50 353 CYS A CA 1
ATOM 2650 C C . CYS A 1 353 ? 13.752 -4.674 -6.674 1.00 90.50 353 CYS A C 1
ATOM 2652 O O . CYS A 1 353 ? 12.802 -5.326 -7.091 1.00 90.50 353 CYS A O 1
ATOM 2654 N N . VAL A 1 354 ? 14.056 -4.639 -5.374 1.00 93.06 354 VAL A N 1
ATOM 2655 C CA . VAL A 1 354 ? 13.307 -5.369 -4.339 1.00 93.06 354 VAL A CA 1
ATOM 2656 C C . VAL A 1 354 ? 12.236 -4.471 -3.724 1.00 93.06 354 VAL A C 1
ATOM 2658 O O . VAL A 1 354 ? 12.495 -3.315 -3.374 1.00 93.06 354 VAL A O 1
ATOM 2661 N N . ASN A 1 355 ? 11.021 -4.994 -3.547 1.00 94.75 355 ASN A N 1
ATOM 2662 C CA . ASN A 1 355 ? 9.948 -4.260 -2.883 1.00 94.75 355 ASN A CA 1
ATOM 2663 C C . ASN A 1 355 ? 10.222 -4.128 -1.378 1.00 94.75 355 ASN A C 1
ATOM 2665 O O . ASN A 1 355 ? 10.156 -5.099 -0.628 1.00 94.75 355 ASN A O 1
ATOM 2669 N N . TYR A 1 356 ? 10.455 -2.899 -0.919 1.00 94.06 356 TYR A N 1
ATOM 2670 C CA . TYR A 1 356 ? 10.714 -2.563 0.477 1.00 94.06 356 TYR A CA 1
ATOM 2671 C C . TYR A 1 356 ? 9.634 -3.118 1.412 1.00 94.06 356 TYR A C 1
ATOM 2673 O O . TYR A 1 356 ? 9.954 -3.694 2.442 1.00 94.06 356 TYR A O 1
ATOM 2681 N N . PHE A 1 357 ? 8.353 -3.012 1.053 1.00 93.69 357 PHE A N 1
ATOM 2682 C CA . PHE A 1 357 ? 7.245 -3.440 1.917 1.00 93.69 357 PHE A CA 1
ATOM 2683 C C . PHE A 1 357 ? 6.858 -4.911 1.738 1.00 93.69 357 PHE A C 1
ATOM 2685 O O . PHE A 1 357 ? 6.142 -5.446 2.578 1.00 93.69 357 PHE A O 1
ATOM 2692 N N . LEU A 1 358 ? 7.307 -5.560 0.662 1.00 93.31 358 LEU A N 1
ATOM 2693 C CA . LEU A 1 358 ? 7.099 -6.985 0.394 1.00 93.31 358 LEU A CA 1
ATOM 2694 C C . LEU A 1 358 ? 8.409 -7.590 -0.137 1.00 93.31 358 LEU A C 1
ATOM 2696 O O . LEU A 1 358 ? 8.531 -7.777 -1.342 1.00 93.31 358 LEU A O 1
ATOM 2700 N N . PRO A 1 359 ? 9.401 -7.889 0.723 1.00 90.69 359 PRO A N 1
ATOM 2701 C CA . PRO A 1 359 ? 10.750 -8.270 0.288 1.00 90.69 359 PRO A CA 1
ATOM 2702 C C . PRO A 1 359 ? 10.841 -9.522 -0.594 1.00 90.69 359 PRO A C 1
ATOM 2704 O O . PRO A 1 359 ? 11.848 -9.722 -1.263 1.00 90.69 359 PRO A O 1
ATOM 2707 N N . SER A 1 360 ? 9.804 -10.364 -0.617 1.00 90.25 360 SER A N 1
ATOM 2708 C CA . SER A 1 360 ? 9.709 -11.501 -1.538 1.00 90.25 360 SER A CA 1
ATOM 2709 C C . SER A 1 360 ? 9.418 -11.095 -2.990 1.00 90.25 360 SER A C 1
ATOM 2711 O O . SER A 1 360 ? 9.561 -11.920 -3.891 1.00 90.25 360 SER A O 1
ATOM 2713 N N . GLU A 1 361 ? 8.971 -9.858 -3.230 1.00 94.31 361 GLU A N 1
ATOM 2714 C CA . GLU A 1 361 ? 8.698 -9.326 -4.563 1.00 94.31 361 GLU A CA 1
ATOM 2715 C C . GLU A 1 361 ? 9.921 -8.608 -5.150 1.00 94.31 361 GLU A C 1
ATOM 2717 O O . GLU A 1 361 ? 10.476 -7.695 -4.532 1.00 94.31 361 GLU A O 1
ATOM 2722 N N . THR A 1 362 ? 10.256 -8.940 -6.399 1.00 95.00 362 THR A N 1
ATOM 2723 C CA . THR A 1 362 ? 11.230 -8.210 -7.220 1.00 95.00 362 THR A CA 1
ATOM 2724 C C . THR A 1 362 ? 10.563 -7.583 -8.445 1.00 95.00 362 THR A C 1
ATOM 2726 O O . THR A 1 362 ? 9.689 -8.177 -9.078 1.00 95.00 362 THR A O 1
ATOM 2729 N N . PHE A 1 363 ? 10.959 -6.364 -8.803 1.00 94.62 363 PHE A N 1
ATOM 2730 C CA . PHE A 1 363 ? 10.428 -5.575 -9.917 1.00 94.62 363 PHE A CA 1
ATOM 2731 C C . PHE A 1 363 ? 11.202 -5.759 -11.227 1.00 94.62 363 PHE A C 1
ATOM 2733 O O . PHE A 1 363 ? 10.830 -5.150 -12.223 1.00 94.62 363 PHE A O 1
ATOM 2740 N N . GLU A 1 364 ? 12.244 -6.592 -11.259 1.00 92.56 364 GLU A N 1
ATOM 2741 C CA . GLU A 1 364 ? 13.139 -6.753 -12.420 1.00 92.56 364 GLU A CA 1
ATOM 2742 C C . GLU A 1 364 ? 12.397 -7.095 -13.719 1.00 92.56 364 GLU A C 1
ATOM 2744 O O . GLU A 1 364 ? 12.738 -6.594 -14.790 1.00 92.56 364 GLU A O 1
ATOM 2749 N N . LEU A 1 365 ? 11.351 -7.920 -13.615 1.00 92.31 365 LEU A N 1
ATOM 2750 C CA . LEU A 1 365 ? 10.513 -8.327 -14.743 1.00 92.31 365 LEU A CA 1
ATOM 2751 C C . LEU A 1 365 ? 9.330 -7.381 -14.997 1.00 92.31 365 LEU A C 1
ATOM 2753 O O . LEU A 1 365 ? 8.593 -7.574 -15.963 1.00 92.31 365 LEU A O 1
ATOM 2757 N N . GLU A 1 366 ? 9.108 -6.369 -14.154 1.00 92.69 366 GLU A N 1
ATOM 2758 C CA . GLU A 1 366 ? 8.038 -5.396 -14.369 1.00 92.69 366 GLU A CA 1
ATOM 2759 C C . GLU A 1 366 ? 8.335 -4.568 -15.628 1.00 92.69 366 GLU A C 1
ATOM 2761 O O . GLU A 1 366 ? 9.432 -4.039 -15.803 1.00 92.69 366 GLU A O 1
ATOM 2766 N N . ARG A 1 367 ? 7.334 -4.408 -16.503 1.00 89.31 367 ARG A N 1
ATOM 2767 C CA . ARG A 1 367 ? 7.493 -3.778 -17.828 1.00 89.31 367 ARG A CA 1
ATOM 2768 C C . ARG A 1 367 ? 8.259 -2.444 -17.817 1.00 89.31 367 ARG A C 1
ATOM 2770 O O . ARG A 1 367 ? 9.043 -2.191 -18.726 1.00 89.31 367 ARG A O 1
ATOM 2777 N N . GLY A 1 368 ? 8.024 -1.588 -16.818 1.00 89.62 368 GLY A N 1
ATOM 2778 C CA . GLY A 1 368 ? 8.660 -0.267 -16.713 1.00 89.62 368 GLY A CA 1
ATOM 2779 C C . GLY A 1 368 ? 10.104 -0.285 -16.202 1.00 89.62 368 GLY A C 1
ATOM 2780 O O . GLY A 1 368 ? 10.812 0.708 -16.357 1.00 89.62 368 GLY A O 1
ATOM 2781 N N . PHE A 1 369 ? 10.560 -1.390 -15.605 1.00 92.06 369 PHE A N 1
ATOM 2782 C CA . PHE A 1 369 ? 11.880 -1.465 -14.977 1.00 92.06 369 PHE A CA 1
ATOM 2783 C C . PHE A 1 369 ? 13.005 -1.495 -16.017 1.00 92.06 369 PHE A C 1
ATOM 2785 O O . PHE A 1 369 ? 13.985 -0.767 -15.887 1.00 92.06 369 PHE A O 1
ATOM 2792 N N . ALA A 1 370 ? 12.834 -2.236 -17.114 1.00 86.94 370 ALA A N 1
ATOM 2793 C CA . ALA A 1 370 ? 13.807 -2.246 -18.210 1.00 86.94 370 ALA A CA 1
ATOM 2794 C C . ALA A 1 370 ? 14.015 -0.847 -18.827 1.00 86.94 370 ALA A C 1
ATOM 2796 O O . ALA A 1 370 ? 15.137 -0.461 -19.152 1.00 86.94 370 ALA A O 1
ATOM 2797 N N . GLU A 1 371 ? 12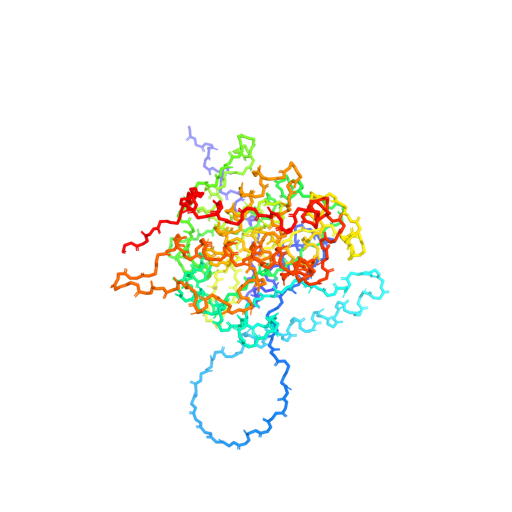.948 -0.053 -18.960 1.00 86.62 371 GLU A N 1
ATOM 2798 C CA . GLU A 1 371 ? 13.041 1.322 -19.465 1.00 86.62 371 GLU A CA 1
ATOM 2799 C C . GLU A 1 371 ? 13.752 2.248 -18.467 1.00 86.62 371 GLU A C 1
ATOM 2801 O O . GLU A 1 371 ? 14.581 3.062 -18.874 1.00 86.62 371 GLU A O 1
ATOM 2806 N N . LEU A 1 372 ? 13.505 2.072 -17.163 1.00 91.19 372 LEU A N 1
ATOM 2807 C CA . LEU A 1 372 ? 14.249 2.766 -16.112 1.00 91.19 372 LEU A CA 1
ATOM 2808 C C . LEU A 1 372 ? 15.748 2.463 -16.193 1.00 91.19 372 LEU A C 1
ATOM 2810 O O . LEU A 1 372 ? 16.538 3.400 -16.165 1.00 91.19 372 LEU A O 1
ATOM 2814 N N . MET A 1 373 ? 16.141 1.196 -16.353 1.00 89.75 373 MET A N 1
ATOM 2815 C CA . MET A 1 373 ? 17.553 0.813 -16.499 1.00 89.75 373 MET A CA 1
ATOM 2816 C C . MET A 1 373 ? 18.207 1.481 -17.714 1.00 89.75 373 MET A C 1
ATOM 2818 O O . MET A 1 373 ? 19.342 1.948 -17.637 1.00 89.75 373 MET A O 1
ATOM 2822 N N . ASN A 1 374 ? 17.475 1.589 -18.824 1.00 87.44 374 ASN A N 1
ATOM 2823 C CA . ASN A 1 374 ? 17.971 2.215 -20.050 1.00 87.44 374 ASN A CA 1
ATOM 2824 C C . ASN A 1 374 ? 18.103 3.746 -19.940 1.00 87.44 374 ASN A C 1
ATOM 2826 O O . ASN A 1 374 ? 19.011 4.336 -20.528 1.00 87.44 374 ASN A O 1
ATOM 2830 N N . VAL A 1 375 ? 17.196 4.406 -19.211 1.00 86.62 375 VAL A N 1
ATOM 2831 C CA . VAL A 1 375 ? 17.164 5.875 -19.071 1.00 86.62 375 VAL A CA 1
ATOM 2832 C C . VAL A 1 375 ? 17.928 6.361 -17.835 1.00 86.62 375 VAL A C 1
ATOM 2834 O O . VAL A 1 375 ? 18.336 7.519 -17.816 1.00 86.62 375 VAL A O 1
ATOM 2837 N N . GLY A 1 376 ? 18.173 5.500 -16.842 1.00 82.81 376 GLY A N 1
ATOM 2838 C CA . GLY A 1 376 ? 18.715 5.796 -15.508 1.00 82.81 376 GLY A CA 1
ATOM 2839 C C . GLY A 1 376 ? 19.725 6.949 -15.456 1.00 82.81 376 GLY A C 1
ATOM 2840 O O . GLY A 1 376 ? 19.430 7.987 -14.854 1.00 82.81 376 GLY A O 1
ATOM 2841 N N . PRO A 1 377 ? 20.862 6.866 -16.174 1.00 82.69 377 PRO A N 1
ATOM 2842 C CA . PRO A 1 377 ? 21.896 7.907 -16.161 1.00 82.69 377 PRO A CA 1
ATOM 2843 C C . PRO A 1 377 ? 21.417 9.302 -16.606 1.00 82.69 377 PRO A C 1
ATOM 2845 O O . PRO A 1 377 ? 22.006 10.317 -16.227 1.00 82.69 377 PRO A O 1
ATOM 2848 N N . ARG A 1 378 ? 20.343 9.361 -17.399 1.00 88.06 378 ARG A N 1
ATOM 2849 C CA . ARG A 1 378 ? 19.756 10.559 -18.018 1.00 88.06 378 ARG A CA 1
ATOM 2850 C C . ARG A 1 378 ? 18.456 11.017 -17.353 1.00 88.06 378 ARG A C 1
ATOM 2852 O O . ARG A 1 378 ? 17.793 11.903 -17.887 1.00 88.06 378 ARG A O 1
ATOM 2859 N N . LEU A 1 379 ? 18.076 10.434 -16.215 1.00 89.69 379 LEU A N 1
ATOM 2860 C CA . LEU A 1 379 ? 16.845 10.806 -15.520 1.00 89.69 379 LEU A CA 1
ATOM 2861 C C . LEU A 1 379 ? 16.837 12.309 -15.161 1.00 89.69 379 LEU A C 1
ATOM 2863 O O . LEU A 1 379 ? 17.772 12.779 -14.499 1.00 89.69 379 LEU A O 1
ATOM 2867 N N . PRO A 1 380 ? 15.793 13.069 -15.554 1.00 91.12 380 PRO A N 1
ATOM 2868 C CA . PRO A 1 380 ? 15.712 14.510 -15.323 1.00 91.12 380 PRO A CA 1
ATOM 2869 C C . PRO A 1 380 ? 15.243 14.798 -13.889 1.00 91.12 380 PRO A C 1
ATOM 2871 O O . PRO A 1 380 ? 14.103 15.198 -13.655 1.00 91.12 380 PRO A O 1
ATOM 2874 N N . ILE A 1 381 ? 16.103 14.539 -12.900 1.00 91.12 381 ILE A N 1
ATOM 2875 C CA . ILE A 1 381 ? 15.767 14.679 -11.469 1.00 91.12 381 ILE A CA 1
ATOM 2876 C C . ILE A 1 381 ? 15.365 16.120 -11.122 1.00 91.12 381 ILE A C 1
ATOM 2878 O O . ILE A 1 381 ? 14.444 16.328 -10.333 1.00 91.12 381 ILE A O 1
ATOM 2882 N N . ASP A 1 382 ? 15.992 17.121 -11.745 1.00 90.25 382 ASP A N 1
ATOM 2883 C CA . ASP A 1 382 ? 15.696 18.535 -11.485 1.00 90.25 382 ASP A CA 1
ATOM 2884 C C . ASP A 1 382 ? 14.240 18.925 -11.798 1.00 90.25 382 ASP A C 1
ATOM 2886 O O . ASP A 1 382 ? 13.700 19.837 -11.166 1.00 90.25 382 ASP A O 1
ATOM 2890 N N . ASP A 1 383 ? 13.547 18.181 -12.666 1.00 91.56 383 ASP A N 1
ATOM 2891 C CA . ASP A 1 383 ? 12.128 18.404 -12.962 1.00 91.56 383 ASP A CA 1
ATOM 2892 C C . ASP A 1 383 ? 11.229 18.204 -11.729 1.00 91.56 383 ASP A C 1
ATOM 2894 O O . ASP A 1 383 ? 10.149 18.801 -11.634 1.00 91.56 383 ASP A O 1
ATOM 2898 N N . LEU A 1 384 ? 11.665 17.401 -10.748 1.00 91.38 384 LEU A N 1
ATOM 2899 C CA . LEU A 1 384 ? 10.947 17.201 -9.484 1.00 91.38 384 LEU A CA 1
ATOM 2900 C C . LEU A 1 384 ? 10.867 18.483 -8.648 1.00 91.38 384 LEU A C 1
ATOM 2902 O O . LEU A 1 384 ? 9.924 18.637 -7.867 1.00 91.38 384 LEU A O 1
ATOM 2906 N N . LYS A 1 385 ? 11.794 19.433 -8.833 1.00 87.06 385 LYS A N 1
ATOM 2907 C CA . LYS A 1 385 ? 11.801 20.720 -8.114 1.00 87.06 385 LYS A CA 1
ATOM 2908 C C . LYS A 1 385 ? 10.661 21.636 -8.558 1.00 87.06 385 LYS A C 1
ATOM 2910 O O . LYS A 1 385 ? 10.130 22.386 -7.744 1.00 87.06 385 LYS A O 1
ATOM 2915 N N . VAL A 1 386 ? 10.250 21.542 -9.823 1.00 87.38 386 VAL A N 1
ATOM 2916 C CA . VAL A 1 386 ? 9.243 22.434 -10.430 1.00 87.38 386 VAL A CA 1
ATOM 2917 C C . VAL A 1 386 ? 7.862 21.794 -10.579 1.00 87.38 386 VAL A C 1
ATOM 2919 O O . VAL A 1 386 ? 6.884 22.487 -10.850 1.00 87.38 386 VAL A O 1
ATOM 2922 N N . LEU A 1 387 ? 7.740 20.477 -10.388 1.00 87.62 387 LEU A N 1
ATOM 2923 C CA . LEU A 1 387 ? 6.449 19.793 -10.471 1.00 87.62 387 LEU A CA 1
ATOM 2924 C C . LEU A 1 387 ? 5.455 20.321 -9.416 1.00 87.62 387 LEU A C 1
ATOM 2926 O O . LEU A 1 387 ? 5.838 20.489 -8.257 1.00 87.62 387 LEU A O 1
ATOM 2930 N N . PRO A 1 388 ? 4.178 20.566 -9.758 1.00 85.69 388 PRO A N 1
ATOM 2931 C CA . PRO A 1 388 ? 3.192 21.011 -8.783 1.00 85.69 388 PRO A CA 1
ATOM 2932 C C . PRO A 1 388 ? 2.896 19.902 -7.765 1.00 85.69 388 PRO A C 1
ATOM 2934 O O . PRO A 1 388 ? 2.535 18.774 -8.123 1.00 85.69 388 PRO A O 1
ATOM 2937 N N . VAL A 1 389 ? 3.009 20.241 -6.480 1.00 80.44 389 VAL A N 1
ATOM 2938 C CA . VAL A 1 389 ? 2.524 19.397 -5.386 1.00 80.44 389 VAL A CA 1
ATOM 2939 C C . VAL A 1 389 ? 1.068 19.768 -5.166 1.00 80.44 389 VAL A C 1
ATOM 2941 O O . VAL A 1 389 ? 0.749 20.807 -4.596 1.00 80.44 389 VAL A O 1
ATOM 2944 N N . TYR A 1 390 ? 0.162 18.945 -5.685 1.00 73.25 390 TYR A N 1
ATOM 2945 C CA . TYR A 1 390 ? -1.244 19.097 -5.335 1.00 73.25 390 TYR A CA 1
ATOM 2946 C C . TYR A 1 390 ? -1.416 18.658 -3.888 1.00 73.25 390 TYR A C 1
ATOM 2948 O O . TYR A 1 390 ? -0.920 17.577 -3.550 1.00 73.25 390 TYR A O 1
ATOM 2956 N N . PRO A 1 391 ? -2.128 19.435 -3.058 1.00 58.50 391 PRO A N 1
ATOM 2957 C CA . PRO A 1 391 ? -2.455 18.986 -1.724 1.00 58.50 391 PRO A CA 1
ATOM 2958 C C . PRO A 1 391 ? -3.167 17.638 -1.847 1.00 58.50 391 PRO A C 1
ATOM 2960 O O . PRO A 1 391 ? -4.252 17.528 -2.427 1.00 58.50 391 PRO A O 1
ATOM 2963 N N . LEU A 1 392 ? -2.543 16.595 -1.294 1.00 59.47 392 LEU A N 1
ATOM 2964 C CA . LEU A 1 392 ? -3.325 15.510 -0.725 1.00 59.47 392 LEU A CA 1
ATOM 2965 C C . LEU A 1 392 ? -4.320 16.206 0.201 1.00 59.47 392 LEU A C 1
ATOM 2967 O O . LEU A 1 392 ? -3.921 17.120 0.914 1.00 59.47 392 LEU A O 1
ATOM 2971 N N . LEU A 1 393 ? -5.607 15.878 0.110 1.00 48.69 393 LEU A N 1
ATOM 2972 C CA . LEU A 1 393 ? -6.702 16.547 0.828 1.00 48.69 393 LEU A CA 1
ATOM 2973 C C . LEU A 1 393 ? -6.635 16.330 2.360 1.00 48.69 393 LEU A C 1
ATOM 2975 O O . LEU A 1 393 ? -7.637 16.019 2.994 1.00 48.69 393 LEU A O 1
ATOM 2979 N N . VAL A 1 394 ? -5.459 16.486 2.957 1.00 46.16 394 VAL A N 1
ATOM 2980 C CA . VAL A 1 394 ? -5.183 16.477 4.381 1.00 46.16 394 VAL A CA 1
ATOM 2981 C C . VAL A 1 394 ? -5.552 17.867 4.878 1.00 46.16 394 VAL A C 1
ATOM 2983 O O . VAL A 1 394 ? -4.843 18.848 4.650 1.00 46.16 394 VAL A O 1
ATOM 2986 N N . ARG A 1 395 ? -6.731 17.980 5.494 1.00 39.09 395 ARG A N 1
ATOM 2987 C CA . ARG A 1 395 ? -7.110 19.192 6.221 1.00 39.09 395 ARG A CA 1
ATOM 2988 C C . ARG A 1 395 ? -6.075 19.411 7.321 1.00 39.09 395 ARG A C 1
ATOM 2990 O O . ARG A 1 395 ? -6.000 18.606 8.242 1.00 39.09 395 ARG A O 1
ATOM 2997 N N . GLN A 1 396 ? -5.321 20.505 7.226 1.00 31.08 396 GLN A N 1
ATOM 2998 C CA . GLN A 1 396 ? -4.590 21.053 8.363 1.00 31.08 396 GLN A CA 1
ATOM 2999 C C . GLN A 1 396 ? -5.597 21.273 9.497 1.00 31.08 396 GLN A C 1
ATOM 3001 O O . GLN A 1 396 ? -6.488 22.119 9.396 1.00 31.08 396 GLN A O 1
ATOM 3006 N N . THR A 1 397 ? -5.500 20.463 10.547 1.00 36.50 397 THR A N 1
ATOM 3007 C CA . THR A 1 397 ? -6.054 20.801 11.855 1.00 36.50 397 THR A CA 1
ATOM 3008 C C . THR A 1 397 ? -5.336 22.064 12.315 1.00 36.50 397 THR A C 1
ATOM 3010 O O . THR A 1 397 ? -4.118 22.040 12.485 1.00 36.50 397 THR A O 1
ATOM 3013 N N . ARG A 1 398 ? -6.082 23.169 12.394 1.00 28.62 398 ARG A N 1
ATOM 3014 C CA . ARG A 1 398 ? -5.644 24.392 13.071 1.00 28.62 398 ARG A CA 1
ATOM 3015 C C . ARG A 1 398 ? -5.478 24.144 14.559 1.00 28.62 398 ARG A C 1
ATOM 3017 O O . ARG A 1 398 ? -6.283 23.340 15.085 1.00 28.62 398 ARG A O 1
#

Secondary structure (DSSP, 8-state):
--SSSHHHHSSSSSS--PPPTT--HHHHHHHHHHHH-TT-EEEE-PPPPP------------------HHHHHHHHHHHHHHHHHHHHTTSSS--S---S---TTTS-SSHHHHHHHHHHHHHS--GGGTT-SS---S-SEEEE-TT--HHHIIIIIHHHHHHHSPPPS-HHHHHH-BT-S----------TTGGGT--HHHHHHHH--EEETTTEEEEEEEEE-SSSEEEEEEEEEEE-S---HHHHHH--SHHHHHHHGGGGT--HHHHHHHS-HHHHHHHHHHHHHHHHH-SSPPPHHHHHHHHHHHHHT-THHHHT---BTTB--HHHHHHHHHHHHHHHHHH-TTGGGB-TTSTT-B-TTSHHHHHHHHHGGG--TTHHHHS--PPPS-----

Sequence (398 aa):
MKLSQRFLSNTLAEAGTLPSRGTSHSEAIRQLIMSTFPTATISFITTGSNGAHSANVTDTTASVTNAGTCAEEDEKLMEQLRMKDQESKQSVGCSESLGARRGPFTDCCSPQGVAEWQRLHQLFPAEAFVNAPQPCWTPHAVVYIGGFEAPDLRRTVAPRLFEKVPAFVTDSEREQTVGGRTAVGGRQKNPKYATKTLHTGLLMSEKGCALHEPDLLQLALPHVGPSAMIRTRTYLSFAGAEPNVTALNGAVDPMQRVALRPAFGYSAAALRNTLPFVVVGASLLLRRWNARWSSTTLSSAFWLSAVGHAVESGRMSEAGLLVQKGGVDANSVMRVLAMEASSIAKNCPEDCCVNYFLPSETFELERGFAELMNVGPRLPIDDLKVLPVYPLLVRQTR